Protein AF-A0A2M9EY99-F1 (afdb_monomer_lite)

pLDDT: mean 91.72, std 10.78, range [39.22, 98.94]

InterPro domains:
  IPR007484 Peptidase M28 [PF04389] (238-417)
  IPR051464 Peptidase M42 aminopeptidase [PTHR32481] (275-426)

Sequence (445 aa):
MENWSTILNGYGFACTVNESRWIVIDETISEESVEFLSKVLKTSGVQHFIDGKRVHLEGKIPEEKFVESLSKLVNPITEMMYYPEALPSYKLDVYIAGIVRQLNRLGLLTCMSCDGHGTKSPYIHFQSNIDALQAEVLFRELGVKVHVSGASLRFKKKRESLPGIANQLAALTEVPSNKLTQKKYEETLEELLLINGESGEEATVRNYVTQKMSPLVDEMFVDDAGNLHAKQVFGEGPTIILNAHLDTVSSWDEDKEILKHGWDVWSSSTGILGADDRAGVAVLLGLAHLLPNSSFDGTIHYIFTVEEEIGLCGARAVTPELIQEAKMAFVIDRRGKHDIVVGSQWGGLFCSEEFGQRVERIARRTQSRRWTCTLGGSSDTRIWVSHGIESVNLSAGYMNEHTEDETLDVRANLNTLSVVYKLVEDATYLLQKKTQRPLRSKSAM

Foldseek 3Di:
DDDVCLLCLQFQFQWDADPVRKTFTDQLADPLQVVLVVQLCVQLVWDWDDDRRTIDTDDDDDSVSSLVSLVVQADADFQQVDDSSGRHSSNADGLQNSVQNLLVQLVLAWGGWDLCVQPDWTKTFTPFQLSQLLVCLVCVVVVFDWAAATRMITGPDHSNCRSVVSSVSSVDNHRPFDRDDLVNLVVQLQVLLLDAAAFPRLVRVLVVLCVLLVVLFDDWDADPQGKIKTKHADADDAEEEQEAERHANDGDDNPWDWDDDDDFKIAIPDFGSRVQPSLSSSLVSLLSRSVVSFLFHGMYMYIHFGPFNVPLSRLLPDDCVSCVRHQAYEAAGDADQAEKAQEAPVDDGLADPLLQVVLLVLLCRRYPNRHDYDHDHDTSSVSCVVSVHNYIYGHSQWDPGPGSGIMGRSSSNSSRSRSVSRCSSCVVVSPDDPDPPPPPPPPDD

Organism: NCBI:txid2041346

Structure (mmCIF, N/CA/C/O backbone):
data_AF-A0A2M9EY99-F1
#
_entry.id   AF-A0A2M9EY99-F1
#
loop_
_atom_site.group_PDB
_atom_site.id
_atom_site.type_symbol
_atom_site.label_atom_id
_atom_site.label_alt_id
_atom_site.label_comp_id
_atom_site.label_asym_id
_atom_site.label_entity_id
_atom_site.label_seq_id
_atom_site.pdbx_PDB_ins_code
_atom_site.Cartn_x
_atom_site.Cartn_y
_atom_site.Cartn_z
_atom_site.occupancy
_atom_site.B_iso_or_equiv
_atom_site.auth_seq_id
_atom_site.auth_comp_id
_atom_site.auth_asym_id
_atom_site.auth_atom_id
_atom_site.pdbx_PDB_model_num
ATOM 1 N N . MET A 1 1 ? -29.930 -5.078 26.662 1.00 41.03 1 MET A N 1
ATOM 2 C CA . MET A 1 1 ? -29.111 -5.150 27.893 1.00 41.03 1 MET A CA 1
ATOM 3 C C . MET A 1 1 ? -27.776 -5.717 27.485 1.00 41.03 1 MET A C 1
ATOM 5 O O . MET A 1 1 ? -27.731 -6.879 27.099 1.00 41.03 1 MET A O 1
ATOM 9 N N . GLU A 1 2 ? -26.760 -4.869 27.462 1.00 54.34 2 GLU A N 1
ATOM 10 C CA . GLU A 1 2 ? -25.502 -5.155 26.780 1.00 54.34 2 GLU A CA 1
ATOM 11 C C . GLU A 1 2 ? -24.616 -6.128 27.549 1.00 54.34 2 GLU A C 1
ATOM 13 O O . GLU A 1 2 ? -24.667 -6.234 28.776 1.00 54.34 2 GLU A O 1
ATOM 18 N N . ASN A 1 3 ? -23.838 -6.875 26.776 1.00 84.00 3 ASN A N 1
ATOM 19 C CA . ASN A 1 3 ? -22.758 -7.710 27.259 1.00 84.00 3 ASN A CA 1
ATOM 20 C C . ASN A 1 3 ? -21.606 -6.783 27.681 1.00 84.00 3 ASN A C 1
ATOM 22 O O . ASN A 1 3 ? -21.273 -5.858 26.945 1.00 84.00 3 ASN A O 1
ATOM 26 N N . TRP A 1 4 ? -20.993 -7.004 28.845 1.00 91.44 4 TRP A N 1
ATOM 27 C CA . TRP A 1 4 ? -19.869 -6.184 29.308 1.00 91.44 4 TRP A CA 1
ATOM 28 C C . TRP A 1 4 ? -18.736 -6.109 28.285 1.00 91.44 4 TRP A C 1
ATOM 30 O O . TRP A 1 4 ? -18.146 -5.047 28.116 1.00 91.44 4 TRP A O 1
ATOM 40 N N . SER A 1 5 ? -18.479 -7.191 27.547 1.00 92.50 5 SER A N 1
ATOM 41 C CA . SER A 1 5 ? -17.487 -7.161 26.473 1.00 92.50 5 SER A CA 1
ATOM 42 C C . SER A 1 5 ? -17.855 -6.177 25.360 1.00 92.50 5 SER A C 1
ATOM 44 O O . SER A 1 5 ? -16.960 -5.597 24.762 1.00 92.50 5 SER A O 1
ATOM 46 N N . THR A 1 6 ? -19.144 -5.941 25.093 1.00 93.69 6 THR A N 1
ATOM 47 C CA . THR A 1 6 ? -19.606 -4.953 24.105 1.00 93.69 6 THR A CA 1
ATOM 48 C C . THR A 1 6 ? -19.287 -3.527 24.548 1.00 93.69 6 THR A C 1
ATOM 50 O O . THR A 1 6 ? -18.747 -2.742 23.769 1.00 93.69 6 THR A O 1
ATOM 53 N N . ILE A 1 7 ? -19.563 -3.203 25.815 1.00 95.06 7 ILE A N 1
ATOM 54 C CA . ILE A 1 7 ? -19.241 -1.889 26.388 1.00 95.06 7 ILE A CA 1
ATOM 55 C C . ILE A 1 7 ? -17.719 -1.692 26.388 1.00 95.06 7 ILE A C 1
ATOM 57 O O . ILE A 1 7 ? -17.207 -0.704 25.870 1.00 95.06 7 ILE A O 1
ATOM 61 N N . LEU A 1 8 ? -16.966 -2.657 26.914 1.00 96.31 8 LEU A N 1
ATOM 62 C CA . LEU A 1 8 ? -15.513 -2.539 27.034 1.00 96.31 8 LEU A CA 1
ATOM 63 C C . LEU A 1 8 ? -14.813 -2.432 25.669 1.00 96.31 8 LEU A C 1
ATOM 65 O O . LEU A 1 8 ? -14.004 -1.521 25.474 1.00 96.31 8 LEU A O 1
ATOM 69 N N . ASN A 1 9 ? -15.177 -3.276 24.696 1.00 96.19 9 ASN A N 1
ATOM 70 C CA . ASN A 1 9 ? -14.637 -3.189 23.336 1.00 96.19 9 ASN A CA 1
ATOM 71 C C . ASN A 1 9 ? -15.015 -1.870 22.645 1.00 96.19 9 ASN A C 1
ATOM 73 O O . ASN A 1 9 ? -14.185 -1.292 21.942 1.00 96.19 9 ASN A O 1
ATOM 77 N N . GLY A 1 10 ? -16.232 -1.369 22.879 1.00 96.31 10 GLY A N 1
ATOM 78 C CA . GLY A 1 10 ? -16.711 -0.093 22.347 1.00 96.31 10 GLY A CA 1
ATOM 79 C C . GLY A 1 10 ? -15.903 1.123 22.812 1.00 96.31 10 GLY A C 1
ATOM 80 O O . GLY A 1 10 ? -15.757 2.087 22.061 1.00 96.31 10 GLY A O 1
ATOM 81 N N . TYR A 1 11 ? -15.329 1.057 24.017 1.00 96.06 11 TYR A N 1
ATOM 82 C CA . TYR A 1 11 ? -14.742 2.206 24.715 1.00 96.06 11 TYR A CA 1
ATOM 83 C C . TYR A 1 11 ? -13.260 2.038 25.083 1.00 96.06 11 TYR A C 1
ATOM 85 O O . TYR A 1 11 ? -12.767 2.653 26.027 1.00 96.06 11 TYR A O 1
ATOM 93 N N . GLY A 1 12 ? -12.519 1.243 24.309 1.00 93.50 12 GLY A N 1
ATOM 94 C CA . GLY A 1 12 ? -11.053 1.227 24.367 1.00 93.50 12 GLY A CA 1
ATOM 95 C C . GLY A 1 12 ? -10.450 0.234 25.361 1.00 93.50 12 GLY A C 1
ATOM 96 O O . GLY A 1 12 ? -9.302 0.407 25.775 1.00 93.50 12 GLY A O 1
ATOM 97 N N . PHE A 1 13 ? -11.195 -0.811 25.719 1.00 95.00 13 PHE A N 1
ATOM 98 C CA . PHE A 1 13 ? -10.717 -1.946 26.507 1.00 95.00 13 PHE A CA 1
ATOM 99 C C . PHE A 1 13 ? -10.952 -3.231 25.709 1.00 95.00 13 PHE A C 1
ATOM 101 O O . PHE A 1 13 ? -11.930 -3.948 25.931 1.00 95.00 13 PHE A O 1
ATOM 108 N N . ALA A 1 14 ? -10.074 -3.481 24.730 1.00 94.12 14 ALA A N 1
ATOM 109 C CA . ALA A 1 14 ? -10.146 -4.674 23.892 1.00 94.12 14 ALA A CA 1
ATOM 110 C C . ALA A 1 14 ? -10.157 -5.932 24.772 1.00 94.12 14 ALA A C 1
ATOM 112 O O . ALA A 1 14 ? -9.311 -6.077 25.656 1.00 94.12 14 ALA A O 1
ATOM 113 N N . CYS A 1 15 ? -11.151 -6.798 24.587 1.00 94.69 15 CYS A N 1
ATOM 114 C CA . CYS A 1 15 ? -11.346 -7.964 25.437 1.00 94.69 15 CYS A CA 1
ATOM 115 C C . CYS A 1 15 ? -12.197 -9.059 24.787 1.00 94.69 15 CYS A C 1
ATOM 117 O O . CYS A 1 15 ? -13.011 -8.816 23.891 1.00 94.69 15 CYS A O 1
ATOM 119 N N . THR A 1 16 ? -12.047 -10.269 25.317 1.00 93.12 16 THR A N 1
ATOM 120 C CA . THR A 1 16 ? -12.871 -11.442 25.004 1.00 93.12 16 THR A CA 1
ATOM 121 C C . THR A 1 16 ? -13.561 -11.962 26.265 1.00 93.12 16 THR A C 1
ATOM 123 O O . THR A 1 16 ? -13.280 -11.511 27.377 1.00 93.12 16 THR A O 1
ATOM 126 N N . VAL A 1 17 ? -14.497 -12.901 26.106 1.00 90.94 17 VAL A N 1
ATOM 127 C CA . VAL A 1 17 ? -15.146 -13.595 27.227 1.00 90.94 17 VAL A CA 1
ATOM 128 C C . VAL A 1 17 ? -14.795 -15.071 27.139 1.00 90.94 17 VAL A C 1
ATOM 130 O O . VAL A 1 17 ? -15.013 -15.688 26.099 1.00 90.94 17 VAL A O 1
ATOM 133 N N . ASN A 1 18 ? -14.259 -15.637 28.218 1.00 86.94 18 ASN A N 1
ATOM 134 C CA . ASN A 1 18 ? -13.933 -17.061 28.267 1.00 86.94 18 ASN A CA 1
ATOM 135 C C . ASN A 1 18 ? -15.135 -17.926 28.693 1.00 86.94 18 ASN A C 1
ATOM 137 O O . ASN A 1 18 ? -16.191 -17.420 29.081 1.00 86.94 18 ASN A O 1
ATOM 141 N N . GLU A 1 19 ? -14.959 -19.248 28.665 1.00 80.94 19 GLU A N 1
ATOM 142 C CA . GLU A 1 19 ? -16.000 -20.232 29.015 1.00 80.94 19 GLU A CA 1
ATOM 143 C C . GLU A 1 19 ? -16.555 -20.049 30.438 1.00 80.94 19 GLU A C 1
ATOM 145 O O . GLU A 1 19 ? -17.751 -20.217 30.679 1.00 80.94 19 GLU A O 1
ATOM 150 N N . SER A 1 20 ? -15.707 -19.611 31.372 1.00 80.81 20 SER A N 1
ATOM 151 C CA . SER A 1 20 ? -16.068 -19.317 32.764 1.00 80.81 20 SER A CA 1
ATOM 152 C C . SER A 1 20 ? -16.705 -17.932 32.953 1.00 80.81 20 SER A C 1
ATOM 154 O O . SER A 1 20 ? -16.865 -17.485 34.089 1.00 80.81 20 SER A O 1
ATOM 156 N N . ARG A 1 21 ? -17.064 -17.241 31.861 1.00 82.69 21 ARG A N 1
ATOM 157 C CA . ARG A 1 21 ? -17.643 -15.883 31.829 1.00 82.69 21 ARG A CA 1
ATOM 158 C C . ARG A 1 21 ? -16.754 -14.787 32.418 1.00 82.69 21 ARG A C 1
ATOM 160 O O . ARG A 1 21 ? -17.251 -13.723 32.785 1.00 82.69 21 ARG A O 1
ATOM 167 N N . TRP A 1 22 ? -15.449 -15.020 32.493 1.00 89.31 22 TRP A N 1
ATOM 168 C CA . TRP A 1 22 ? -14.500 -13.955 32.791 1.00 89.31 22 TRP A CA 1
ATOM 169 C C . TRP A 1 22 ? -14.236 -13.138 31.541 1.00 89.31 22 TRP A C 1
ATOM 171 O O . TRP A 1 22 ? -14.118 -13.683 30.442 1.00 89.31 22 TRP A O 1
ATOM 181 N N . ILE A 1 23 ? -14.095 -11.834 31.737 1.00 94.50 23 ILE A N 1
ATOM 182 C CA . ILE A 1 23 ? -13.597 -10.935 30.708 1.00 94.50 23 ILE A CA 1
ATOM 183 C C . ILE A 1 23 ? -12.077 -11.035 30.728 1.00 94.50 23 ILE A C 1
ATOM 185 O O . ILE A 1 23 ? -11.451 -10.870 31.775 1.00 94.50 23 ILE A O 1
ATOM 189 N N . VAL A 1 24 ? -11.489 -11.319 29.575 1.00 95.00 24 VAL A N 1
ATOM 190 C CA . VAL A 1 24 ? -10.042 -11.382 29.388 1.00 95.00 24 VAL A CA 1
ATOM 191 C C . VAL A 1 24 ? -9.646 -10.181 28.544 1.00 95.00 24 VAL A C 1
ATOM 193 O O . VAL A 1 24 ? -10.001 -10.104 27.368 1.00 95.00 24 VAL A O 1
ATOM 196 N N . ILE A 1 25 ? -8.974 -9.219 29.172 1.00 95.12 25 ILE A N 1
ATOM 197 C CA . ILE A 1 25 ? -8.423 -8.041 28.507 1.00 95.12 25 ILE A CA 1
ATOM 198 C C . ILE A 1 25 ? -7.289 -8.487 27.582 1.00 95.12 25 ILE A C 1
ATOM 200 O O . ILE A 1 25 ? -6.462 -9.311 27.963 1.00 95.12 25 ILE A O 1
ATOM 204 N N . ASP A 1 26 ? -7.274 -7.946 26.370 1.00 92.62 26 ASP A N 1
ATOM 205 C CA . ASP A 1 26 ? -6.259 -8.234 25.364 1.00 92.62 26 ASP A CA 1
ATOM 206 C C . ASP A 1 26 ? -4.860 -7.791 25.833 1.00 92.62 26 ASP A C 1
ATOM 208 O O . ASP A 1 26 ? -4.713 -6.768 26.509 1.00 92.62 26 ASP A O 1
ATOM 212 N N . GLU A 1 27 ? -3.823 -8.546 25.466 1.00 89.94 27 GLU A N 1
ATOM 213 C CA . GLU A 1 27 ? -2.446 -8.272 25.900 1.00 89.94 27 GLU A CA 1
ATOM 214 C C . GLU A 1 27 ? -1.915 -6.921 25.401 1.00 89.94 27 GLU A C 1
ATOM 216 O O . GLU A 1 27 ? -1.067 -6.314 26.054 1.00 89.94 27 GLU A O 1
ATOM 221 N N . THR A 1 28 ? -2.466 -6.396 24.301 1.00 86.50 28 THR A N 1
ATOM 222 C CA . THR A 1 28 ? -2.125 -5.065 23.772 1.00 86.50 28 THR A CA 1
ATOM 223 C C . THR A 1 28 ? -2.606 -3.906 24.654 1.00 86.50 28 THR A C 1
ATOM 225 O O . THR A 1 28 ? -2.203 -2.761 24.449 1.00 86.50 28 THR A O 1
ATOM 228 N N . ILE A 1 29 ? -3.475 -4.154 25.640 1.00 90.50 29 ILE A N 1
ATOM 229 C CA . ILE A 1 29 ? -3.947 -3.130 26.577 1.00 90.50 29 ILE A CA 1
ATOM 230 C C . ILE A 1 29 ? -2.969 -3.029 27.746 1.00 90.50 29 ILE A C 1
ATOM 232 O O . ILE A 1 29 ? -2.840 -3.971 28.519 1.00 90.50 29 ILE A O 1
ATOM 236 N N . SER A 1 30 ? -2.321 -1.877 27.928 1.00 90.44 30 SER A N 1
ATOM 237 C CA . SER A 1 30 ? -1.326 -1.669 28.992 1.00 90.44 30 SER A CA 1
ATOM 238 C C . SER A 1 30 ? -1.864 -1.911 30.413 1.00 90.44 30 SER A C 1
ATOM 240 O O . SER A 1 30 ? -3.056 -1.746 30.681 1.00 90.44 30 SER A O 1
ATOM 242 N N . GLU A 1 31 ? -0.982 -2.261 31.358 1.00 91.25 31 GLU A N 1
ATOM 243 C CA . GLU A 1 31 ? -1.340 -2.402 32.785 1.00 91.25 31 GLU A CA 1
ATOM 244 C C . GLU A 1 31 ? -1.968 -1.119 33.344 1.00 91.25 31 GLU A C 1
ATOM 246 O O . GLU A 1 31 ? -3.005 -1.164 34.003 1.00 91.25 31 GLU A O 1
ATOM 251 N N . GLU A 1 32 ? -1.426 0.039 32.966 1.00 92.50 32 GLU A N 1
ATOM 252 C CA . GLU A 1 32 ? -1.980 1.350 33.312 1.00 92.50 32 GLU A CA 1
ATOM 253 C C . GLU A 1 32 ? -3.428 1.524 32.811 1.00 92.50 32 GLU A C 1
ATOM 255 O O . GLU A 1 32 ? -4.275 2.108 33.491 1.00 92.50 32 GLU A O 1
ATOM 260 N N . SER A 1 33 ? -3.751 0.978 31.634 1.00 93.94 33 SER A N 1
ATOM 261 C CA . SER A 1 33 ? -5.117 0.990 31.102 1.00 93.94 33 SER A CA 1
ATOM 262 C C . SER A 1 33 ? -6.048 0.056 31.884 1.00 93.94 33 SER A C 1
ATOM 264 O O . SER A 1 33 ? -7.224 0.375 32.054 1.00 93.94 33 SER A O 1
ATOM 266 N N . VAL A 1 34 ? -5.542 -1.062 32.411 1.00 94.81 34 VAL A N 1
ATOM 267 C CA . VAL A 1 34 ? -6.307 -1.957 33.297 1.00 94.81 34 VAL A CA 1
ATOM 268 C C . VAL A 1 34 ? -6.575 -1.290 34.652 1.00 94.81 34 VAL A C 1
ATOM 270 O O . VAL A 1 34 ? -7.700 -1.329 35.158 1.00 94.81 34 VAL A O 1
ATOM 273 N N . GLU A 1 35 ? -5.590 -0.598 35.226 1.00 95.19 35 GLU A N 1
ATOM 274 C CA . GLU A 1 35 ? -5.791 0.204 36.439 1.00 95.19 35 GLU A CA 1
ATOM 275 C C . GLU A 1 35 ? -6.805 1.329 36.218 1.00 95.19 35 GLU A C 1
ATOM 277 O O . GLU A 1 35 ? -7.662 1.599 37.068 1.00 95.19 35 GLU A O 1
ATOM 282 N N . PHE A 1 36 ? -6.731 1.981 35.058 1.00 95.62 36 PHE A N 1
ATOM 283 C CA . PHE A 1 36 ? -7.705 2.979 34.646 1.00 95.62 36 PHE A CA 1
ATOM 284 C C . PHE A 1 36 ? -9.115 2.385 34.544 1.00 95.62 36 PHE A C 1
ATOM 286 O O . PHE A 1 36 ? -10.051 2.972 35.090 1.00 95.62 36 PHE A O 1
ATOM 293 N N . LEU A 1 37 ? -9.270 1.193 33.955 1.00 96.50 37 LEU A N 1
ATOM 294 C CA . LEU A 1 37 ? -10.548 0.479 33.930 1.00 96.50 37 LEU A CA 1
ATOM 295 C C . LEU A 1 37 ? -11.091 0.246 35.348 1.00 96.50 37 LEU A C 1
ATOM 297 O O . LEU A 1 37 ? -12.264 0.522 35.599 1.00 96.50 37 LEU A O 1
ATOM 301 N N . SER A 1 38 ? -10.250 -0.177 36.302 1.00 96.25 38 SER A N 1
ATOM 302 C CA . SER A 1 38 ? -10.674 -0.317 37.705 1.00 96.25 38 SER A CA 1
ATOM 303 C C . SER A 1 38 ? -11.227 0.996 38.264 1.00 96.25 38 SER A C 1
ATOM 305 O O . SER A 1 38 ? -12.284 1.000 38.894 1.00 96.25 38 SER A O 1
ATOM 307 N N . LYS A 1 39 ? -10.556 2.129 38.012 1.00 96.50 39 LYS A N 1
ATOM 308 C CA . LYS A 1 39 ? -11.029 3.453 38.456 1.00 96.50 39 LYS A CA 1
ATOM 309 C C . LYS A 1 39 ? -12.396 3.785 37.849 1.00 96.50 39 LYS A C 1
ATOM 311 O O . LYS A 1 39 ? -13.297 4.166 38.592 1.00 96.50 39 LYS A O 1
ATOM 316 N N . VAL A 1 40 ? -12.583 3.558 36.546 1.00 96.38 40 VAL A N 1
ATOM 317 C CA . VAL A 1 40 ? -13.866 3.775 35.849 1.00 96.38 40 VAL A CA 1
ATOM 318 C C . VAL A 1 40 ? -14.982 2.913 36.448 1.00 96.38 40 VAL A C 1
ATOM 320 O O . VAL A 1 40 ? -16.070 3.421 36.730 1.00 96.38 40 VAL A O 1
ATOM 323 N N . LEU A 1 41 ? -14.721 1.627 36.703 1.00 95.38 41 LEU A N 1
ATOM 324 C CA . LEU A 1 41 ? -15.693 0.701 37.295 1.00 95.38 41 LEU A CA 1
ATOM 325 C C . LEU A 1 41 ? -16.062 1.094 38.736 1.00 95.38 41 LEU A C 1
ATOM 327 O O . LEU A 1 41 ? -17.244 1.073 39.087 1.00 95.38 41 LEU A O 1
ATOM 331 N N . LYS A 1 42 ? -15.085 1.531 39.550 1.00 95.06 42 LYS A N 1
ATOM 332 C CA . LYS A 1 42 ? -15.328 2.080 40.902 1.00 95.06 42 LYS A CA 1
ATOM 333 C C . LYS A 1 42 ? -16.218 3.320 40.843 1.00 95.06 42 LYS A C 1
ATOM 335 O O . LYS A 1 42 ? -17.219 3.379 41.553 1.00 95.06 42 LYS A O 1
ATOM 340 N N . THR A 1 43 ? -15.902 4.279 39.971 1.00 94.94 43 THR A N 1
ATOM 341 C CA . THR A 1 43 ? -16.708 5.497 39.769 1.00 94.94 43 THR A CA 1
ATOM 342 C C . THR A 1 43 ? -18.122 5.180 39.280 1.00 94.94 43 THR A C 1
ATOM 344 O O . THR A 1 43 ? -19.077 5.845 39.676 1.00 94.94 43 THR A O 1
ATOM 347 N N . SER A 1 44 ? -18.274 4.115 38.492 1.00 92.69 44 SER A N 1
ATOM 348 C CA . SER A 1 44 ? -19.565 3.630 37.997 1.00 92.69 44 SER A CA 1
ATOM 349 C C . SER A 1 44 ? -20.405 2.902 39.063 1.00 92.69 44 SER A C 1
ATOM 351 O O . SER A 1 44 ? -21.589 2.627 38.836 1.00 92.69 44 SER A O 1
ATOM 353 N N . GLY A 1 45 ? -19.821 2.589 40.226 1.00 92.50 45 GLY A N 1
ATOM 354 C CA . GLY A 1 45 ? -20.454 1.808 41.293 1.00 92.50 45 GLY A CA 1
ATOM 355 C C . GLY A 1 45 ? -20.620 0.325 40.951 1.00 92.50 45 GLY A C 1
ATOM 356 O O . GLY A 1 45 ? -21.564 -0.303 41.421 1.00 92.50 45 GLY A O 1
ATOM 357 N N . VAL A 1 46 ? -19.750 -0.220 40.097 1.00 92.88 46 VAL A N 1
ATOM 358 C CA . VAL A 1 46 ? -19.793 -1.620 39.651 1.00 92.88 46 VAL A CA 1
ATOM 359 C C . VAL A 1 46 ? -18.900 -2.455 40.559 1.00 92.88 46 VAL A C 1
ATOM 361 O O . VAL A 1 46 ? -17.712 -2.157 40.708 1.00 92.88 46 VAL A O 1
ATOM 364 N N . GLN A 1 47 ? -19.452 -3.512 41.154 1.00 92.75 47 GLN A N 1
ATOM 365 C CA . GLN A 1 47 ? -18.657 -4.501 41.880 1.00 92.75 47 GLN A CA 1
ATOM 366 C C . GLN A 1 47 ? -17.830 -5.317 40.883 1.00 92.75 47 GLN A C 1
ATOM 368 O O . GLN A 1 47 ? -18.351 -5.822 39.888 1.00 92.75 47 GLN A O 1
ATOM 373 N N . HIS A 1 48 ? -16.523 -5.380 41.122 1.00 94.38 48 HIS A N 1
ATOM 374 C CA . HIS A 1 48 ? -15.584 -6.031 40.221 1.00 94.38 48 HIS A CA 1
ATOM 375 C C . HIS A 1 48 ? -14.388 -6.602 40.970 1.00 94.38 48 HIS A C 1
ATOM 377 O O . HIS A 1 48 ? -14.001 -6.109 42.031 1.00 94.38 48 HIS A O 1
ATOM 383 N N . PHE A 1 49 ? -13.770 -7.599 40.351 1.00 94.38 49 PHE A N 1
ATOM 384 C CA . PHE A 1 49 ? -12.488 -8.157 40.746 1.00 94.38 49 PHE A CA 1
ATOM 385 C C . PHE A 1 49 ? -11.579 -8.213 39.518 1.00 94.38 49 PHE A C 1
ATOM 387 O O . PHE A 1 49 ? -12.014 -8.637 38.447 1.00 94.38 49 PHE A O 1
ATOM 394 N N . ILE A 1 50 ? -10.339 -7.745 39.662 1.00 94.56 50 ILE A N 1
ATOM 395 C CA . ILE A 1 50 ? -9.337 -7.731 38.592 1.00 94.56 50 ILE A CA 1
ATOM 396 C C . ILE A 1 50 ? -8.107 -8.476 39.095 1.00 94.56 50 ILE A C 1
ATOM 398 O O . ILE A 1 50 ? -7.565 -8.126 40.141 1.00 94.56 50 ILE A O 1
ATOM 402 N N . ASP A 1 51 ? -7.681 -9.474 38.329 1.00 92.94 51 ASP A N 1
ATOM 403 C CA . ASP A 1 51 ? -6.458 -10.247 38.532 1.00 92.94 51 ASP A CA 1
ATOM 404 C C . ASP A 1 51 ? -5.654 -10.245 37.227 1.00 92.94 51 ASP A C 1
ATOM 406 O O . ASP A 1 51 ? -5.984 -10.942 36.260 1.00 92.94 51 ASP A O 1
ATOM 410 N N . GLY A 1 52 ? -4.652 -9.365 37.155 1.00 92.56 52 GLY A N 1
ATOM 411 C CA . GLY A 1 52 ? -3.925 -9.080 35.918 1.00 92.56 52 GLY A CA 1
ATOM 412 C C . GLY A 1 52 ? -4.875 -8.652 34.793 1.00 92.56 52 GLY A C 1
ATOM 413 O O . GLY A 1 52 ? -5.588 -7.658 34.912 1.00 92.56 52 GLY A O 1
ATOM 414 N N . LYS A 1 53 ? -4.913 -9.422 33.698 1.00 94.19 53 LYS A N 1
ATOM 415 C CA . LYS A 1 53 ? -5.806 -9.192 32.544 1.00 94.19 53 LYS A CA 1
ATOM 416 C C . LYS A 1 53 ? -7.215 -9.766 32.714 1.00 94.19 53 LYS A C 1
ATOM 418 O O . LYS A 1 53 ? -8.053 -9.602 31.830 1.00 94.19 53 LYS A O 1
ATOM 423 N N . ARG A 1 54 ? -7.496 -10.481 33.804 1.00 95.00 54 ARG A N 1
ATOM 424 C CA . ARG A 1 54 ? -8.787 -11.147 34.020 1.00 95.00 54 ARG A CA 1
ATOM 425 C C . ARG A 1 54 ? -9.680 -10.266 34.872 1.00 95.00 54 ARG A C 1
ATOM 427 O O . ARG A 1 54 ? -9.308 -9.873 35.973 1.00 95.00 54 ARG A O 1
ATOM 434 N N . VAL A 1 55 ? -10.875 -9.986 34.371 1.00 94.44 55 VAL A N 1
ATOM 435 C CA . VAL A 1 55 ? -11.852 -9.112 35.015 1.00 94.44 55 VAL A CA 1
ATOM 436 C C . VAL A 1 55 ? -13.152 -9.880 35.229 1.00 94.44 55 VAL A C 1
ATOM 438 O O . VAL A 1 55 ? -13.742 -10.425 34.293 1.00 94.44 55 VAL A O 1
ATOM 441 N N . HIS A 1 56 ? -13.613 -9.905 36.474 1.00 93.12 56 HIS A N 1
ATOM 442 C CA . HIS A 1 56 ? -14.946 -10.356 36.844 1.00 93.12 56 HIS A CA 1
ATOM 443 C C . HIS A 1 56 ? -15.807 -9.137 37.175 1.00 93.12 56 HIS A C 1
ATOM 445 O O . HIS A 1 56 ? -15.415 -8.321 38.011 1.00 93.12 56 HIS A O 1
ATOM 451 N N . LEU A 1 57 ? -16.961 -9.006 36.517 1.00 91.56 57 LEU A N 1
ATOM 452 C CA . LEU A 1 57 ? -17.901 -7.898 36.706 1.00 91.56 57 LEU A CA 1
ATOM 453 C C . LEU A 1 57 ? -19.252 -8.437 37.160 1.00 91.56 57 LEU A C 1
ATOM 455 O O . LEU A 1 57 ? -19.839 -9.290 36.491 1.00 91.56 57 LEU A O 1
ATOM 459 N N . GLU A 1 58 ? -19.764 -7.902 38.263 1.00 86.81 58 GLU A N 1
ATOM 460 C CA . GLU A 1 58 ? -21.080 -8.264 38.778 1.00 86.81 58 GLU A CA 1
ATOM 461 C C . GLU A 1 58 ? -22.161 -7.289 38.297 1.00 86.81 58 GLU A C 1
ATOM 463 O O . GLU A 1 58 ? -21.979 -6.071 38.229 1.00 86.81 58 GLU A O 1
ATOM 468 N N . GLY A 1 59 ? -23.334 -7.841 37.980 1.00 85.44 59 GLY A N 1
ATOM 469 C CA . GLY A 1 59 ? -24.495 -7.063 37.561 1.00 85.44 59 GLY A CA 1
ATOM 470 C C . GLY A 1 59 ? -24.387 -6.485 36.147 1.00 85.44 59 GLY A C 1
ATOM 471 O O . GLY A 1 59 ? -23.656 -6.975 35.286 1.00 85.44 59 GLY A O 1
ATOM 472 N N . LYS A 1 60 ? -25.201 -5.459 35.889 1.00 84.81 60 LYS A N 1
ATOM 473 C CA . LYS A 1 60 ? -25.295 -4.751 34.606 1.00 84.81 60 LYS A CA 1
ATOM 474 C C . LYS A 1 60 ? -25.329 -3.251 34.861 1.00 84.81 60 LYS A C 1
ATOM 476 O O . LYS A 1 60 ? -25.840 -2.814 35.892 1.00 84.81 60 LYS A O 1
ATOM 481 N N . ILE A 1 61 ? -24.855 -2.472 33.897 1.00 88.00 61 ILE A N 1
ATOM 482 C CA . ILE A 1 61 ? -24.927 -1.012 33.918 1.00 88.00 61 ILE A CA 1
ATOM 483 C C . ILE A 1 61 ? -25.501 -0.499 32.588 1.00 88.00 61 ILE A C 1
ATOM 485 O O . ILE A 1 61 ? -25.261 -1.131 31.559 1.00 88.00 61 ILE A O 1
ATOM 489 N N . PRO A 1 62 ? -26.260 0.611 32.579 1.00 91.31 62 PRO A N 1
ATOM 490 C CA . PRO A 1 62 ? -26.529 1.345 31.345 1.00 91.31 62 PRO A CA 1
ATOM 491 C C . PRO A 1 62 ? -25.226 1.870 30.730 1.00 91.31 62 PRO A C 1
ATOM 493 O O . PRO A 1 62 ? -24.369 2.383 31.460 1.00 91.31 62 PRO A O 1
ATOM 496 N N . GLU A 1 63 ? -25.092 1.766 29.409 1.00 92.50 63 GLU A N 1
ATOM 497 C CA . GLU A 1 63 ? -23.927 2.248 28.655 1.00 92.50 63 GLU A CA 1
ATOM 498 C C . GLU A 1 63 ? -23.647 3.724 28.974 1.00 92.50 63 GLU A C 1
ATOM 500 O O . GLU A 1 63 ? -22.515 4.100 29.271 1.00 92.50 63 GLU A O 1
ATOM 505 N N . GLU A 1 64 ? -24.691 4.550 29.065 1.00 93.38 64 GLU A N 1
ATOM 506 C CA . GLU A 1 64 ? -24.580 5.985 29.326 1.00 93.38 64 GLU A CA 1
ATOM 507 C C . GLU A 1 64 ? -23.916 6.285 30.674 1.00 93.38 64 GLU A C 1
ATOM 509 O O . GLU A 1 64 ? -23.135 7.229 30.786 1.00 93.38 64 GLU A O 1
ATOM 514 N N . LYS A 1 65 ? -24.177 5.464 31.699 1.00 93.88 65 LYS A N 1
ATOM 515 C CA . LYS A 1 65 ? -23.577 5.632 33.031 1.00 93.88 65 LYS A CA 1
ATOM 516 C C . LYS A 1 65 ? -22.101 5.217 33.040 1.00 93.88 65 LYS A C 1
ATOM 518 O O . LYS A 1 65 ? -21.292 5.832 33.743 1.00 93.88 65 LYS A O 1
ATOM 523 N N . PHE A 1 66 ? -21.742 4.197 32.258 1.00 94.62 66 PHE A N 1
ATOM 524 C CA . PHE A 1 66 ? -20.340 3.836 32.045 1.00 94.62 66 PHE A CA 1
ATOM 525 C C . PHE A 1 66 ? -19.603 4.970 31.322 1.00 94.62 66 PHE A C 1
ATOM 527 O O . PHE A 1 66 ? -18.568 5.433 31.799 1.00 94.62 66 PHE A O 1
ATOM 534 N N . VAL A 1 67 ? -20.186 5.487 30.237 1.00 95.12 67 VAL A N 1
ATOM 535 C CA . VAL A 1 67 ? -19.648 6.609 29.455 1.00 95.12 67 VAL A CA 1
ATOM 536 C C . VAL A 1 67 ? -19.504 7.873 30.298 1.00 95.12 67 VAL A C 1
ATOM 538 O O . VAL A 1 67 ? -18.479 8.545 30.207 1.00 95.12 67 VAL A O 1
ATOM 541 N N . GLU A 1 68 ? -20.478 8.198 31.151 1.00 95.69 68 GLU A N 1
ATOM 542 C CA . GLU A 1 68 ? -20.398 9.337 32.072 1.00 95.69 68 GLU A CA 1
ATOM 543 C C . GLU A 1 68 ? -19.208 9.198 33.035 1.00 95.69 68 GLU A C 1
ATOM 545 O O . GLU A 1 68 ? -18.453 10.147 33.249 1.00 95.69 68 GLU A O 1
ATOM 550 N N . SER A 1 69 ? -19.015 8.003 33.598 1.00 95.88 69 SER A N 1
ATOM 551 C CA . SER A 1 69 ? -17.915 7.716 34.526 1.00 95.88 69 SER A CA 1
ATOM 552 C C . SER A 1 69 ? -16.557 7.752 33.829 1.00 95.88 69 SER A C 1
ATOM 554 O O . SER A 1 69 ? -15.608 8.324 34.362 1.00 95.88 69 SER A O 1
ATOM 556 N N . LEU A 1 70 ? -16.477 7.201 32.617 1.00 94.75 70 LEU A N 1
ATOM 557 C CA . LEU A 1 70 ? -15.291 7.243 31.768 1.00 94.75 70 LEU A CA 1
ATOM 558 C C . LEU A 1 70 ? -14.925 8.689 31.401 1.00 94.75 70 LEU A C 1
ATOM 560 O O . LEU A 1 70 ? -13.785 9.107 31.589 1.00 94.75 70 LEU A O 1
ATOM 564 N N . SER A 1 71 ? -15.910 9.482 30.971 1.00 93.75 71 SER A N 1
ATOM 565 C CA . SER A 1 71 ? -15.729 10.877 30.543 1.00 93.75 71 SER A CA 1
ATOM 566 C C . SER A 1 71 ? -15.179 11.787 31.647 1.00 93.75 71 SER A C 1
ATOM 568 O O . SER A 1 71 ? -14.515 12.773 31.348 1.00 93.75 71 SER A O 1
ATOM 570 N N . LYS A 1 72 ? -15.426 11.464 32.925 1.00 93.69 72 LYS A N 1
ATOM 571 C CA . LYS A 1 72 ? -14.881 12.205 34.079 1.00 93.69 72 LYS A CA 1
ATOM 572 C C . LYS A 1 72 ? -13.392 11.954 34.318 1.00 93.69 72 LYS A C 1
ATOM 574 O O . LYS A 1 72 ? -12.762 12.735 35.025 1.00 93.69 72 LYS A O 1
ATOM 579 N N . LEU A 1 73 ? -12.859 10.844 33.807 1.00 92.81 73 LEU A N 1
ATOM 580 C CA . LEU A 1 73 ? -11.517 10.363 34.135 1.00 92.81 73 LEU A CA 1
ATOM 581 C C . LEU A 1 73 ? -10.548 10.403 32.947 1.00 92.81 73 LEU A C 1
ATOM 583 O O . LEU A 1 73 ? -9.337 10.352 33.164 1.00 92.81 73 LEU A O 1
ATOM 587 N N . VAL A 1 74 ? -11.047 10.483 31.709 1.00 90.94 74 VAL A N 1
ATOM 588 C CA . VAL A 1 74 ? -10.193 10.672 30.527 1.00 90.94 74 VAL A CA 1
ATOM 589 C C . VAL A 1 74 ? -9.519 12.045 30.542 1.00 90.94 74 VAL A C 1
ATOM 591 O O . VAL A 1 74 ? -10.084 13.042 30.988 1.00 90.94 74 VAL A O 1
ATOM 594 N N . ASN A 1 75 ? -8.303 12.101 30.009 1.00 87.56 75 ASN A N 1
ATOM 595 C CA . ASN A 1 75 ? -7.563 13.330 29.747 1.00 87.56 75 ASN A CA 1
ATOM 596 C C . ASN A 1 75 ? -6.852 13.187 28.390 1.00 87.56 75 ASN A C 1
ATOM 598 O O . ASN A 1 75 ? -5.658 12.847 28.365 1.00 87.56 75 ASN A O 1
ATOM 602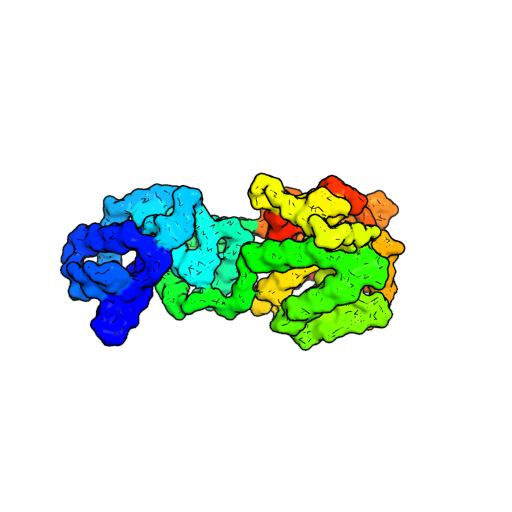 N N . PRO A 1 76 ? -7.596 13.353 27.279 1.00 79.56 76 PRO A N 1
ATOM 603 C CA . PRO A 1 76 ? -7.094 13.049 25.950 1.00 79.56 76 PRO A CA 1
ATOM 604 C C . PRO A 1 76 ? -5.883 13.902 25.570 1.00 79.56 76 PRO A C 1
ATOM 606 O O . PRO A 1 76 ? -5.876 15.115 25.781 1.00 79.56 76 PRO A O 1
ATOM 609 N N . ILE A 1 77 ? -4.861 13.266 24.995 1.00 75.75 77 ILE A N 1
ATOM 610 C CA . ILE A 1 77 ? -3.713 13.941 24.370 1.00 75.75 77 ILE A CA 1
ATOM 611 C C . ILE A 1 77 ? -3.390 13.251 23.040 1.00 75.75 77 ILE A C 1
ATOM 613 O O . ILE A 1 77 ? -3.911 12.181 22.743 1.00 75.75 77 ILE A O 1
ATOM 617 N N . THR A 1 78 ? -2.508 13.834 22.231 1.00 64.81 78 THR A N 1
ATOM 618 C CA . THR A 1 78 ? -2.084 13.219 20.965 1.00 64.81 78 THR A CA 1
ATOM 619 C C . THR A 1 78 ? -1.346 11.894 21.186 1.00 64.81 78 THR A C 1
ATOM 621 O O . THR A 1 78 ? -0.371 11.855 21.938 1.00 64.81 78 THR A O 1
ATOM 624 N N . GLU A 1 79 ? -1.764 10.839 20.477 1.00 76.00 79 GLU A N 1
ATOM 625 C CA . GLU A 1 79 ? -1.197 9.481 20.588 1.00 76.00 79 GLU A CA 1
ATOM 626 C C . GLU A 1 79 ? 0.302 9.410 20.259 1.00 76.00 79 GLU A C 1
ATOM 628 O O . GLU A 1 79 ? 0.983 8.559 20.816 1.00 76.00 79 GLU A O 1
ATOM 633 N N . MET A 1 80 ? 0.837 10.336 19.447 1.00 69.19 80 MET A N 1
ATOM 634 C CA . MET A 1 80 ? 2.261 10.426 19.057 1.00 69.19 80 MET A CA 1
ATOM 635 C C . MET A 1 80 ? 3.263 10.435 20.228 1.00 69.19 80 MET A C 1
ATOM 637 O O . MET A 1 80 ? 4.461 10.295 20.010 1.00 69.19 80 MET A O 1
ATOM 641 N N . MET A 1 81 ? 2.794 10.630 21.461 1.00 66.75 81 MET A N 1
ATOM 642 C CA . MET A 1 81 ? 3.614 10.567 22.673 1.00 66.75 81 MET A CA 1
ATOM 643 C C . MET A 1 81 ? 3.868 9.135 23.172 1.00 66.75 81 MET A C 1
ATOM 645 O O . MET A 1 81 ? 4.589 8.965 24.154 1.00 66.75 81 MET A O 1
ATOM 649 N N . TYR A 1 82 ? 3.266 8.120 22.545 1.00 73.38 82 TYR A N 1
ATOM 650 C CA . TYR A 1 82 ? 3.296 6.736 23.008 1.00 73.38 82 TYR A CA 1
ATOM 651 C C . TYR A 1 82 ? 3.531 5.753 21.862 1.00 73.38 82 TYR A C 1
ATOM 653 O O . TYR A 1 82 ? 3.047 5.942 20.746 1.00 73.38 82 TYR A O 1
ATOM 661 N N . TYR A 1 83 ? 4.209 4.649 22.175 1.00 70.69 83 TYR A N 1
ATOM 662 C CA . TYR A 1 83 ? 4.144 3.447 21.345 1.00 70.69 83 TYR A CA 1
ATOM 663 C C . TYR A 1 83 ? 2.719 2.866 21.395 1.00 70.69 83 TYR A C 1
ATOM 665 O O . TYR A 1 83 ? 2.092 2.948 22.456 1.00 70.69 83 TYR A O 1
ATOM 673 N N . PRO A 1 84 ? 2.187 2.280 20.307 1.00 69.25 84 PRO A N 1
ATOM 674 C CA . PRO A 1 84 ? 0.820 1.750 20.266 1.00 69.25 84 PRO A CA 1
ATOM 675 C C . PRO A 1 84 ? 0.463 0.799 21.421 1.00 69.25 84 PRO A C 1
ATOM 677 O O . PRO A 1 84 ? -0.644 0.875 21.957 1.00 69.25 84 PRO A O 1
ATOM 680 N N . GLU A 1 85 ? 1.408 -0.039 21.850 1.00 68.75 85 GLU A N 1
ATOM 681 C CA . GLU A 1 85 ? 1.270 -1.002 22.954 1.00 68.75 85 GLU A CA 1
ATOM 682 C C . GLU A 1 85 ? 1.317 -0.319 24.332 1.00 68.75 85 GLU A C 1
ATOM 684 O O . GLU A 1 85 ? 0.750 -0.801 25.313 1.00 68.75 85 GLU A O 1
ATOM 689 N N . ALA A 1 86 ? 1.980 0.836 24.409 1.00 79.88 86 ALA A N 1
ATOM 690 C CA . ALA A 1 86 ? 2.107 1.644 25.616 1.00 79.88 86 ALA A CA 1
ATOM 691 C C . ALA A 1 86 ? 1.042 2.746 25.715 1.00 79.88 86 ALA A C 1
ATOM 693 O O . ALA A 1 86 ? 0.927 3.380 26.762 1.00 79.88 86 ALA A O 1
ATOM 694 N N . LEU A 1 87 ? 0.270 2.989 24.650 1.00 85.06 87 LEU A N 1
ATOM 695 C CA . LEU A 1 87 ? -0.765 4.017 24.604 1.00 85.06 87 LEU A CA 1
ATOM 696 C C . LEU A 1 87 ? -1.777 3.752 25.726 1.00 85.06 87 LEU A C 1
ATOM 698 O O . LEU A 1 87 ? -2.367 2.674 25.732 1.00 85.06 87 LEU A O 1
ATOM 702 N N . PRO A 1 88 ? -2.008 4.671 26.678 1.00 88.25 88 PRO A N 1
ATOM 703 C CA . PRO A 1 88 ? -2.977 4.445 27.749 1.00 88.25 88 PRO A CA 1
ATOM 704 C C . PRO A 1 88 ? -4.408 4.815 27.331 1.00 88.25 88 PRO A C 1
ATOM 706 O O . PRO A 1 88 ? -4.624 5.834 26.677 1.00 88.25 88 PRO A O 1
ATOM 709 N N . SER A 1 89 ? -5.421 4.043 27.749 1.00 88.38 89 SER A N 1
ATOM 710 C CA . SER A 1 89 ? -6.805 4.248 27.266 1.00 88.38 89 SER A CA 1
ATOM 711 C C . SER A 1 89 ? -7.401 5.593 27.691 1.00 88.38 89 SER A C 1
ATOM 713 O O . SER A 1 89 ? -8.244 6.140 26.989 1.00 88.38 89 SER A O 1
ATOM 715 N N . TYR A 1 90 ? -6.932 6.171 28.799 1.00 89.38 90 TYR A N 1
ATOM 716 C CA . TYR A 1 90 ? -7.391 7.479 29.275 1.00 89.38 90 TYR A CA 1
ATOM 717 C C . TYR A 1 90 ? -6.857 8.665 28.457 1.00 89.38 90 TYR A C 1
ATOM 719 O O . TYR A 1 90 ? -7.274 9.798 28.698 1.00 89.38 90 TYR A O 1
ATOM 727 N N . LYS A 1 91 ? -5.935 8.426 27.514 1.00 91.38 91 LYS A N 1
ATOM 728 C CA . LYS A 1 91 ? -5.410 9.434 26.581 1.00 91.38 91 LYS A CA 1
ATOM 729 C C . LYS A 1 91 ? -6.198 9.530 25.277 1.00 91.38 91 LYS A C 1
ATOM 731 O O . LYS A 1 91 ? -5.901 10.408 24.474 1.00 91.38 91 LYS A O 1
ATOM 736 N N . LEU A 1 92 ? -7.188 8.666 25.079 1.00 92.81 92 LEU A N 1
ATOM 737 C CA . LEU A 1 92 ? -8.021 8.641 23.883 1.00 92.81 92 LEU A CA 1
ATOM 738 C C . LEU A 1 92 ? -9.361 9.335 24.125 1.00 92.81 92 LEU A C 1
ATOM 740 O O . LEU A 1 92 ? -9.923 9.272 25.221 1.00 92.81 92 LEU A O 1
ATOM 744 N N . ASP A 1 93 ? -9.898 9.954 23.074 1.00 94.31 93 ASP A N 1
ATOM 745 C CA . ASP A 1 93 ? -11.273 10.443 23.086 1.00 94.31 93 ASP A CA 1
ATOM 746 C C . ASP A 1 93 ? -12.244 9.271 23.274 1.00 94.31 93 ASP A C 1
ATOM 748 O O . ASP A 1 93 ? -12.151 8.247 22.593 1.00 94.31 93 ASP A O 1
ATOM 752 N N . VAL A 1 94 ? -13.214 9.450 24.173 1.00 94.88 94 VAL A N 1
ATOM 753 C CA . VAL A 1 94 ? -14.115 8.392 24.658 1.00 94.88 94 VAL A CA 1
ATOM 754 C C . VAL A 1 94 ? -14.705 7.551 23.525 1.00 94.88 94 VAL A C 1
ATOM 756 O O . VAL A 1 94 ? -14.605 6.329 23.547 1.00 94.88 94 VAL A O 1
ATOM 759 N N . TYR A 1 95 ? -15.298 8.192 22.516 1.00 96.25 95 TYR A N 1
ATOM 760 C CA . TYR A 1 95 ? -16.045 7.483 21.477 1.00 96.25 95 TYR A CA 1
ATOM 761 C C . TYR A 1 95 ? -15.161 6.814 20.419 1.00 96.25 95 TYR A C 1
ATOM 763 O O . TYR A 1 95 ? -15.605 5.862 19.784 1.00 96.25 95 TYR A O 1
ATOM 771 N N . ILE A 1 96 ? -13.931 7.293 20.201 1.00 96.00 96 ILE A N 1
ATOM 772 C CA . ILE A 1 96 ? -13.027 6.728 19.184 1.00 96.00 96 ILE A CA 1
ATOM 773 C C . ILE A 1 96 ? -12.063 5.690 19.766 1.00 96.00 96 ILE A C 1
ATOM 775 O O . ILE A 1 96 ? -11.510 4.887 19.014 1.00 96.00 96 ILE A O 1
ATOM 779 N N . ALA A 1 97 ? -11.907 5.661 21.095 1.00 95.38 97 ALA A N 1
ATOM 780 C CA . ALA A 1 97 ? -10.964 4.799 21.797 1.00 95.38 97 ALA A CA 1
ATOM 781 C C . ALA A 1 97 ? -11.113 3.318 21.425 1.00 95.38 97 ALA A C 1
ATOM 783 O O . ALA A 1 97 ? -10.114 2.645 21.180 1.00 95.38 97 ALA A O 1
ATOM 784 N N . GLY A 1 98 ? -12.350 2.816 21.325 1.00 96.00 98 GLY A N 1
ATOM 785 C CA . GLY A 1 98 ? -12.607 1.439 20.900 1.00 96.00 98 GLY A CA 1
ATOM 786 C C . GLY A 1 98 ? -12.036 1.141 19.516 1.00 96.00 98 GLY A C 1
ATOM 787 O O . GLY A 1 98 ? -11.328 0.156 19.346 1.00 96.00 98 GLY A O 1
ATOM 788 N N . ILE A 1 99 ? -12.274 2.018 18.537 1.00 96.56 99 ILE A N 1
ATOM 789 C CA . ILE A 1 99 ? -11.779 1.822 17.169 1.00 96.56 99 ILE A CA 1
ATOM 790 C C . ILE A 1 99 ? -10.251 1.820 17.149 1.00 96.56 99 ILE A C 1
ATOM 792 O O . ILE A 1 99 ? -9.664 0.907 16.578 1.00 96.56 99 ILE A O 1
ATOM 796 N N . VAL A 1 100 ? -9.615 2.800 17.799 1.00 94.62 100 VAL A N 1
ATOM 797 C CA . VAL A 1 100 ? -8.148 2.899 17.874 1.00 94.62 100 VAL A CA 1
ATOM 798 C C . VAL A 1 100 ? -7.540 1.619 18.444 1.00 94.62 100 VAL A C 1
ATOM 800 O O . VAL A 1 100 ? -6.613 1.059 17.863 1.00 94.62 100 VAL A O 1
ATOM 803 N N . ARG A 1 101 ? -8.103 1.093 19.539 1.00 93.12 101 ARG A N 1
ATOM 804 C CA . ARG A 1 101 ? -7.616 -0.155 20.138 1.00 93.12 101 ARG A CA 1
ATOM 805 C C . ARG A 1 101 ? -7.747 -1.348 19.219 1.00 93.12 101 ARG A C 1
ATOM 807 O O . ARG A 1 101 ? -6.813 -2.134 19.123 1.00 93.12 101 ARG A O 1
ATOM 814 N N . GLN A 1 102 ? -8.885 -1.484 18.553 1.00 94.19 102 GLN A N 1
ATOM 815 C CA . GLN A 1 102 ? -9.099 -2.623 17.674 1.00 94.19 102 GLN A CA 1
ATOM 816 C C . GLN A 1 102 ? -8.213 -2.544 16.428 1.00 94.19 102 GLN A C 1
ATOM 818 O O . GLN A 1 102 ? -7.665 -3.561 16.023 1.00 94.19 102 GLN A O 1
ATOM 823 N N . LEU A 1 103 ? -7.993 -1.352 15.865 1.00 92.94 103 LEU A N 1
ATOM 824 C CA . LEU A 1 103 ? -7.050 -1.165 14.760 1.00 92.94 103 LEU A CA 1
ATOM 825 C C . LEU A 1 103 ? -5.616 -1.515 15.177 1.00 92.94 103 LEU A C 1
ATOM 827 O O . LEU A 1 103 ? -4.985 -2.327 14.505 1.00 92.94 103 LEU A O 1
ATOM 831 N N . ASN A 1 104 ? -5.136 -1.005 16.318 1.00 89.88 104 ASN A N 1
ATOM 832 C CA . ASN A 1 104 ? -3.797 -1.328 16.823 1.00 89.88 104 ASN A CA 1
ATOM 833 C C . ASN A 1 104 ? -3.644 -2.822 17.145 1.00 89.88 104 ASN A C 1
ATOM 835 O O . ASN A 1 104 ? -2.610 -3.399 16.825 1.00 89.88 104 ASN A O 1
ATOM 839 N N . ARG A 1 105 ? -4.680 -3.481 17.688 1.00 89.56 105 ARG A N 1
ATOM 840 C CA . ARG A 1 105 ? -4.700 -4.941 17.902 1.00 89.56 105 ARG A CA 1
ATOM 841 C C . ARG A 1 105 ? -4.586 -5.720 16.589 1.00 89.56 105 ARG A C 1
ATOM 843 O O . ARG A 1 105 ? -3.873 -6.712 16.522 1.00 89.56 105 ARG A O 1
ATOM 850 N N . LEU A 1 106 ? -5.242 -5.247 15.530 1.00 88.12 106 LEU A N 1
ATOM 851 C CA . LEU A 1 106 ? -5.102 -5.782 14.169 1.00 88.12 106 LEU A CA 1
ATOM 852 C C . LEU A 1 106 ? -3.777 -5.339 13.501 1.00 88.12 106 LEU A C 1
ATOM 854 O O . LEU A 1 106 ? -3.489 -5.676 12.349 1.00 88.12 106 LEU A O 1
ATOM 858 N N . GLY A 1 107 ? -2.947 -4.582 14.226 1.00 86.12 107 GLY A N 1
ATOM 859 C CA . GLY A 1 107 ? -1.652 -4.035 13.837 1.00 86.12 107 GLY A CA 1
ATOM 860 C C . GLY A 1 107 ? -1.718 -2.910 12.802 1.00 86.12 107 GLY A C 1
ATOM 861 O O . GLY A 1 107 ? -0.731 -2.702 12.104 1.00 86.12 107 GLY A O 1
ATOM 862 N N . LEU A 1 108 ? -2.871 -2.268 12.620 1.00 89.06 108 LEU A N 1
ATOM 863 C CA . LEU A 1 108 ? -3.027 -1.060 11.808 1.00 89.06 108 LEU A CA 1
ATOM 864 C C . LEU A 1 108 ? -2.728 0.138 12.708 1.00 89.06 108 LEU A C 1
ATOM 866 O O . LEU A 1 108 ? -3.621 0.655 13.381 1.00 89.06 108 LEU A O 1
ATOM 870 N N . LEU A 1 109 ? -1.452 0.512 12.783 1.00 88.31 109 LEU A N 1
ATOM 871 C CA . LEU A 1 109 ? -0.952 1.368 13.854 1.00 88.31 109 LEU A CA 1
ATOM 872 C C . LEU A 1 109 ? -1.398 2.823 13.680 1.00 88.31 109 LEU A C 1
ATOM 874 O O . LEU A 1 109 ? -1.128 3.468 12.663 1.00 88.31 109 LEU A O 1
ATOM 878 N N . THR A 1 110 ? -2.053 3.360 14.704 1.00 91.25 110 THR A N 1
ATOM 879 C CA . THR A 1 110 ? -2.471 4.762 14.779 1.00 91.25 110 THR A CA 1
ATOM 880 C C . THR A 1 110 ? -1.406 5.630 15.453 1.00 91.25 110 THR A C 1
ATOM 882 O O . THR A 1 110 ? -0.596 5.160 16.252 1.00 91.25 110 THR A O 1
ATOM 885 N N . CYS A 1 111 ? -1.373 6.916 15.104 1.00 90.06 111 CYS A N 1
ATOM 886 C CA . CYS A 1 111 ? -0.490 7.911 15.724 1.00 90.06 111 CYS A CA 1
ATOM 887 C C . CYS A 1 111 ? -1.235 9.170 16.188 1.00 90.06 111 CYS A C 1
ATOM 889 O O . CYS A 1 111 ? -0.676 10.000 16.906 1.00 90.06 111 CYS A O 1
ATOM 891 N N . MET A 1 112 ? -2.500 9.340 15.803 1.00 91.75 112 MET A N 1
ATOM 892 C CA . MET A 1 112 ? -3.370 10.405 16.292 1.00 91.75 112 MET A CA 1
ATOM 893 C C . MET A 1 112 ? -4.823 10.054 15.997 1.00 91.75 112 MET A C 1
ATOM 895 O O . MET A 1 112 ? -5.130 9.534 14.928 1.00 91.75 112 MET A O 1
ATOM 899 N N . SER A 1 113 ? -5.745 10.445 16.864 1.00 94.00 113 SER A N 1
ATOM 900 C CA . SER A 1 113 ? -7.173 10.360 16.586 1.00 94.00 113 SER A CA 1
ATOM 901 C C . SER A 1 113 ? -7.927 11.481 17.283 1.00 94.00 113 SER A C 1
ATOM 903 O O . SER A 1 113 ? -7.404 12.148 18.176 1.00 94.00 113 SER A O 1
ATOM 905 N N . CYS A 1 114 ? -9.149 11.730 16.823 1.00 93.56 114 CYS A N 1
ATOM 906 C CA . CYS A 1 114 ? -10.092 12.612 17.493 1.00 93.56 114 CYS A CA 1
ATOM 907 C C . CYS A 1 114 ? -11.519 12.196 17.140 1.00 93.56 114 CYS A C 1
ATOM 909 O O . CYS A 1 114 ? -11.831 11.918 15.977 1.00 93.56 114 CYS A O 1
ATOM 911 N N . ASP A 1 115 ? -12.414 12.214 18.125 1.00 93.19 115 ASP A N 1
ATOM 912 C CA . ASP A 1 115 ? -13.835 11.907 17.928 1.00 93.19 115 ASP A CA 1
ATOM 913 C C . ASP A 1 115 ? -14.641 13.080 17.327 1.00 93.19 115 ASP A C 1
ATOM 915 O O . ASP A 1 115 ? -15.853 12.988 17.124 1.00 93.19 115 ASP A O 1
ATOM 919 N N . GLY A 1 116 ? -13.973 14.202 17.037 1.00 90.75 116 GLY A N 1
ATOM 920 C CA . GLY A 1 116 ? -14.559 15.416 16.471 1.00 90.75 116 GLY A CA 1
ATOM 921 C C . GLY A 1 116 ? -15.369 16.255 17.465 1.00 90.75 116 GLY A C 1
ATOM 922 O O . GLY A 1 116 ? -15.928 17.287 17.075 1.00 90.75 116 GLY A O 1
ATOM 923 N N . HIS A 1 117 ? -15.453 15.830 18.728 1.00 89.44 117 HIS A N 1
ATOM 924 C CA . HIS A 1 117 ? -16.108 16.515 19.842 1.00 89.44 117 HIS A CA 1
ATOM 925 C C . HIS A 1 117 ? -17.532 17.000 19.517 1.00 89.44 117 HIS A C 1
ATOM 927 O O . HIS A 1 117 ? -17.950 18.089 19.910 1.00 89.44 117 HIS A O 1
ATOM 933 N N . GLY A 1 118 ? -18.268 16.213 18.723 1.00 87.12 118 GLY A N 1
ATOM 934 C CA . GLY A 1 118 ? -19.650 16.492 18.310 1.00 87.12 118 GLY A CA 1
ATOM 935 C C . GLY A 1 118 ? -19.827 17.608 17.270 1.00 87.12 118 GLY A C 1
ATOM 936 O O . GLY A 1 118 ? -20.949 17.843 16.829 1.00 87.12 118 GLY A O 1
ATOM 937 N N . THR A 1 119 ? -18.752 18.281 16.849 1.00 87.38 119 THR A N 1
ATOM 938 C CA . THR A 1 119 ? -18.809 19.416 15.903 1.00 87.38 119 THR A CA 1
ATOM 939 C C . THR A 1 119 ? -18.140 19.123 14.566 1.00 87.38 119 THR A C 1
ATOM 941 O O . THR A 1 119 ? -18.519 19.694 13.544 1.00 87.38 119 THR A O 1
ATOM 944 N N . LYS A 1 120 ? -17.154 18.226 14.554 1.00 91.12 120 LYS A N 1
ATOM 945 C CA . LYS A 1 120 ? -16.395 17.827 13.367 1.00 91.12 120 LYS A CA 1
ATOM 946 C C . LYS A 1 120 ? -16.558 16.333 13.109 1.00 91.12 120 LYS A C 1
ATOM 948 O O . LYS A 1 120 ? -16.975 15.576 13.981 1.00 91.12 120 LYS A O 1
ATOM 953 N N . SER A 1 121 ? -16.209 15.906 11.899 1.00 92.69 121 SER A N 1
ATOM 954 C CA . SER A 1 121 ? -16.105 14.483 11.581 1.00 92.69 121 SER A CA 1
ATOM 955 C C . SER A 1 121 ? -14.958 13.839 12.371 1.00 92.69 121 SER A C 1
ATOM 957 O O . SER A 1 121 ? -13.855 14.401 12.354 1.00 92.69 121 SER A O 1
ATOM 959 N N . PRO A 1 122 ? -15.182 12.667 12.995 1.00 96.06 122 PRO A N 1
ATOM 960 C CA . PRO A 1 122 ? -14.117 11.898 13.624 1.00 96.06 122 PRO A CA 1
ATOM 961 C C . PRO A 1 122 ? -13.021 11.545 12.618 1.00 96.06 122 PRO A C 1
ATOM 963 O O . PRO A 1 122 ? -13.304 11.339 11.429 1.00 96.06 122 PRO A O 1
ATOM 966 N N . TYR A 1 123 ? -11.778 11.455 13.082 1.00 95.50 123 TYR A N 1
ATOM 967 C CA . TYR A 1 123 ? -10.649 11.092 12.234 1.00 95.50 123 TYR A CA 1
ATOM 968 C C . TYR A 1 123 ? -9.570 10.314 12.983 1.00 95.50 123 TYR A C 1
ATOM 970 O O . TYR A 1 123 ? -9.450 10.407 14.203 1.00 95.50 123 TYR A O 1
ATOM 978 N N . ILE A 1 124 ? -8.776 9.575 12.213 1.00 95.62 124 ILE A N 1
ATOM 979 C CA . ILE A 1 124 ? -7.584 8.847 12.644 1.00 95.62 124 ILE A CA 1
ATOM 980 C C . ILE A 1 124 ? -6.447 9.215 11.686 1.00 95.62 124 ILE A C 1
ATOM 982 O O . ILE A 1 124 ? -6.665 9.364 10.482 1.00 95.62 124 ILE A O 1
ATOM 986 N N . HIS A 1 125 ? -5.246 9.389 12.216 1.00 93.94 125 HIS A N 1
ATOM 987 C CA . HIS A 1 125 ? -4.004 9.335 11.464 1.00 93.94 125 HIS A CA 1
ATOM 988 C C . HIS A 1 125 ? -3.265 8.054 11.825 1.00 93.94 125 HIS A C 1
ATOM 990 O O . HIS A 1 125 ? -3.132 7.708 13.000 1.00 93.94 125 HIS A O 1
ATOM 996 N N . PHE A 1 126 ? -2.793 7.371 10.795 1.00 91.44 126 PHE A N 1
ATOM 997 C CA . PHE A 1 126 ? -2.000 6.160 10.884 1.00 91.44 126 PHE A CA 1
ATOM 998 C C . PHE A 1 126 ? -0.509 6.484 10.834 1.00 91.44 126 PHE A C 1
ATOM 1000 O O . PHE A 1 126 ? -0.108 7.566 10.396 1.00 91.44 126 PHE A O 1
ATOM 1007 N N . GLN A 1 127 ? 0.314 5.540 11.285 1.00 85.94 127 GLN A N 1
ATOM 1008 C CA . GLN A 1 127 ? 1.766 5.638 11.148 1.00 85.94 127 GLN A CA 1
ATOM 1009 C C . GLN A 1 127 ? 2.192 5.573 9.678 1.00 85.94 127 GLN A C 1
ATOM 1011 O O . GLN A 1 127 ? 3.090 6.310 9.276 1.00 85.94 127 GLN A O 1
ATOM 1016 N N . SER A 1 128 ? 1.491 4.774 8.868 1.00 85.88 128 SER A N 1
ATOM 1017 C CA . SER A 1 128 ? 1.771 4.613 7.443 1.00 85.88 128 SER A CA 1
ATOM 1018 C C . SER A 1 128 ? 0.538 4.841 6.565 1.00 85.88 128 SER A C 1
ATOM 1020 O O . SER A 1 128 ? -0.611 4.715 6.995 1.00 85.88 128 SER A O 1
ATOM 1022 N N . ASN A 1 129 ? 0.768 5.148 5.286 1.00 88.12 129 ASN A N 1
ATOM 1023 C CA . ASN A 1 129 ? -0.320 5.181 4.306 1.00 88.12 129 ASN A CA 1
ATOM 1024 C C . ASN A 1 129 ? -0.892 3.780 4.038 1.00 88.12 129 ASN A C 1
ATOM 1026 O O . ASN A 1 129 ? -2.077 3.662 3.736 1.00 88.12 129 ASN A O 1
ATOM 1030 N N . ILE A 1 130 ? -0.066 2.733 4.149 1.00 87.31 130 ILE A N 1
ATOM 1031 C CA . ILE A 1 130 ? -0.487 1.342 3.939 1.00 87.31 130 ILE A CA 1
ATOM 1032 C C . ILE A 1 130 ? -1.531 0.954 4.989 1.00 87.31 130 ILE A C 1
ATOM 1034 O O . ILE A 1 130 ? -2.582 0.425 4.631 1.00 87.31 130 ILE A O 1
ATOM 1038 N N . ASP A 1 131 ? -1.298 1.299 6.259 1.00 88.75 131 ASP A N 1
ATOM 1039 C CA . ASP A 1 131 ? -2.257 1.040 7.338 1.00 88.75 131 ASP A CA 1
ATOM 1040 C C . ASP A 1 131 ? -3.583 1.768 7.089 1.00 88.75 131 ASP A C 1
ATOM 1042 O O . ASP A 1 131 ? -4.655 1.207 7.309 1.00 88.75 131 ASP A O 1
ATOM 1046 N N . ALA A 1 132 ? -3.527 3.003 6.576 1.00 91.44 132 ALA A N 1
ATOM 1047 C CA . ALA A 1 132 ? -4.724 3.768 6.240 1.00 91.44 132 ALA A CA 1
ATOM 1048 C C . ALA A 1 132 ? -5.520 3.139 5.082 1.00 91.44 132 ALA A C 1
ATOM 1050 O O . ALA A 1 132 ? -6.749 3.087 5.151 1.00 91.44 132 ALA A O 1
ATOM 1051 N N . LEU A 1 133 ? -4.843 2.639 4.041 1.00 88.69 133 LEU A N 1
ATOM 1052 C CA . LEU A 1 133 ? -5.485 1.928 2.928 1.00 88.69 133 LEU A CA 1
ATOM 1053 C C . LEU A 1 133 ? -6.110 0.609 3.394 1.00 88.69 133 LEU A C 1
ATOM 1055 O O . LEU A 1 133 ? -7.261 0.327 3.072 1.00 88.69 133 LEU A O 1
ATOM 1059 N N . GLN A 1 134 ? -5.401 -0.169 4.209 1.00 88.81 134 GLN A N 1
ATOM 1060 C CA . GLN A 1 134 ? -5.941 -1.407 4.776 1.00 88.81 134 GLN A CA 1
ATOM 1061 C C . GLN A 1 134 ? -7.124 -1.144 5.708 1.00 88.81 134 GLN A C 1
ATOM 1063 O O . GLN A 1 134 ? -8.119 -1.867 5.667 1.00 88.81 134 GLN A O 1
ATOM 1068 N N . ALA A 1 135 ? -7.069 -0.073 6.501 1.00 92.12 135 ALA A N 1
ATOM 1069 C CA . ALA A 1 135 ? -8.206 0.351 7.302 1.00 92.12 135 ALA A CA 1
ATOM 1070 C C . ALA A 1 135 ? -9.407 0.735 6.421 1.00 92.12 135 ALA A C 1
ATOM 1072 O O . ALA A 1 135 ? -10.539 0.406 6.765 1.00 92.12 135 ALA A O 1
ATOM 1073 N N . GLU A 1 136 ? -9.200 1.396 5.277 1.00 91.75 136 GLU A N 1
ATOM 1074 C CA . GLU A 1 136 ? -10.282 1.721 4.336 1.00 91.75 136 GLU A CA 1
ATOM 1075 C C . GLU A 1 136 ? -11.001 0.477 3.817 1.00 91.75 136 GLU A C 1
ATOM 1077 O O . GLU A 1 136 ? -12.233 0.443 3.824 1.00 91.75 136 GLU A O 1
ATOM 1082 N N . VAL A 1 137 ? -10.234 -0.538 3.412 1.00 87.94 137 VAL A N 1
ATOM 1083 C CA . VAL A 1 137 ? -10.750 -1.846 2.988 1.00 87.94 137 VAL A CA 1
ATOM 1084 C C . VAL A 1 137 ? -11.589 -2.464 4.102 1.00 87.94 137 VAL A C 1
ATOM 1086 O O . VAL A 1 137 ? -12.759 -2.781 3.890 1.00 87.94 137 VAL A O 1
ATOM 1089 N N . LEU A 1 138 ? -11.022 -2.540 5.306 1.00 90.12 138 LEU A N 1
ATOM 1090 C CA . LEU A 1 138 ? -11.677 -3.108 6.478 1.00 90.12 138 LEU A CA 1
ATOM 1091 C C . LEU A 1 138 ? -13.007 -2.410 6.776 1.00 90.12 138 LEU A C 1
ATOM 1093 O O . LEU A 1 138 ? -14.044 -3.042 6.962 1.00 90.12 138 LEU A O 1
ATOM 1097 N N . PHE A 1 139 ? -13.012 -1.077 6.778 1.00 93.00 139 PHE A N 1
ATOM 1098 C CA . PHE A 1 139 ? -14.233 -0.315 7.002 1.00 93.00 139 PHE A CA 1
ATOM 1099 C C . PHE A 1 139 ? -15.245 -0.489 5.868 1.00 93.00 139 PHE A C 1
ATOM 1101 O O . PHE A 1 139 ? -16.443 -0.534 6.146 1.00 93.00 139 PHE A O 1
ATOM 1108 N N . ARG A 1 140 ? -14.804 -0.624 4.612 1.00 89.12 140 ARG A N 1
ATOM 1109 C CA . ARG A 1 140 ? -15.685 -0.898 3.469 1.00 89.12 140 ARG A CA 1
ATOM 1110 C C . ARG A 1 140 ? -16.398 -2.243 3.621 1.00 89.12 140 ARG A C 1
ATOM 1112 O O . ARG A 1 140 ? -17.615 -2.273 3.442 1.00 89.12 140 ARG A O 1
ATOM 1119 N N . GLU A 1 141 ? -15.691 -3.301 4.009 1.00 87.62 141 GLU A N 1
ATOM 1120 C CA . GLU A 1 141 ? -16.269 -4.631 4.273 1.00 87.62 141 GLU A CA 1
ATOM 1121 C C . GLU A 1 141 ? -17.282 -4.606 5.422 1.00 87.62 141 GLU A C 1
ATOM 1123 O O . GLU A 1 141 ? -18.351 -5.209 5.340 1.00 87.62 141 GLU A O 1
ATOM 1128 N N . LEU A 1 142 ? -17.005 -3.809 6.456 1.00 90.56 142 LEU A N 1
ATOM 1129 C CA . LEU A 1 142 ? -17.925 -3.564 7.569 1.00 90.56 142 LEU A CA 1
ATOM 1130 C C . LEU A 1 142 ? -19.101 -2.624 7.210 1.00 90.56 142 LEU A C 1
ATOM 1132 O O . LEU A 1 142 ? -19.909 -2.260 8.068 1.00 90.56 142 LEU A O 1
ATOM 1136 N N . GLY A 1 143 ? -19.211 -2.168 5.956 1.00 92.19 143 GLY A N 1
ATOM 1137 C CA . GLY A 1 143 ? -20.256 -1.236 5.516 1.00 92.19 143 GLY A CA 1
ATOM 1138 C C . GLY A 1 143 ? -20.129 0.173 6.120 1.00 92.19 143 GLY A C 1
ATOM 1139 O O . GLY A 1 143 ? -21.100 0.940 6.181 1.00 92.19 143 GLY A O 1
ATOM 1140 N N . VAL A 1 144 ? -18.938 0.542 6.590 1.00 93.44 144 VAL A N 1
ATOM 1141 C CA . VAL A 1 144 ? -18.618 1.836 7.196 1.00 93.44 144 VAL A CA 1
ATOM 1142 C C . VAL A 1 144 ? -18.012 2.767 6.149 1.00 93.44 144 VAL A C 1
ATOM 1144 O O . VAL A 1 144 ? -16.905 2.584 5.656 1.00 93.44 144 VAL A O 1
ATOM 1147 N N . LYS A 1 145 ? -18.735 3.846 5.836 1.00 93.06 145 LYS A N 1
ATOM 1148 C CA . LYS A 1 145 ? -18.250 4.876 4.910 1.00 93.06 145 LYS A CA 1
ATOM 1149 C C . LYS A 1 145 ? -17.175 5.745 5.564 1.00 93.06 145 LYS A C 1
ATOM 1151 O O . LYS A 1 145 ? -17.473 6.536 6.466 1.00 93.06 145 LYS A O 1
ATOM 1156 N N . VAL A 1 146 ? -15.967 5.662 5.023 1.00 94.38 146 VAL A N 1
ATOM 1157 C CA . VAL A 1 146 ? -14.809 6.478 5.400 1.00 94.38 146 VAL A CA 1
ATOM 1158 C C . VAL A 1 146 ? -14.275 7.253 4.192 1.00 94.38 146 VAL A C 1
ATOM 1160 O O . VAL A 1 146 ? -14.783 7.131 3.076 1.00 94.38 146 VAL A O 1
ATOM 1163 N N . HIS A 1 147 ? -13.307 8.128 4.427 1.00 92.06 147 HIS A N 1
ATOM 1164 C CA . HIS A 1 147 ? -12.528 8.785 3.386 1.00 92.06 147 HIS A CA 1
ATOM 1165 C C . HIS A 1 147 ? -11.060 8.788 3.798 1.00 92.06 147 HIS A C 1
ATOM 1167 O O . HIS A 1 147 ? -10.752 9.302 4.875 1.00 92.06 147 HIS A O 1
ATOM 1173 N N . VAL A 1 148 ? -10.190 8.251 2.943 1.00 90.38 148 VAL A N 1
ATOM 1174 C CA . VAL A 1 148 ? -8.740 8.226 3.158 1.00 90.38 148 VAL A CA 1
ATOM 1175 C C . VAL A 1 148 ? -8.025 9.230 2.255 1.00 90.38 148 VAL A C 1
ATOM 1177 O O . VAL A 1 148 ? -8.369 9.395 1.084 1.00 90.38 148 VAL A O 1
ATOM 1180 N N . SER A 1 149 ? -7.047 9.924 2.834 1.00 88.00 149 SER A N 1
ATOM 1181 C CA . SER A 1 149 ? -6.137 10.865 2.178 1.00 88.00 149 SER A CA 1
ATOM 1182 C C . SER A 1 149 ? -4.784 10.791 2.888 1.00 88.00 149 SER A C 1
ATOM 1184 O O . SER A 1 149 ? -4.647 11.246 4.027 1.00 88.00 149 SER A O 1
ATOM 1186 N N . GLY A 1 150 ? -3.779 10.238 2.216 1.00 86.81 150 GLY A N 1
ATOM 1187 C CA . GLY A 1 150 ? -2.509 9.840 2.816 1.00 86.81 150 GLY A CA 1
ATOM 1188 C C . GLY A 1 150 ? -2.737 8.897 3.993 1.00 86.81 150 GLY A C 1
ATOM 1189 O O . GLY A 1 150 ? -3.632 8.058 3.962 1.00 86.81 150 GLY A O 1
ATOM 1190 N N . ALA A 1 151 ? -1.998 9.109 5.076 1.00 90.00 151 ALA A N 1
ATOM 1191 C CA . ALA A 1 151 ? -2.180 8.368 6.319 1.00 90.00 151 ALA A CA 1
ATOM 1192 C C . ALA A 1 151 ? -3.398 8.837 7.146 1.00 90.00 151 ALA A C 1
ATOM 1194 O O . ALA A 1 151 ? -3.525 8.464 8.305 1.00 90.00 151 ALA A O 1
ATOM 1195 N N . SER A 1 152 ? -4.276 9.704 6.622 1.00 92.75 152 SER A N 1
ATOM 1196 C CA . SER A 1 152 ? -5.458 10.198 7.345 1.00 92.75 152 SER A CA 1
ATOM 1197 C C . SER A 1 152 ? -6.732 9.510 6.877 1.00 92.75 152 SER A C 1
ATOM 1199 O O . SER A 1 152 ? -7.000 9.445 5.680 1.00 92.75 152 SER A O 1
ATOM 1201 N N . LEU A 1 153 ? -7.566 9.101 7.828 1.00 95.31 153 LEU A N 1
ATOM 1202 C CA . LEU A 1 153 ? -8.891 8.542 7.608 1.00 95.31 153 LEU A CA 1
ATOM 1203 C C . LEU A 1 153 ? -9.939 9.370 8.349 1.00 95.31 153 LEU A C 1
ATOM 1205 O O . LEU A 1 153 ? -9.795 9.664 9.534 1.00 95.31 153 LEU A O 1
ATOM 1209 N N . ARG A 1 154 ? -11.026 9.731 7.664 1.00 95.69 154 ARG A N 1
ATOM 1210 C CA . ARG A 1 154 ? -12.163 10.464 8.242 1.00 95.69 154 ARG A CA 1
ATOM 1211 C C . ARG A 1 154 ? -13.453 9.665 8.143 1.00 95.69 154 ARG A C 1
ATOM 1213 O O . ARG A 1 154 ? -13.784 9.132 7.084 1.00 95.69 154 ARG A O 1
ATOM 1220 N N . PHE A 1 155 ? -14.228 9.655 9.221 1.00 95.62 155 PHE A N 1
ATOM 1221 C CA . PHE A 1 155 ? -15.526 8.987 9.272 1.00 95.62 155 PHE A CA 1
ATOM 1222 C C . PHE A 1 155 ? -16.641 9.898 8.745 1.00 95.62 155 PHE A C 1
ATOM 1224 O O . PHE A 1 155 ? -16.702 11.085 9.068 1.00 95.62 155 PHE A O 1
ATOM 1231 N N . LYS A 1 156 ? -17.587 9.332 7.979 1.00 91.19 156 LYS A N 1
ATOM 1232 C CA . LYS A 1 156 ? -18.821 10.031 7.554 1.00 91.19 156 LYS A CA 1
ATOM 1233 C C . LYS A 1 156 ? -19.999 9.832 8.520 1.00 91.19 156 LYS A C 1
ATOM 1235 O O . LYS A 1 156 ? -21.140 10.116 8.163 1.00 91.19 156 LYS A O 1
ATOM 1240 N N . LYS A 1 157 ? -19.742 9.323 9.727 1.00 86.75 157 LYS A N 1
ATOM 1241 C CA . LYS A 1 157 ? -20.742 9.111 10.782 1.00 86.75 157 LYS A CA 1
ATOM 1242 C C . LYS A 1 157 ? -20.456 9.990 12.002 1.00 86.75 157 LYS A C 1
ATOM 1244 O O . LYS A 1 157 ? -19.358 10.524 12.146 1.00 86.75 157 LYS A O 1
ATOM 1249 N N . LYS A 1 158 ? -21.458 10.133 12.874 1.00 90.62 158 LYS A N 1
ATOM 1250 C CA . LYS A 1 158 ? -21.313 10.804 14.172 1.00 90.62 158 LYS A CA 1
ATOM 1251 C C . LYS A 1 158 ? -20.562 9.914 15.166 1.00 90.62 158 LYS A C 1
ATOM 1253 O O . LYS A 1 158 ? -20.616 8.684 15.054 1.00 90.62 158 LYS A O 1
ATOM 1258 N N . ARG A 1 159 ? -19.907 10.537 16.147 1.00 93.69 159 ARG A N 1
ATOM 1259 C CA . ARG A 1 159 ? -19.072 9.853 17.145 1.00 93.69 159 ARG A CA 1
ATOM 1260 C C . ARG A 1 159 ? -19.821 8.784 17.945 1.00 93.69 159 ARG A C 1
ATOM 1262 O O . ARG A 1 159 ? -19.255 7.745 18.241 1.00 93.69 159 ARG A O 1
ATOM 1269 N N . GLU A 1 160 ? -21.113 8.976 18.197 1.00 94.50 160 GLU A N 1
ATOM 1270 C CA . GLU A 1 160 ? -21.940 8.054 18.985 1.00 94.50 160 GLU A CA 1
ATOM 1271 C C . GLU A 1 160 ? -22.096 6.682 18.304 1.00 94.50 160 GLU A C 1
ATOM 1273 O O . GLU A 1 160 ? -22.439 5.703 18.950 1.00 94.50 160 GLU A O 1
ATOM 1278 N N . SER A 1 161 ? -21.812 6.586 17.000 1.00 94.38 161 SER A N 1
ATOM 1279 C CA . SER A 1 161 ? -21.831 5.311 16.269 1.00 94.38 161 SER A CA 1
ATOM 1280 C C . SER A 1 161 ? -20.500 4.550 16.283 1.00 94.38 161 SER A C 1
ATOM 1282 O O . SER A 1 161 ? -20.460 3.395 15.859 1.00 94.38 161 SER A O 1
ATOM 1284 N N . LEU A 1 162 ? -19.410 5.183 16.730 1.00 96.81 162 LEU A N 1
ATOM 1285 C CA . LEU A 1 162 ? -18.065 4.605 16.697 1.00 96.81 162 LEU A CA 1
ATOM 1286 C C . LEU A 1 162 ? -17.894 3.399 17.642 1.00 96.81 162 LEU A C 1
ATOM 1288 O O . LEU A 1 162 ? -17.299 2.420 17.191 1.00 96.81 162 LEU A O 1
ATOM 1292 N N . PRO A 1 163 ? -18.465 3.370 18.868 1.00 97.06 163 PRO A N 1
ATOM 1293 C CA . PRO A 1 163 ? -18.397 2.184 19.729 1.00 97.06 163 PRO A CA 1
ATOM 1294 C C . PRO A 1 163 ? -19.017 0.938 19.081 1.00 97.06 163 PRO A C 1
ATOM 1296 O O . PRO A 1 163 ? -18.485 -0.166 19.186 1.00 97.06 163 PRO A O 1
ATOM 1299 N N . GLY A 1 164 ? -20.105 1.106 18.323 1.00 96.12 164 GLY A N 1
ATOM 1300 C CA . GLY A 1 164 ? -20.707 0.015 17.552 1.00 96.12 164 GLY A CA 1
ATOM 1301 C C . GLY A 1 164 ? -19.785 -0.519 16.449 1.00 96.12 164 GLY A C 1
ATOM 1302 O O . GLY A 1 164 ? -19.747 -1.722 16.210 1.00 96.12 164 GLY A O 1
ATOM 1303 N N . ILE A 1 165 ? -19.000 0.354 15.809 1.00 96.31 165 ILE A N 1
ATOM 1304 C CA . ILE A 1 165 ? -17.997 -0.041 14.805 1.00 96.31 165 ILE A CA 1
ATOM 1305 C C . ILE A 1 165 ? -16.819 -0.758 15.475 1.00 96.31 165 ILE A C 1
ATOM 1307 O O . ILE A 1 165 ? -16.369 -1.785 14.976 1.00 96.31 165 ILE A O 1
ATOM 1311 N N . ALA A 1 166 ? -16.355 -0.270 16.628 1.00 96.81 166 ALA A N 1
ATOM 1312 C CA . ALA A 1 166 ? -15.318 -0.939 17.411 1.00 96.81 166 ALA A CA 1
ATOM 1313 C C . ALA A 1 166 ? -15.721 -2.374 17.784 1.00 96.81 166 ALA A C 1
ATOM 1315 O O . ALA A 1 166 ? -14.908 -3.287 17.702 1.00 96.81 166 ALA A O 1
ATOM 1316 N N . ASN A 1 167 ? -16.993 -2.599 18.108 1.00 95.81 167 ASN A N 1
ATOM 1317 C CA . ASN A 1 167 ? -17.513 -3.939 18.374 1.00 95.81 167 ASN A CA 1
ATOM 1318 C C . ASN A 1 167 ? -17.492 -4.867 17.150 1.00 95.81 167 ASN A C 1
ATOM 1320 O O . ASN A 1 167 ? -17.255 -6.061 17.306 1.00 95.81 167 ASN A O 1
ATOM 1324 N N . GLN A 1 168 ? -17.696 -4.339 15.941 1.00 94.94 168 GLN A N 1
ATOM 1325 C CA . GLN A 1 168 ? -17.537 -5.130 14.716 1.00 94.94 168 GLN A CA 1
ATOM 1326 C C . GLN A 1 168 ? -16.069 -5.505 14.488 1.00 94.94 168 GLN A C 1
ATOM 1328 O O . GLN A 1 168 ? -15.773 -6.653 14.180 1.00 94.94 168 GLN A O 1
ATOM 1333 N N . LEU A 1 169 ? -15.146 -4.566 14.721 1.00 94.31 169 LEU A N 1
ATOM 1334 C CA . LEU A 1 169 ? -13.706 -4.830 14.642 1.00 94.31 169 LEU A CA 1
ATOM 1335 C C . LEU A 1 169 ? -13.239 -5.841 15.701 1.00 94.31 169 LEU A C 1
ATOM 1337 O O . LEU A 1 169 ? -12.366 -6.658 15.427 1.00 94.31 169 LEU A O 1
ATOM 1341 N N . ALA A 1 170 ? -13.830 -5.820 16.899 1.00 93.69 170 ALA A N 1
ATOM 1342 C CA . ALA A 1 170 ? -13.518 -6.761 17.976 1.00 93.69 170 ALA A CA 1
ATOM 1343 C C . ALA A 1 170 ? -13.819 -8.225 17.616 1.00 93.69 170 ALA A C 1
ATOM 1345 O O . ALA A 1 170 ? -13.226 -9.126 18.203 1.00 93.69 170 ALA A O 1
ATOM 1346 N N . ALA A 1 171 ? -14.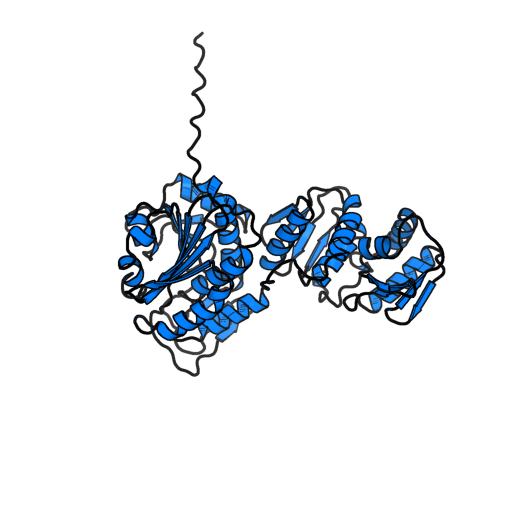710 -8.470 16.651 1.00 91.44 171 ALA A N 1
ATOM 1347 C CA . ALA A 1 171 ? -15.013 -9.814 16.164 1.00 91.44 171 ALA A CA 1
ATOM 1348 C C . ALA A 1 171 ? -13.933 -10.383 15.224 1.00 91.44 171 ALA A C 1
ATOM 1350 O O . ALA A 1 171 ? -13.956 -11.575 14.927 1.00 91.44 171 ALA A O 1
ATOM 1351 N N . LEU A 1 172 ? -13.003 -9.551 14.749 1.00 89.50 172 LEU A N 1
ATOM 1352 C CA . LEU A 1 172 ? -11.951 -9.949 13.818 1.00 89.50 172 LEU A CA 1
ATOM 1353 C C . LEU A 1 172 ? -10.691 -10.353 14.580 1.00 89.50 172 LEU A C 1
ATOM 1355 O O . LEU A 1 172 ? -10.254 -9.633 15.473 1.00 89.50 172 LEU A O 1
ATOM 1359 N N . THR A 1 173 ? -10.069 -11.473 14.232 1.00 83.94 173 THR A N 1
ATOM 1360 C CA . THR A 1 173 ? -8.779 -11.889 14.815 1.00 83.94 173 THR A CA 1
ATOM 1361 C C . THR A 1 173 ? -7.590 -11.272 14.089 1.00 83.94 173 THR A C 1
ATOM 1363 O O . THR A 1 173 ? -6.574 -10.989 14.713 1.00 83.94 173 THR A O 1
ATOM 1366 N N . GLU A 1 174 ? -7.742 -11.014 12.795 1.00 80.69 174 GLU A N 1
ATOM 1367 C CA . GLU A 1 174 ? -6.731 -10.447 11.910 1.00 80.69 174 GLU A CA 1
ATOM 1368 C C . GLU A 1 174 ? -7.386 -9.558 10.848 1.00 80.69 174 GLU A C 1
ATOM 1370 O O . GLU A 1 174 ? -8.614 -9.519 10.717 1.00 80.69 174 GLU A O 1
ATOM 1375 N N . VAL A 1 175 ? -6.569 -8.801 10.115 1.00 78.81 175 VAL A N 1
ATOM 1376 C CA . VAL A 1 175 ? -7.051 -8.092 8.925 1.00 78.81 175 VAL A CA 1
ATOM 1377 C C . VAL A 1 175 ? -7.386 -9.157 7.865 1.00 78.81 175 VAL A C 1
ATOM 1379 O O . VAL A 1 175 ? -6.562 -10.051 7.693 1.00 78.81 175 VAL A O 1
ATOM 1382 N N . PRO A 1 176 ? -8.528 -9.089 7.154 1.00 62.47 176 PRO A N 1
ATOM 1383 C CA . PRO A 1 176 ? -9.020 -10.147 6.250 1.00 62.47 176 PRO A CA 1
ATOM 1384 C C . PRO A 1 176 ? -8.149 -10.551 5.035 1.00 62.47 176 PRO A C 1
ATOM 1386 O O . PRO A 1 176 ? -8.662 -11.163 4.106 1.00 62.47 176 PRO A O 1
ATOM 1389 N N . SER A 1 177 ? -6.850 -10.240 4.988 1.00 59.28 177 SER A N 1
ATOM 1390 C CA . SER A 1 177 ? -5.974 -10.539 3.845 1.00 59.28 177 SER A CA 1
ATOM 1391 C C . SER A 1 177 ? -4.481 -10.547 4.196 1.00 59.28 177 SER A C 1
ATOM 1393 O O . SER A 1 177 ? -4.093 -10.143 5.294 1.00 59.28 177 SER A O 1
ATOM 1395 N N . ASN A 1 178 ? -3.636 -10.990 3.246 1.00 61.59 178 ASN A N 1
ATOM 1396 C CA . ASN A 1 178 ? -2.167 -10.971 3.310 1.00 61.59 178 ASN A CA 1
ATOM 1397 C C . ASN A 1 178 ? -1.644 -9.567 3.640 1.00 61.59 178 ASN A C 1
ATOM 1399 O O . ASN A 1 178 ? -1.344 -8.755 2.765 1.00 61.59 178 ASN A O 1
ATOM 1403 N N . LYS A 1 179 ? -1.546 -9.281 4.936 1.00 72.31 179 LYS A N 1
ATOM 1404 C CA . LYS A 1 179 ? -1.230 -7.957 5.444 1.00 72.31 179 LYS A CA 1
ATOM 1405 C C . LYS A 1 179 ? 0.177 -7.538 5.022 1.00 72.31 179 LYS A C 1
ATOM 1407 O O . LYS A 1 179 ? 1.177 -7.992 5.598 1.00 72.31 179 LYS A O 1
ATOM 1412 N N . LEU A 1 180 ? 0.229 -6.630 4.051 1.00 86.94 180 LEU A N 1
ATOM 1413 C CA . LEU A 1 180 ? 1.402 -5.820 3.755 1.00 86.94 180 LEU A CA 1
ATOM 1414 C C . LEU A 1 180 ? 1.542 -4.764 4.854 1.00 86.94 180 LEU A C 1
ATOM 1416 O O . LEU A 1 180 ? 0.618 -3.998 5.093 1.00 86.94 180 LEU A O 1
ATOM 1420 N N . THR A 1 181 ? 2.672 -4.723 5.545 1.00 85.81 181 THR A N 1
ATOM 1421 C CA . THR A 1 181 ? 2.985 -3.639 6.487 1.00 85.81 181 THR A CA 1
ATOM 1422 C C . THR A 1 181 ? 4.044 -2.740 5.869 1.00 85.81 181 THR A C 1
ATOM 1424 O O . THR A 1 181 ? 4.777 -3.187 4.987 1.00 85.81 181 THR A O 1
ATOM 1427 N N . GLN A 1 182 ? 4.175 -1.503 6.359 1.00 86.25 182 GLN A N 1
ATOM 1428 C CA . GLN A 1 182 ? 5.302 -0.644 5.979 1.00 86.25 182 GLN A CA 1
ATOM 1429 C C . GLN A 1 182 ? 6.640 -1.365 6.195 1.00 86.25 182 GLN A C 1
ATOM 1431 O O . GLN A 1 182 ? 7.455 -1.409 5.287 1.00 86.25 182 GLN A O 1
ATOM 1436 N N . LYS A 1 183 ? 6.808 -2.042 7.338 1.00 87.56 183 LYS A N 1
ATOM 1437 C CA . LYS A 1 183 ? 8.012 -2.827 7.632 1.00 87.56 183 LYS A CA 1
ATOM 1438 C C . LYS A 1 183 ? 8.299 -3.911 6.581 1.00 87.56 183 LYS A C 1
ATOM 1440 O O . LYS A 1 183 ? 9.404 -3.963 6.069 1.00 87.56 183 LYS A O 1
ATOM 1445 N N . LYS A 1 184 ? 7.313 -4.745 6.223 1.00 91.44 184 LYS A N 1
ATOM 1446 C CA . LYS A 1 184 ? 7.501 -5.801 5.206 1.00 91.44 184 LYS A CA 1
ATOM 1447 C C . LYS A 1 184 ? 7.810 -5.231 3.820 1.00 91.44 184 LYS A C 1
ATOM 1449 O O . LYS A 1 184 ? 8.543 -5.842 3.045 1.00 91.44 184 LYS A O 1
ATOM 1454 N N . TYR A 1 185 ? 7.209 -4.087 3.499 1.00 94.06 185 TYR A N 1
ATOM 1455 C CA . TYR A 1 185 ? 7.492 -3.371 2.264 1.00 94.06 185 TYR A CA 1
ATOM 1456 C C . TYR A 1 185 ? 8.943 -2.880 2.240 1.00 94.06 185 TYR A C 1
ATOM 1458 O O . TYR A 1 185 ? 9.656 -3.144 1.280 1.00 94.06 185 TYR A O 1
ATOM 1466 N N . GLU A 1 186 ? 9.390 -2.229 3.315 1.00 94.31 186 GLU A N 1
ATOM 1467 C CA . GLU A 1 186 ? 10.766 -1.749 3.471 1.00 94.31 186 GLU A CA 1
ATOM 1468 C C . GLU A 1 186 ? 11.785 -2.891 3.453 1.00 94.31 186 GLU A C 1
ATOM 1470 O O . GLU A 1 186 ? 12.802 -2.763 2.787 1.00 94.31 186 GLU A O 1
ATOM 1475 N N . GLU A 1 187 ? 11.492 -4.024 4.097 1.00 96.06 187 GLU A N 1
ATOM 1476 C CA . GLU A 1 187 ? 12.322 -5.237 4.030 1.00 96.06 187 GLU A CA 1
ATOM 1477 C C . GLU A 1 187 ? 12.450 -5.750 2.587 1.00 96.06 187 GLU A C 1
ATOM 1479 O O . GLU A 1 187 ? 13.546 -6.054 2.132 1.00 96.06 187 GLU A O 1
ATOM 1484 N N . THR A 1 188 ? 11.345 -5.789 1.832 1.00 97.88 188 THR A N 1
ATOM 1485 C CA . THR A 1 188 ? 11.362 -6.197 0.414 1.00 97.88 188 THR A CA 1
ATOM 1486 C C . THR A 1 188 ? 12.157 -5.210 -0.444 1.00 97.88 188 THR A C 1
ATOM 1488 O O . THR A 1 188 ? 12.911 -5.618 -1.322 1.00 97.88 188 THR A O 1
ATOM 1491 N N . LEU A 1 189 ? 12.008 -3.908 -0.192 1.00 98.31 189 LEU A N 1
ATOM 1492 C CA . LEU A 1 189 ? 12.756 -2.859 -0.878 1.00 98.31 189 LEU A CA 1
ATOM 1493 C C . LEU A 1 189 ? 14.261 -2.955 -0.581 1.00 98.31 189 LEU A C 1
ATOM 1495 O O . LEU A 1 189 ? 15.069 -2.869 -1.497 1.00 98.31 189 LEU A O 1
ATOM 1499 N N . GLU A 1 190 ? 14.637 -3.180 0.676 1.00 97.94 190 GLU A N 1
ATOM 1500 C CA . GLU A 1 190 ? 16.027 -3.379 1.098 1.00 97.94 190 GLU A CA 1
ATOM 1501 C C . GLU A 1 190 ? 16.642 -4.624 0.441 1.00 97.94 190 GLU A C 1
ATOM 1503 O O . GLU A 1 190 ? 17.734 -4.545 -0.117 1.00 97.94 190 GLU A O 1
ATOM 1508 N N . GLU A 1 191 ? 15.911 -5.743 0.418 1.00 98.38 191 GLU A N 1
ATOM 1509 C CA . GLU A 1 191 ? 16.310 -6.964 -0.295 1.00 98.38 191 GLU A CA 1
ATOM 1510 C C . GLU A 1 191 ? 16.541 -6.693 -1.795 1.00 98.38 191 GLU A C 1
ATOM 1512 O O . GLU A 1 191 ? 17.571 -7.090 -2.335 1.00 98.38 191 GLU A O 1
ATOM 1517 N N . LEU A 1 192 ? 15.629 -5.980 -2.469 1.00 98.56 192 LEU A N 1
ATOM 1518 C CA . LEU A 1 192 ? 15.758 -5.645 -3.894 1.00 98.56 192 LEU A CA 1
ATOM 1519 C C . LEU A 1 192 ? 16.973 -4.764 -4.199 1.00 98.56 192 LEU A C 1
ATOM 1521 O O . LEU A 1 192 ? 17.649 -5.001 -5.200 1.00 98.56 192 LEU A O 1
ATOM 1525 N N . LEU A 1 193 ? 17.242 -3.762 -3.359 1.00 98.06 193 LEU A N 1
ATOM 1526 C CA . LEU A 1 193 ? 18.366 -2.832 -3.516 1.00 98.06 193 LEU A CA 1
ATOM 1527 C C . LEU A 1 193 ? 19.730 -3.520 -3.352 1.00 98.06 193 LEU A C 1
ATOM 1529 O O . LEU A 1 193 ? 20.738 -3.024 -3.853 1.00 98.06 193 LEU A O 1
ATOM 1533 N N . LEU A 1 194 ? 19.780 -4.669 -2.676 1.00 97.50 194 LEU A N 1
ATOM 1534 C CA . LEU A 1 194 ? 21.004 -5.452 -2.486 1.00 97.50 194 LEU A CA 1
ATOM 1535 C C . LEU A 1 194 ? 21.234 -6.510 -3.578 1.00 97.50 194 LEU A C 1
ATOM 1537 O O . LEU A 1 194 ? 22.321 -7.079 -3.651 1.00 97.50 194 LEU A O 1
ATOM 1541 N N . ILE A 1 195 ? 20.259 -6.764 -4.455 1.00 97.31 195 ILE A N 1
ATOM 1542 C CA . ILE A 1 195 ? 20.403 -7.738 -5.545 1.00 97.31 195 ILE A CA 1
ATOM 1543 C C . ILE A 1 195 ? 21.041 -7.069 -6.765 1.00 97.31 195 ILE A C 1
ATOM 1545 O O . ILE A 1 195 ? 20.411 -6.237 -7.412 1.00 97.31 195 ILE A O 1
ATOM 1549 N N . ASN A 1 196 ? 22.257 -7.471 -7.123 1.00 95.00 196 ASN A N 1
ATOM 1550 C CA . ASN A 1 196 ? 22.914 -7.026 -8.355 1.00 95.00 196 ASN A CA 1
ATOM 1551 C C . ASN A 1 196 ? 22.145 -7.518 -9.605 1.00 95.00 196 ASN A C 1
ATOM 1553 O O . ASN A 1 196 ? 21.432 -8.527 -9.550 1.00 95.00 196 ASN A O 1
ATOM 1557 N N . GLY A 1 197 ? 22.249 -6.792 -10.713 1.00 95.75 197 GLY A N 1
ATOM 1558 C CA . GLY A 1 197 ? 21.583 -7.127 -11.969 1.00 95.75 197 GLY A CA 1
ATOM 1559 C C . GLY A 1 197 ? 21.677 -5.984 -12.964 1.00 95.75 197 GLY A C 1
ATOM 1560 O O . GLY A 1 197 ? 20.663 -5.354 -13.238 1.00 95.75 197 GLY A O 1
ATOM 1561 N N . GLU A 1 198 ? 22.885 -5.709 -13.457 1.00 97.31 198 GLU A N 1
ATOM 1562 C CA . GLU A 1 198 ? 23.075 -4.781 -14.576 1.00 97.31 198 GLU A CA 1
ATOM 1563 C C . GLU A 1 198 ? 22.427 -5.313 -15.864 1.00 97.31 198 GLU A C 1
ATOM 1565 O O . GLU A 1 198 ? 22.106 -6.503 -15.942 1.00 97.31 198 GLU A O 1
ATOM 1570 N N . SER A 1 199 ? 22.213 -4.450 -16.863 1.00 98.12 199 SER A N 1
ATOM 1571 C CA . SER A 1 199 ? 21.552 -4.842 -18.116 1.00 98.12 199 SER A CA 1
ATOM 1572 C C . SER A 1 199 ? 22.205 -6.084 -18.745 1.00 98.12 199 SER A C 1
ATOM 1574 O O . SER A 1 199 ? 23.413 -6.107 -18.990 1.00 98.12 199 SER A O 1
ATOM 1576 N N . GLY A 1 200 ? 21.397 -7.113 -19.009 1.00 97.50 200 GLY A N 1
ATOM 1577 C CA . GLY A 1 200 ? 21.816 -8.432 -19.494 1.00 97.50 200 GLY A CA 1
ATOM 1578 C C . GLY A 1 200 ? 22.042 -9.491 -18.400 1.00 97.50 200 GLY A C 1
ATOM 1579 O O . GLY A 1 200 ? 22.118 -10.681 -18.712 1.00 97.50 200 GLY A O 1
ATOM 1580 N N . GLU A 1 201 ? 22.111 -9.101 -17.122 1.00 97.62 201 GLU A N 1
ATOM 1581 C CA . GLU A 1 201 ? 22.372 -9.978 -15.968 1.00 97.62 201 GLU A CA 1
ATOM 1582 C C . GLU A 1 201 ? 21.214 -9.973 -14.939 1.00 97.62 201 GLU A C 1
ATOM 1584 O O . GLU A 1 201 ? 21.381 -10.245 -13.747 1.00 97.62 201 GLU A O 1
ATOM 1589 N N . GLU A 1 202 ? 19.978 -9.722 -15.382 1.00 98.44 202 GLU A N 1
ATOM 1590 C CA . GLU A 1 202 ? 18.796 -9.535 -14.523 1.00 98.44 202 GLU A CA 1
ATOM 1591 C C . GLU A 1 202 ? 18.242 -10.844 -13.930 1.00 98.44 202 GLU A C 1
ATOM 1593 O O . GLU A 1 202 ? 17.234 -10.849 -13.219 1.00 98.44 202 GLU A O 1
ATOM 1598 N N . ALA A 1 203 ? 18.860 -11.995 -14.211 1.00 98.25 203 ALA A N 1
ATOM 1599 C CA . ALA A 1 203 ? 18.324 -13.304 -13.836 1.00 98.25 203 ALA A CA 1
ATOM 1600 C C . ALA A 1 203 ? 18.072 -13.444 -12.323 1.00 98.25 203 ALA A C 1
ATOM 1602 O O . ALA A 1 203 ? 17.052 -14.006 -11.915 1.00 98.25 203 ALA A O 1
ATOM 1603 N N . THR A 1 204 ? 18.969 -12.913 -11.488 1.00 98.25 204 THR A N 1
ATOM 1604 C CA . THR A 1 204 ? 18.852 -12.995 -10.024 1.00 98.25 204 THR A CA 1
ATOM 1605 C C . THR A 1 204 ? 17.667 -12.180 -9.508 1.00 98.25 204 THR A C 1
ATOM 1607 O O . THR A 1 204 ? 16.835 -12.715 -8.769 1.00 98.25 204 THR A O 1
ATOM 1610 N N . VAL A 1 205 ? 17.532 -10.919 -9.937 1.00 98.56 205 VAL A N 1
ATOM 1611 C CA . VAL A 1 205 ? 16.390 -10.076 -9.548 1.00 98.56 205 VAL A CA 1
ATOM 1612 C C . VAL A 1 205 ? 15.083 -10.612 -10.127 1.00 98.56 205 VAL A C 1
ATOM 1614 O O . VAL A 1 205 ? 14.094 -10.704 -9.401 1.00 98.56 205 VAL A O 1
ATOM 1617 N N . ARG A 1 206 ? 15.072 -11.083 -11.380 1.00 98.75 206 ARG A N 1
ATOM 1618 C CA . ARG A 1 206 ? 13.889 -11.698 -11.998 1.00 98.75 206 ARG A CA 1
ATOM 1619 C C . ARG A 1 206 ? 13.397 -12.897 -11.195 1.00 98.75 206 ARG A C 1
ATOM 1621 O O . ARG A 1 206 ? 12.197 -13.014 -10.948 1.00 98.75 206 ARG A O 1
ATOM 1628 N N . ASN A 1 207 ? 14.305 -13.764 -10.745 1.00 98.69 207 ASN A N 1
ATOM 1629 C CA . ASN A 1 207 ? 13.968 -14.914 -9.905 1.00 98.69 207 ASN A CA 1
ATOM 1630 C C . ASN A 1 207 ? 13.405 -14.489 -8.543 1.00 98.69 207 ASN A C 1
ATOM 1632 O O . ASN A 1 207 ? 12.434 -15.081 -8.071 1.00 98.69 207 ASN A O 1
ATOM 1636 N N . TYR A 1 208 ? 13.975 -13.453 -7.928 1.00 98.75 208 TYR A N 1
ATOM 1637 C CA . TYR A 1 208 ? 13.460 -12.900 -6.679 1.00 98.75 208 TYR A CA 1
ATOM 1638 C C . TYR A 1 208 ? 12.033 -12.343 -6.848 1.00 98.75 208 TYR A C 1
ATOM 1640 O O . TYR A 1 208 ? 11.131 -12.714 -6.092 1.00 98.75 208 TYR A O 1
ATOM 1648 N N . VAL A 1 209 ? 11.795 -11.524 -7.881 1.00 98.75 209 VAL A N 1
ATOM 1649 C CA . VAL A 1 209 ? 10.467 -10.958 -8.189 1.00 98.75 209 VAL A CA 1
ATOM 1650 C C . VAL A 1 209 ? 9.464 -12.072 -8.496 1.00 98.75 209 VAL A C 1
ATOM 1652 O O . VAL A 1 209 ? 8.369 -12.076 -7.938 1.00 98.75 209 VAL A O 1
ATOM 1655 N N . THR A 1 210 ? 9.862 -13.072 -9.286 1.00 98.69 210 THR A N 1
ATOM 1656 C CA . THR A 1 210 ? 9.067 -14.276 -9.585 1.00 98.69 210 THR A CA 1
ATOM 1657 C C . THR A 1 210 ? 8.602 -14.968 -8.300 1.00 98.69 210 THR A C 1
ATOM 1659 O O . THR A 1 210 ? 7.417 -15.257 -8.134 1.00 98.69 210 THR A O 1
ATOM 1662 N N . GLN A 1 211 ? 9.507 -15.202 -7.345 1.00 98.25 211 GLN A N 1
ATOM 1663 C CA . GLN A 1 211 ? 9.163 -15.863 -6.082 1.00 98.25 211 GLN A CA 1
ATOM 1664 C C . GLN A 1 211 ? 8.172 -15.043 -5.251 1.00 98.25 211 GLN A C 1
ATOM 1666 O O . GLN A 1 211 ? 7.196 -15.600 -4.748 1.00 98.25 211 GLN A O 1
ATOM 1671 N N . LYS A 1 212 ? 8.389 -13.727 -5.130 1.00 97.31 212 LYS A N 1
ATOM 1672 C CA . LYS A 1 212 ? 7.515 -12.839 -4.347 1.00 97.31 212 LYS A CA 1
ATOM 1673 C C . LYS A 1 212 ? 6.147 -12.627 -5.002 1.00 97.31 212 LYS A C 1
ATOM 1675 O O . LYS A 1 212 ? 5.161 -12.492 -4.283 1.00 97.31 212 LYS A O 1
ATOM 1680 N N . MET A 1 213 ? 6.081 -12.596 -6.335 1.00 96.38 213 MET A N 1
ATOM 1681 C CA . MET A 1 213 ? 4.858 -12.290 -7.081 1.00 96.38 213 MET A CA 1
ATOM 1682 C C . MET A 1 213 ? 3.999 -13.524 -7.380 1.00 96.38 213 MET A C 1
ATOM 1684 O O . MET A 1 213 ? 2.778 -13.407 -7.363 1.00 96.38 213 MET A O 1
ATOM 1688 N N . SER A 1 214 ? 4.596 -14.709 -7.569 1.00 97.12 214 SER A N 1
ATOM 1689 C CA . SER A 1 214 ? 3.856 -15.941 -7.898 1.00 97.12 214 SER A CA 1
ATOM 1690 C C . SER A 1 214 ? 2.643 -16.266 -7.008 1.00 97.12 214 SER A C 1
ATOM 1692 O O . SER A 1 214 ? 1.630 -16.670 -7.572 1.00 97.12 214 SER A O 1
ATOM 1694 N N . PRO A 1 215 ? 2.652 -16.084 -5.665 1.00 95.69 215 PRO A N 1
ATOM 1695 C CA . PRO A 1 215 ? 1.474 -16.394 -4.852 1.00 95.69 215 PRO A CA 1
ATOM 1696 C C . PRO A 1 215 ? 0.369 -15.328 -4.929 1.00 95.69 215 PRO A C 1
ATOM 1698 O O . PRO A 1 215 ? -0.654 -15.473 -4.262 1.00 95.69 215 PRO A O 1
ATOM 1701 N N . LEU A 1 216 ? 0.585 -14.235 -5.666 1.00 95.00 216 LEU A N 1
ATOM 1702 C CA . LEU A 1 216 ? -0.290 -13.059 -5.690 1.00 95.00 216 LEU A CA 1
ATOM 1703 C C . LEU A 1 216 ? -1.018 -12.876 -7.023 1.00 95.00 216 LEU A C 1
ATOM 1705 O O . LEU A 1 216 ? -1.901 -12.030 -7.098 1.00 95.00 216 LEU A O 1
ATOM 1709 N N . VAL A 1 217 ? -0.638 -13.618 -8.063 1.00 97.31 217 VAL A N 1
ATOM 1710 C CA . VAL A 1 217 ? -1.092 -13.421 -9.448 1.00 97.31 217 VAL A CA 1
ATOM 1711 C C . VAL A 1 217 ? -1.643 -14.722 -10.025 1.00 97.31 217 VAL A C 1
ATOM 1713 O O . VAL A 1 217 ? -1.314 -15.806 -9.548 1.00 97.31 217 VAL A O 1
ATOM 1716 N N . ASP A 1 218 ? -2.484 -14.614 -11.051 1.00 97.81 218 ASP A N 1
ATOM 1717 C CA . ASP A 1 218 ? -3.155 -15.765 -11.665 1.00 97.81 218 ASP A CA 1
ATOM 1718 C C . ASP A 1 218 ? -2.254 -16.474 -12.682 1.00 97.81 218 ASP A C 1
ATOM 1720 O O . ASP A 1 218 ? -2.234 -17.702 -12.770 1.00 97.81 218 ASP A O 1
ATOM 1724 N N . GLU A 1 219 ? -1.492 -15.696 -13.453 1.00 97.62 219 GLU A N 1
ATOM 1725 C CA . GLU A 1 219 ? -0.594 -16.192 -14.494 1.00 97.62 219 GLU A CA 1
ATOM 1726 C C . GLU A 1 219 ? 0.734 -15.438 -14.438 1.00 97.62 219 GLU A C 1
ATOM 1728 O O . GLU A 1 219 ? 0.765 -14.240 -14.152 1.00 97.62 219 GLU A O 1
ATOM 1733 N N . MET A 1 220 ? 1.837 -16.129 -14.729 1.00 98.19 220 MET A N 1
ATOM 1734 C CA . MET A 1 220 ? 3.159 -15.515 -14.795 1.00 98.19 220 MET A CA 1
ATOM 1735 C C . MET A 1 220 ? 4.074 -16.292 -15.741 1.00 98.19 220 MET A C 1
ATOM 1737 O O . MET A 1 220 ? 4.104 -17.523 -15.704 1.00 98.19 220 MET A O 1
ATOM 1741 N N . PHE A 1 221 ? 4.822 -15.584 -16.584 1.00 98.50 221 PHE A N 1
ATOM 1742 C CA . PHE A 1 221 ? 5.781 -16.172 -17.518 1.00 98.50 221 PHE A CA 1
ATOM 1743 C C . PHE A 1 221 ? 6.900 -15.181 -17.862 1.00 98.50 221 PHE A C 1
ATOM 1745 O O . PHE A 1 221 ? 6.788 -13.986 -17.597 1.00 98.50 221 PHE A O 1
ATOM 1752 N N . VAL A 1 222 ? 7.981 -15.689 -18.450 1.00 98.62 222 VAL A N 1
ATOM 1753 C CA . VAL A 1 222 ? 9.097 -14.884 -18.962 1.00 98.62 222 VAL A CA 1
ATOM 1754 C C . VAL A 1 222 ? 9.078 -14.966 -20.486 1.00 98.62 222 VAL A C 1
ATOM 1756 O O . VAL A 1 222 ? 8.921 -16.067 -21.017 1.00 98.62 222 VAL A O 1
ATOM 1759 N N . ASP A 1 223 ? 9.172 -13.830 -21.175 1.00 97.94 223 ASP A N 1
ATOM 1760 C CA . ASP A 1 223 ? 9.214 -13.797 -22.641 1.00 97.94 223 ASP A CA 1
ATOM 1761 C C . ASP A 1 223 ? 10.619 -14.106 -23.198 1.00 97.94 223 ASP A C 1
ATOM 1763 O O . ASP A 1 223 ? 11.578 -14.300 -22.448 1.00 97.94 223 ASP A O 1
ATOM 1767 N N . ASP A 1 224 ? 10.746 -14.167 -24.526 1.00 96.94 224 ASP A N 1
ATOM 1768 C CA . ASP A 1 224 ? 12.011 -14.507 -25.194 1.00 96.94 224 ASP A CA 1
ATOM 1769 C C . ASP A 1 224 ? 13.128 -13.477 -24.945 1.00 96.94 224 ASP A C 1
ATOM 1771 O O . ASP A 1 224 ? 14.306 -13.814 -25.072 1.00 96.94 224 ASP A O 1
ATOM 1775 N N . ALA A 1 225 ? 12.777 -12.233 -24.600 1.00 97.38 225 ALA A N 1
ATOM 1776 C CA . ALA A 1 225 ? 13.741 -11.194 -24.253 1.00 97.38 225 ALA A CA 1
ATOM 1777 C C . ALA A 1 225 ? 14.183 -11.274 -22.788 1.00 97.38 225 ALA A C 1
ATOM 1779 O O . ALA A 1 225 ? 15.227 -10.738 -22.440 1.00 97.38 225 ALA A O 1
ATOM 1780 N N . GLY A 1 226 ? 13.427 -11.969 -21.936 1.00 98.25 226 GLY A N 1
ATOM 1781 C CA . GLY A 1 226 ? 13.700 -12.074 -20.507 1.00 98.25 226 GLY A CA 1
ATOM 1782 C C . GLY A 1 226 ? 12.833 -11.162 -19.641 1.00 98.25 226 GLY A C 1
ATOM 1783 O O . GLY A 1 226 ? 13.048 -11.137 -18.424 1.00 98.25 226 GLY A O 1
ATOM 1784 N N . ASN A 1 227 ? 11.847 -10.465 -20.221 1.00 98.81 227 ASN A N 1
ATOM 1785 C CA . ASN A 1 227 ? 10.867 -9.687 -19.468 1.00 98.81 227 ASN A CA 1
ATOM 1786 C C . ASN A 1 227 ? 9.980 -10.629 -18.651 1.00 98.81 227 ASN A C 1
ATOM 1788 O O . ASN A 1 227 ? 9.543 -11.672 -19.142 1.00 98.81 227 ASN A O 1
ATOM 1792 N N . LEU A 1 228 ? 9.667 -10.254 -17.412 1.00 98.81 228 LEU A N 1
ATOM 1793 C CA . LEU A 1 228 ? 8.724 -10.989 -16.574 1.00 98.81 228 LEU A CA 1
ATOM 1794 C C . LEU A 1 228 ? 7.326 -10.384 -16.710 1.00 98.81 228 LEU A C 1
ATOM 1796 O O . LEU A 1 228 ? 7.095 -9.223 -16.371 1.00 98.81 228 LEU A O 1
ATOM 1800 N N . HIS A 1 229 ? 6.384 -11.209 -17.146 1.00 98.69 229 HIS A N 1
ATOM 1801 C CA . HIS A 1 229 ? 4.973 -10.879 -17.263 1.00 98.69 229 HIS A CA 1
ATOM 1802 C C . HIS A 1 229 ? 4.190 -11.564 -16.155 1.00 98.69 229 HIS A C 1
ATOM 1804 O O . HIS A 1 229 ? 4.337 -12.769 -15.954 1.00 98.69 229 HIS A O 1
ATOM 1810 N N . ALA A 1 230 ? 3.313 -10.826 -15.480 1.00 98.50 230 ALA A N 1
ATOM 1811 C CA . ALA A 1 230 ? 2.345 -11.397 -14.555 1.00 98.50 230 ALA A CA 1
ATOM 1812 C C . ALA A 1 230 ? 0.956 -10.787 -14.755 1.00 98.50 230 ALA A C 1
ATOM 1814 O O . ALA A 1 230 ? 0.817 -9.587 -14.995 1.00 98.50 230 ALA A O 1
ATOM 1815 N N . LYS A 1 231 ? -0.088 -11.606 -14.638 1.00 98.25 231 LYS A N 1
ATOM 1816 C CA . LYS A 1 231 ? -1.479 -11.201 -14.846 1.00 98.25 231 LYS A CA 1
ATOM 1817 C C . LYS A 1 231 ? -2.309 -11.471 -13.603 1.00 98.25 231 LYS A C 1
ATOM 1819 O O . LYS A 1 231 ? -2.212 -12.541 -13.010 1.00 98.25 231 LYS A O 1
ATOM 1824 N N . GLN A 1 232 ? -3.151 -10.506 -13.248 1.00 97.56 232 GLN A N 1
ATOM 1825 C CA . GLN A 1 232 ? -4.114 -10.637 -12.163 1.00 97.56 232 GLN A CA 1
ATOM 1826 C C . GLN A 1 232 ? -5.485 -10.098 -12.586 1.00 97.56 232 GLN A C 1
ATOM 1828 O O . GLN A 1 232 ? -5.603 -8.943 -13.006 1.00 97.56 232 GLN A O 1
ATOM 1833 N N . VAL A 1 233 ? -6.518 -10.932 -12.501 1.00 97.88 233 VAL A N 1
ATOM 1834 C CA . VAL A 1 233 ? -7.877 -10.655 -12.977 1.00 97.88 233 VAL A CA 1
ATOM 1835 C C . VAL A 1 233 ? -8.810 -10.435 -11.788 1.00 97.88 233 VAL A C 1
ATOM 1837 O O . VAL A 1 233 ? -9.040 -11.324 -10.975 1.00 97.88 233 VAL A O 1
ATOM 1840 N N . PHE A 1 234 ? -9.397 -9.242 -11.715 1.00 96.88 234 PHE A N 1
ATOM 1841 C CA . PHE A 1 234 ? -10.338 -8.838 -10.664 1.00 96.88 234 PHE A CA 1
ATOM 1842 C C . PHE A 1 234 ? -11.780 -8.702 -11.172 1.00 96.88 234 PHE A C 1
ATOM 1844 O O . PHE A 1 234 ? -12.714 -8.653 -10.374 1.00 96.88 234 PHE A O 1
ATOM 1851 N N . GLY A 1 235 ? -11.971 -8.647 -12.494 1.00 96.06 235 GLY A N 1
ATOM 1852 C CA . GLY A 1 235 ? -13.283 -8.566 -13.129 1.00 96.06 235 GLY A CA 1
ATOM 1853 C C . GLY A 1 235 ? -13.206 -8.244 -14.623 1.00 96.06 235 GLY A C 1
ATOM 1854 O O . GLY A 1 235 ? -12.223 -8.573 -15.286 1.00 96.06 235 GLY A O 1
ATOM 1855 N N . GLU A 1 236 ? -14.249 -7.612 -15.159 1.00 95.31 236 GLU A N 1
ATOM 1856 C CA . GLU A 1 236 ? -14.454 -7.406 -16.606 1.00 95.31 236 GLU A CA 1
ATOM 1857 C C . GLU A 1 236 ? -14.132 -5.977 -17.081 1.00 95.31 236 GLU A C 1
ATOM 1859 O O . GLU A 1 236 ? -14.309 -5.647 -18.257 1.00 95.31 236 GLU A O 1
ATOM 1864 N N . GLY A 1 237 ? -13.687 -5.100 -16.178 1.00 95.62 237 GLY A N 1
ATOM 1865 C CA . GLY A 1 237 ? -13.279 -3.741 -16.528 1.00 95.62 237 GLY A CA 1
ATOM 1866 C C . GLY A 1 237 ? -11.943 -3.649 -17.292 1.00 95.62 237 GLY A C 1
ATOM 1867 O O . GLY A 1 237 ? -11.485 -4.611 -17.911 1.00 95.62 237 GLY A O 1
ATOM 1868 N N . PRO A 1 238 ? -11.307 -2.463 -17.334 1.00 97.00 238 PRO A N 1
ATOM 1869 C CA . PRO A 1 238 ? -10.165 -2.226 -18.214 1.00 97.00 238 PRO A CA 1
ATOM 1870 C C . PRO A 1 238 ? -8.928 -3.048 -17.838 1.00 97.00 238 PRO A C 1
ATOM 1872 O O . PRO A 1 238 ? -8.690 -3.344 -16.668 1.00 97.00 238 PRO A O 1
ATOM 1875 N N . THR A 1 239 ? -8.093 -3.332 -18.841 1.00 98.38 239 THR A N 1
ATOM 1876 C CA . THR A 1 239 ? -6.739 -3.855 -18.621 1.00 98.38 239 THR A CA 1
ATOM 1877 C C . THR A 1 239 ? -5.751 -2.704 -18.434 1.00 98.38 239 THR A C 1
ATOM 1879 O O . THR A 1 239 ? -5.735 -1.759 -19.234 1.00 98.38 239 THR A O 1
ATOM 1882 N N . ILE A 1 240 ? -4.933 -2.782 -17.385 1.00 98.75 240 ILE A N 1
ATOM 1883 C CA . ILE A 1 240 ? -3.918 -1.791 -17.011 1.00 98.75 240 ILE A CA 1
ATOM 1884 C C . ILE A 1 240 ? -2.546 -2.455 -17.033 1.00 98.75 240 ILE A C 1
ATOM 1886 O O . ILE A 1 240 ? -2.376 -3.513 -16.431 1.00 98.75 240 ILE A O 1
ATOM 1890 N N . ILE A 1 241 ? -1.568 -1.810 -17.668 1.00 98.88 241 ILE A N 1
ATOM 1891 C CA . ILE A 1 241 ? -0.159 -2.179 -17.516 1.00 98.88 241 ILE A CA 1
ATOM 1892 C C . ILE A 1 241 ? 0.411 -1.466 -16.293 1.00 98.88 241 ILE A C 1
ATOM 1894 O O . ILE A 1 241 ? 0.280 -0.248 -16.157 1.00 98.88 241 ILE A O 1
ATOM 1898 N N . LEU A 1 242 ? 1.063 -2.223 -15.419 1.00 98.88 242 LEU A N 1
ATOM 1899 C CA . LEU A 1 242 ? 1.924 -1.691 -14.371 1.00 98.88 242 LEU A CA 1
ATOM 1900 C C . LEU A 1 242 ? 3.358 -2.099 -14.696 1.00 98.88 242 LEU A C 1
ATOM 1902 O O . LEU A 1 242 ? 3.633 -3.292 -14.808 1.00 98.88 242 LEU A O 1
ATOM 1906 N N . ASN A 1 243 ? 4.246 -1.127 -14.887 1.00 98.88 243 ASN A N 1
ATOM 1907 C CA . ASN A 1 243 ? 5.587 -1.380 -15.411 1.00 98.88 243 ASN A CA 1
ATOM 1908 C C . ASN A 1 243 ? 6.680 -0.702 -14.575 1.00 98.88 243 ASN A C 1
ATOM 1910 O O . ASN A 1 243 ? 6.504 0.410 -14.077 1.00 98.88 243 ASN A O 1
ATOM 1914 N N . ALA A 1 244 ? 7.764 -1.448 -14.409 1.00 98.81 244 ALA A N 1
ATOM 1915 C CA . ALA A 1 244 ? 9.035 -1.099 -13.789 1.00 98.81 244 ALA A CA 1
ATOM 1916 C C . ALA A 1 244 ? 10.115 -1.918 -14.513 1.00 98.81 244 ALA A C 1
ATOM 1918 O O . ALA A 1 244 ? 9.777 -2.944 -15.116 1.00 98.81 244 ALA A O 1
ATOM 1919 N N . HIS A 1 245 ? 11.378 -1.514 -14.448 1.00 98.81 245 HIS A N 1
ATOM 1920 C CA . HIS A 1 245 ? 12.472 -2.283 -15.052 1.00 98.81 245 HIS A CA 1
ATOM 1921 C C . HIS A 1 245 ? 13.305 -3.026 -13.997 1.00 98.81 245 HIS A C 1
ATOM 1923 O O . HIS A 1 245 ? 13.261 -2.719 -12.804 1.00 98.81 245 HIS A O 1
ATOM 1929 N N . LEU A 1 246 ? 13.939 -4.127 -14.405 1.00 98.75 246 LEU A N 1
ATOM 1930 C CA . LEU A 1 246 ? 14.689 -5.023 -13.518 1.00 98.75 246 LEU A CA 1
ATOM 1931 C C . LEU A 1 246 ? 16.171 -4.666 -13.447 1.00 98.75 246 LEU A C 1
ATOM 1933 O O . LEU A 1 246 ? 16.807 -4.927 -12.415 1.00 98.75 246 LEU A O 1
ATOM 1937 N N . ASP A 1 247 ? 16.713 -4.161 -14.551 1.00 98.56 247 ASP A N 1
ATOM 1938 C CA . ASP A 1 247 ? 18.127 -3.882 -14.680 1.00 98.56 247 ASP A CA 1
ATOM 1939 C C . ASP A 1 247 ? 18.558 -2.645 -13.892 1.00 98.56 247 ASP A C 1
ATOM 1941 O O . ASP A 1 247 ? 17.762 -1.909 -13.316 1.00 98.56 247 ASP A O 1
ATOM 1945 N N . THR A 1 248 ? 19.867 -2.477 -13.789 1.00 97.81 248 THR A N 1
ATOM 1946 C CA . THR A 1 248 ? 20.501 -1.276 -13.253 1.00 97.81 248 THR A CA 1
ATOM 1947 C C . THR A 1 248 ? 21.604 -0.839 -14.203 1.00 97.81 248 THR A C 1
ATOM 1949 O O . THR A 1 248 ? 22.208 -1.664 -14.889 1.00 97.81 248 THR A O 1
ATOM 1952 N N . VAL A 1 249 ? 21.934 0.453 -14.209 1.00 96.31 249 VAL A N 1
ATOM 1953 C CA . VAL A 1 249 ? 22.954 0.995 -15.126 1.00 96.31 249 VAL A CA 1
ATOM 1954 C C . VAL A 1 249 ? 24.351 0.370 -14.964 1.00 96.31 249 VAL A C 1
ATOM 1956 O O . VAL A 1 249 ? 25.151 0.371 -15.900 1.00 96.31 249 VAL A O 1
ATOM 1959 N N . SER A 1 250 ? 24.675 -0.151 -13.777 1.00 93.31 250 SER A N 1
ATOM 1960 C CA . SER A 1 250 ? 25.938 -0.841 -13.505 1.00 93.31 250 SER A CA 1
ATOM 1961 C C . SER A 1 250 ? 25.816 -1.818 -12.340 1.00 93.31 250 SER A C 1
ATOM 1963 O O . SER A 1 250 ? 24.956 -1.666 -11.470 1.00 93.31 250 SER A O 1
ATOM 1965 N N . SER A 1 251 ? 26.730 -2.780 -12.285 1.00 93.69 251 SER A N 1
ATOM 1966 C CA . SER A 1 251 ? 26.950 -3.646 -11.129 1.00 93.69 251 SER A CA 1
ATOM 1967 C C . SER A 1 251 ? 27.650 -2.919 -9.965 1.00 93.69 251 SER A C 1
ATOM 1969 O O . SER A 1 251 ? 28.183 -1.817 -10.114 1.00 93.69 251 SER A O 1
ATOM 1971 N N . TRP A 1 252 ? 27.621 -3.525 -8.774 1.00 92.88 252 TRP A N 1
ATOM 1972 C CA . TRP A 1 252 ? 28.296 -3.041 -7.561 1.00 92.88 252 TRP A CA 1
ATOM 1973 C C . TRP A 1 252 ? 28.947 -4.185 -6.771 1.00 92.88 252 TRP A C 1
ATOM 1975 O O . TRP A 1 252 ? 28.625 -5.359 -6.978 1.00 92.88 252 TRP A O 1
ATOM 1985 N N . ASP A 1 253 ? 29.844 -3.822 -5.852 1.00 87.50 253 ASP A N 1
ATOM 1986 C CA . ASP A 1 253 ? 30.609 -4.759 -5.027 1.00 87.50 253 ASP A CA 1
ATOM 1987 C C . ASP A 1 253 ? 29.735 -5.524 -4.014 1.00 87.50 253 ASP A C 1
ATOM 1989 O O . ASP A 1 253 ? 28.705 -5.038 -3.538 1.00 87.50 253 ASP A O 1
ATOM 1993 N N . GLU A 1 254 ? 30.160 -6.740 -3.655 1.00 87.44 254 GLU A N 1
ATOM 1994 C CA . GLU A 1 254 ? 29.430 -7.619 -2.724 1.00 87.44 254 GLU A CA 1
ATOM 1995 C C . GLU A 1 254 ? 29.341 -7.064 -1.291 1.00 87.44 254 GLU A C 1
ATOM 1997 O O . GLU A 1 254 ? 28.470 -7.481 -0.530 1.00 87.44 254 GLU A O 1
ATOM 2002 N N . ASP A 1 255 ? 30.219 -6.131 -0.910 1.00 91.25 255 ASP A N 1
ATOM 2003 C CA . ASP A 1 255 ? 30.245 -5.485 0.407 1.00 91.25 255 ASP A CA 1
ATOM 2004 C C . ASP A 1 255 ? 29.394 -4.204 0.482 1.00 91.25 255 ASP A C 1
ATOM 2006 O O . ASP A 1 255 ? 29.461 -3.474 1.475 1.00 91.25 255 ASP A O 1
ATOM 2010 N N . LYS A 1 256 ? 28.560 -3.934 -0.535 1.00 95.06 256 LYS A N 1
ATOM 2011 C CA . LYS A 1 256 ? 27.608 -2.817 -0.523 1.00 95.06 256 LYS A CA 1
ATOM 2012 C C . LYS A 1 256 ? 26.668 -2.895 0.685 1.00 95.06 256 LYS A C 1
ATOM 2014 O O . LYS A 1 256 ? 25.952 -3.875 0.883 1.00 95.06 256 LYS A O 1
ATOM 2019 N N . GLU A 1 257 ? 26.591 -1.798 1.434 1.00 96.94 257 GLU A N 1
ATOM 2020 C CA . GLU A 1 257 ? 25.662 -1.607 2.549 1.00 96.94 257 GLU A CA 1
ATOM 2021 C C . GLU A 1 257 ? 24.688 -0.462 2.246 1.00 96.94 257 GLU A C 1
ATOM 2023 O O . GLU A 1 257 ? 25.049 0.544 1.631 1.00 96.94 257 GLU A O 1
ATOM 2028 N N . ILE A 1 258 ? 23.448 -0.585 2.726 1.00 97.75 258 ILE A N 1
ATOM 2029 C CA . ILE A 1 258 ? 22.455 0.492 2.640 1.00 97.75 258 ILE A CA 1
ATOM 2030 C C . ILE A 1 258 ? 22.602 1.403 3.858 1.00 97.75 258 ILE A C 1
ATOM 2032 O O . ILE A 1 258 ? 22.341 1.014 4.999 1.00 97.75 258 ILE A O 1
ATOM 2036 N N . LEU A 1 259 ? 22.979 2.653 3.607 1.00 97.56 259 LEU A N 1
ATOM 2037 C CA . LEU A 1 259 ? 23.099 3.690 4.622 1.00 97.56 259 LEU A CA 1
ATOM 2038 C C . LEU A 1 259 ? 21.754 4.397 4.805 1.00 97.56 259 LEU A C 1
ATOM 2040 O O . LEU A 1 259 ? 21.179 4.919 3.852 1.00 97.56 259 LEU A O 1
ATOM 2044 N N . LYS A 1 260 ? 21.254 4.444 6.043 1.00 96.31 260 LYS A N 1
ATOM 2045 C CA . LYS A 1 260 ? 19.957 5.052 6.382 1.00 96.31 260 LYS A CA 1
ATOM 2046 C C . LYS A 1 260 ? 20.174 6.391 7.091 1.00 96.31 260 LYS A C 1
ATOM 2048 O O . LYS A 1 260 ? 20.710 6.442 8.197 1.00 96.31 260 LYS A O 1
ATOM 2053 N N . HIS A 1 261 ? 19.741 7.476 6.454 1.00 91.56 261 HIS A N 1
ATOM 2054 C CA . HIS A 1 261 ? 19.912 8.856 6.910 1.00 91.56 261 HIS A CA 1
ATOM 2055 C C . HIS A 1 261 ? 18.591 9.459 7.384 1.00 91.56 261 HIS A C 1
ATOM 2057 O O . HIS A 1 261 ? 17.593 9.506 6.659 1.00 91.56 261 HIS A O 1
ATOM 2063 N N . GLY A 1 262 ? 18.602 10.018 8.594 1.00 86.25 262 GLY A N 1
ATOM 2064 C CA . GLY A 1 262 ? 17.410 10.632 9.173 1.00 86.25 262 GLY A CA 1
ATOM 2065 C C . GLY A 1 262 ? 16.278 9.616 9.334 1.00 86.25 262 GLY A C 1
ATOM 2066 O O . GLY A 1 262 ? 16.495 8.538 9.876 1.00 86.25 262 GLY A O 1
ATOM 2067 N N . TRP A 1 263 ? 15.072 9.988 8.903 1.00 76.00 263 TRP A N 1
ATOM 2068 C CA . TRP A 1 263 ? 13.884 9.143 9.058 1.00 76.00 263 TRP A CA 1
ATOM 2069 C C . TRP A 1 263 ? 13.650 8.203 7.869 1.00 76.00 263 TRP A C 1
ATOM 2071 O O . TRP A 1 263 ? 13.323 7.046 8.092 1.00 76.00 263 TRP A O 1
ATOM 2081 N N . ASP A 1 264 ? 13.841 8.679 6.631 1.00 88.56 264 ASP A N 1
ATOM 2082 C CA . ASP A 1 264 ? 13.288 8.013 5.439 1.00 88.56 264 ASP A CA 1
ATOM 2083 C C . ASP A 1 264 ? 14.246 7.967 4.225 1.00 88.56 264 ASP A C 1
ATOM 2085 O O . ASP A 1 264 ? 13.833 7.517 3.159 1.00 88.56 264 ASP A O 1
ATOM 2089 N N . VAL A 1 265 ? 15.486 8.476 4.321 1.00 97.12 265 VAL A N 1
ATOM 2090 C CA . VAL A 1 265 ? 16.387 8.602 3.153 1.00 97.12 265 VAL A CA 1
ATOM 2091 C C . VAL A 1 265 ? 17.470 7.537 3.184 1.00 97.12 265 VAL A C 1
ATOM 2093 O O . VAL A 1 265 ? 18.225 7.462 4.149 1.00 97.12 265 VAL A O 1
ATOM 2096 N N . TRP A 1 266 ? 17.562 6.724 2.137 1.00 98.19 266 TRP A N 1
ATOM 2097 C CA . TRP A 1 266 ? 18.558 5.659 2.003 1.00 98.19 266 TRP A CA 1
ATOM 2098 C C . TRP A 1 266 ? 19.578 6.004 0.911 1.00 98.19 266 TRP A C 1
ATOM 2100 O O . TRP A 1 266 ? 19.222 6.658 -0.067 1.00 98.19 266 TRP A O 1
ATOM 2110 N N . SER A 1 267 ? 20.831 5.588 1.085 1.00 98.12 267 SER A N 1
ATOM 2111 C CA . SER A 1 267 ? 21.921 5.707 0.103 1.00 98.12 267 SER A CA 1
ATOM 2112 C C . SER A 1 267 ? 22.800 4.455 0.122 1.00 98.12 267 SER A C 1
ATOM 2114 O O . SER A 1 267 ? 22.627 3.589 0.981 1.00 98.12 267 SER A O 1
ATOM 2116 N N . SER A 1 268 ? 23.755 4.363 -0.802 1.00 97.31 268 SER A N 1
ATOM 2117 C CA . SER A 1 268 ? 24.764 3.300 -0.798 1.00 97.31 268 SER A CA 1
ATOM 2118 C C . SER A 1 268 ? 26.009 3.680 0.012 1.00 97.31 268 SER A C 1
ATOM 2120 O O . SER A 1 268 ? 26.302 4.868 0.171 1.00 97.31 268 SER A O 1
ATOM 2122 N N . SER A 1 269 ? 26.744 2.687 0.521 1.00 96.88 269 SER A N 1
ATOM 2123 C CA . SER A 1 269 ? 28.112 2.849 1.034 1.00 96.88 269 SER A CA 1
ATOM 2124 C C . SER A 1 269 ? 29.175 2.879 -0.073 1.00 96.88 269 SER A C 1
ATOM 2126 O O . SER A 1 269 ? 30.228 3.484 0.124 1.00 96.88 269 SER A O 1
ATOM 2128 N N . THR A 1 270 ? 28.906 2.241 -1.217 1.00 94.69 270 THR A N 1
ATOM 2129 C CA . THR A 1 270 ? 29.793 2.154 -2.390 1.00 94.69 270 THR A CA 1
ATOM 2130 C C . THR A 1 270 ? 28.984 1.923 -3.670 1.00 94.69 270 THR A C 1
ATOM 2132 O O . THR A 1 270 ? 27.952 1.249 -3.640 1.00 94.69 270 THR A O 1
ATOM 2135 N N . GLY A 1 271 ? 29.434 2.471 -4.801 1.00 94.31 271 GLY A N 1
ATOM 2136 C CA . GLY A 1 271 ? 28.718 2.380 -6.076 1.00 94.31 271 GLY A CA 1
ATOM 2137 C C . GLY A 1 271 ? 27.308 2.986 -6.031 1.00 94.31 271 GLY A C 1
ATOM 2138 O O . GLY A 1 271 ? 26.957 3.741 -5.123 1.00 94.31 271 GLY A O 1
ATOM 2139 N N . ILE A 1 272 ? 26.488 2.646 -7.025 1.00 96.75 272 ILE A N 1
ATOM 2140 C CA . ILE A 1 272 ? 25.085 3.075 -7.079 1.00 96.75 272 ILE A CA 1
ATOM 2141 C C . ILE A 1 272 ? 24.244 2.373 -6.001 1.00 96.75 272 ILE A C 1
ATOM 2143 O O . ILE A 1 272 ? 24.529 1.244 -5.582 1.00 96.75 272 ILE A O 1
ATOM 2147 N N . LEU A 1 273 ? 23.156 3.015 -5.575 1.00 97.62 273 LEU A N 1
ATOM 2148 C CA . LEU A 1 273 ? 22.173 2.373 -4.704 1.00 97.62 273 LEU A CA 1
ATOM 2149 C C . LEU A 1 273 ? 21.382 1.309 -5.485 1.00 97.62 273 LEU A C 1
ATOM 2151 O O . LEU A 1 273 ? 21.083 0.255 -4.921 1.00 97.62 273 LEU A O 1
ATOM 2155 N N . GLY A 1 274 ? 21.117 1.557 -6.771 1.00 97.25 274 GLY A N 1
ATOM 2156 C CA . GLY A 1 274 ? 20.253 0.754 -7.635 1.00 97.25 274 GLY A CA 1
ATOM 2157 C C . GLY A 1 274 ? 18.775 1.053 -7.397 1.00 97.25 274 GLY A C 1
ATOM 2158 O O . GLY A 1 274 ? 17.946 0.159 -7.517 1.00 97.25 274 GLY A O 1
ATOM 2159 N N . ALA A 1 275 ? 18.432 2.266 -6.949 1.00 98.12 275 ALA A N 1
ATOM 2160 C CA . ALA A 1 275 ? 17.041 2.625 -6.687 1.00 98.12 275 ALA A CA 1
ATOM 2161 C C . ALA A 1 275 ? 16.259 2.853 -7.986 1.00 98.12 275 ALA A C 1
ATOM 2163 O O . ALA A 1 275 ? 15.066 2.548 -8.009 1.00 98.12 275 ALA A O 1
ATOM 2164 N N . ASP A 1 276 ? 16.934 3.326 -9.029 1.00 98.31 276 ASP A N 1
ATOM 2165 C CA . ASP A 1 276 ? 16.519 3.224 -10.429 1.00 98.31 276 ASP A CA 1
ATOM 2166 C C . ASP A 1 276 ? 16.813 1.796 -10.961 1.00 98.31 276 ASP A C 1
ATOM 2168 O O . ASP A 1 276 ? 17.979 1.429 -11.109 1.00 98.31 276 ASP A O 1
ATOM 2172 N N . ASP A 1 277 ? 15.834 0.894 -11.125 1.00 98.50 277 ASP A N 1
ATOM 2173 C CA . ASP A 1 277 ? 14.397 1.029 -10.794 1.00 98.50 277 ASP A CA 1
ATOM 2174 C C . ASP A 1 277 ? 13.884 -0.010 -9.780 1.00 98.50 277 ASP A C 1
ATOM 2176 O O . ASP A 1 277 ? 12.715 -0.414 -9.737 1.00 98.50 277 ASP A O 1
ATOM 2180 N N . ARG A 1 278 ? 14.736 -0.428 -8.837 1.00 98.75 278 ARG A N 1
ATOM 2181 C CA . ARG A 1 278 ? 14.284 -1.299 -7.733 1.00 98.75 278 ARG A CA 1
ATOM 2182 C C . ARG A 1 278 ? 13.207 -0.647 -6.866 1.00 98.75 278 ARG A C 1
ATOM 2184 O O . ARG A 1 278 ? 12.392 -1.353 -6.263 1.00 98.75 278 ARG A O 1
ATOM 2191 N N . ALA A 1 279 ? 13.146 0.684 -6.844 1.00 98.75 279 ALA A N 1
ATOM 2192 C CA . ALA A 1 279 ? 12.066 1.434 -6.220 1.00 98.75 279 ALA A CA 1
ATOM 2193 C C . ALA A 1 279 ? 10.712 1.210 -6.925 1.00 98.75 279 ALA A C 1
ATOM 2195 O O . ALA A 1 279 ? 9.702 1.036 -6.230 1.00 98.75 279 ALA A O 1
ATOM 2196 N N . GLY A 1 280 ? 10.667 1.187 -8.262 1.00 98.81 280 GLY A N 1
ATOM 2197 C CA . GLY A 1 280 ? 9.479 0.850 -9.047 1.00 98.81 280 GLY A CA 1
ATOM 2198 C C . GLY A 1 280 ? 9.062 -0.609 -8.880 1.00 98.81 280 GLY A C 1
ATOM 2199 O O . GLY A 1 280 ? 7.889 -0.893 -8.605 1.00 98.81 280 GLY A O 1
ATOM 2200 N N . VAL A 1 281 ? 10.026 -1.537 -8.913 1.00 98.94 281 VAL A N 1
ATOM 2201 C CA . VAL A 1 281 ? 9.788 -2.975 -8.681 1.00 98.94 281 VAL A CA 1
ATOM 2202 C C . VAL A 1 281 ? 9.114 -3.220 -7.326 1.00 98.94 281 VAL A C 1
ATOM 2204 O O . VAL A 1 281 ? 8.118 -3.949 -7.242 1.00 98.94 281 VAL A O 1
ATOM 2207 N N . ALA A 1 282 ? 9.603 -2.572 -6.263 1.00 98.81 282 ALA A N 1
ATOM 2208 C CA . ALA A 1 282 ? 9.016 -2.676 -4.928 1.00 98.81 282 ALA A CA 1
ATOM 2209 C C . ALA A 1 282 ? 7.564 -2.171 -4.888 1.00 98.81 282 ALA A C 1
ATOM 2211 O O . ALA A 1 282 ? 6.700 -2.823 -4.290 1.00 98.81 282 ALA A O 1
ATOM 2212 N N . VAL A 1 283 ? 7.262 -1.059 -5.574 1.00 98.75 283 VAL A N 1
ATOM 2213 C CA . VAL A 1 283 ? 5.893 -0.530 -5.681 1.00 98.75 283 VAL A CA 1
ATOM 2214 C C . VAL A 1 283 ? 4.970 -1.558 -6.333 1.00 98.75 283 VAL A C 1
ATOM 2216 O O . VAL A 1 283 ? 3.879 -1.801 -5.814 1.00 98.75 283 VAL A O 1
ATOM 2219 N N . LEU A 1 284 ? 5.393 -2.204 -7.422 1.00 98.81 284 LEU A N 1
ATOM 2220 C CA . LEU A 1 284 ? 4.563 -3.196 -8.114 1.00 98.81 284 LEU A CA 1
ATOM 2221 C C . LEU A 1 284 ? 4.293 -4.442 -7.259 1.00 98.81 284 LEU A C 1
ATOM 2223 O O . LEU A 1 284 ? 3.146 -4.892 -7.183 1.00 98.81 284 LEU A O 1
ATOM 2227 N N . LEU A 1 285 ? 5.305 -4.950 -6.547 1.00 98.44 285 LEU A N 1
ATOM 2228 C CA . LEU A 1 285 ? 5.131 -6.038 -5.576 1.00 98.44 285 LEU A CA 1
ATOM 2229 C C . LEU A 1 285 ? 4.179 -5.644 -4.436 1.00 98.44 285 LEU A C 1
ATOM 2231 O O . LEU A 1 285 ? 3.341 -6.445 -4.009 1.00 98.44 285 LEU A O 1
ATOM 2235 N N . GLY A 1 286 ? 4.265 -4.400 -3.957 1.00 96.44 286 GLY A N 1
ATOM 2236 C CA . GLY A 1 286 ? 3.339 -3.856 -2.966 1.00 96.44 286 GLY A CA 1
ATOM 2237 C C . GLY A 1 286 ? 1.899 -3.792 -3.484 1.00 96.44 286 GLY A C 1
ATOM 2238 O O . GLY A 1 286 ? 0.967 -4.166 -2.771 1.00 96.44 286 GLY A O 1
ATOM 2239 N N . LEU A 1 287 ? 1.698 -3.377 -4.737 1.00 96.81 287 LEU A N 1
ATOM 2240 C CA . LEU A 1 287 ? 0.373 -3.318 -5.361 1.00 96.81 287 LEU A CA 1
ATOM 2241 C C . LEU A 1 287 ? -0.266 -4.701 -5.487 1.00 96.81 287 LEU A C 1
ATOM 2243 O O . LEU A 1 287 ? -1.442 -4.835 -5.159 1.00 96.81 287 LEU A O 1
ATOM 2247 N N . ALA A 1 288 ? 0.494 -5.723 -5.888 1.00 96.12 288 ALA A N 1
ATOM 2248 C CA . ALA A 1 288 ? -0.006 -7.099 -5.986 1.00 96.12 288 ALA A CA 1
ATOM 2249 C C . ALA A 1 288 ? -0.555 -7.637 -4.649 1.00 96.12 288 ALA A C 1
ATOM 2251 O O . ALA A 1 288 ? -1.517 -8.400 -4.631 1.00 96.12 288 ALA A O 1
ATOM 2252 N N . HIS A 1 289 ? -0.017 -7.181 -3.511 1.00 92.88 289 HIS A N 1
ATOM 2253 C CA . HIS A 1 289 ? -0.572 -7.507 -2.192 1.00 92.88 289 HIS A CA 1
ATOM 2254 C C . HIS A 1 289 ? -1.858 -6.734 -1.860 1.00 92.88 289 HIS A C 1
ATOM 2256 O O . HIS A 1 289 ? -2.735 -7.251 -1.168 1.00 92.88 289 HIS A O 1
ATOM 2262 N N . LEU A 1 290 ? -1.963 -5.473 -2.290 1.00 91.44 290 LEU A N 1
ATOM 2263 C CA . LEU A 1 290 ? -3.057 -4.582 -1.888 1.00 91.44 290 LEU A CA 1
ATOM 2264 C C . LEU A 1 290 ? -4.305 -4.719 -2.770 1.00 91.44 290 LEU A C 1
ATOM 2266 O O . LEU A 1 290 ? -5.426 -4.565 -2.277 1.00 91.44 290 LEU A O 1
ATOM 2270 N N . LEU A 1 291 ? -4.128 -4.983 -4.065 1.00 93.31 291 LEU A N 1
ATOM 2271 C CA . LEU A 1 291 ? -5.206 -4.983 -5.055 1.00 93.31 291 LEU A CA 1
ATOM 2272 C C . LEU A 1 291 ? -6.283 -6.070 -4.881 1.00 93.31 291 LEU A C 1
ATOM 2274 O O . LEU A 1 291 ? -7.442 -5.719 -5.122 1.00 93.31 291 LEU A O 1
ATOM 2278 N N . PRO A 1 292 ? -6.001 -7.292 -4.371 1.00 90.88 292 PRO A N 1
ATOM 2279 C CA . PRO A 1 292 ? -7.028 -8.286 -4.016 1.00 90.88 292 PRO A CA 1
ATOM 2280 C C . PRO A 1 292 ? -8.172 -7.769 -3.153 1.00 90.88 292 PRO A C 1
ATOM 2282 O O . PRO A 1 292 ? -9.281 -8.282 -3.233 1.00 90.88 292 PRO A O 1
ATOM 2285 N N . ASN A 1 293 ? -7.920 -6.733 -2.353 1.00 84.12 293 ASN A N 1
ATOM 2286 C CA . ASN A 1 293 ? -8.921 -6.174 -1.449 1.00 84.12 293 ASN A CA 1
ATOM 2287 C C . ASN A 1 293 ? -9.420 -4.795 -1.889 1.00 84.12 293 ASN A C 1
ATOM 2289 O O . ASN A 1 293 ? -10.074 -4.088 -1.120 1.00 84.12 293 ASN A O 1
ATOM 2293 N N . SER A 1 294 ? -9.062 -4.364 -3.098 1.00 88.81 294 SER A N 1
ATOM 2294 C CA . SER A 1 294 ? -9.504 -3.099 -3.681 1.00 88.81 294 SER A CA 1
ATOM 2295 C C . SER A 1 294 ? -10.921 -3.203 -4.258 1.00 88.81 294 SER A C 1
ATOM 2297 O O . SER A 1 294 ? -11.509 -4.278 -4.306 1.00 88.81 294 SER A O 1
ATOM 2299 N N . SER A 1 295 ? -11.499 -2.077 -4.690 1.00 90.19 295 SER A N 1
ATOM 2300 C CA . SER A 1 295 ? -12.718 -2.098 -5.521 1.00 90.19 295 SER A CA 1
ATOM 2301 C C . SER A 1 295 ? -12.422 -2.099 -7.020 1.00 90.19 295 SER A C 1
ATOM 2303 O O . SER A 1 295 ? -13.295 -1.718 -7.799 1.00 90.19 295 SER A O 1
ATOM 2305 N N . PHE A 1 296 ? -11.192 -2.419 -7.423 1.00 95.19 296 PHE A N 1
ATOM 2306 C CA . PHE A 1 296 ? -10.847 -2.490 -8.832 1.00 95.19 296 PHE A CA 1
ATOM 2307 C C . PHE A 1 296 ? -11.616 -3.628 -9.513 1.00 95.19 296 PHE A C 1
ATOM 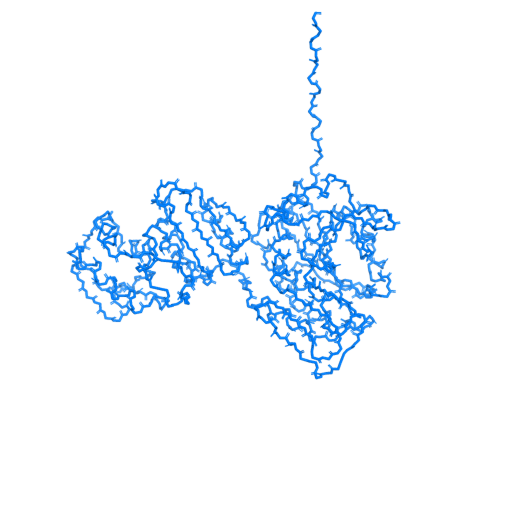2309 O O . PHE A 1 296 ? -11.725 -4.729 -8.984 1.00 95.19 296 PHE A O 1
ATOM 2316 N N . ASP A 1 297 ? -12.146 -3.327 -10.691 1.00 96.06 297 ASP A N 1
ATOM 2317 C CA . ASP A 1 297 ? -12.856 -4.248 -11.570 1.00 96.06 297 ASP A CA 1
ATOM 2318 C C . ASP A 1 297 ? -12.161 -4.162 -12.929 1.00 96.06 297 ASP A C 1
ATOM 2320 O O . ASP A 1 297 ? -12.195 -3.110 -13.572 1.00 96.06 297 ASP A O 1
ATOM 2324 N N . GLY A 1 298 ? -11.452 -5.220 -13.319 1.00 97.75 298 GLY A N 1
ATOM 2325 C CA . GLY A 1 298 ? -10.617 -5.252 -14.516 1.00 97.75 298 GLY A CA 1
ATOM 2326 C C . GLY A 1 298 ? -9.438 -6.207 -14.391 1.00 97.75 298 GLY A C 1
ATOM 2327 O O . GLY A 1 298 ? -9.449 -7.129 -13.577 1.00 97.75 298 GLY A O 1
ATOM 2328 N N . THR A 1 299 ? -8.415 -5.986 -15.209 1.00 98.50 299 THR A N 1
ATOM 2329 C CA . THR A 1 299 ? -7.217 -6.834 -15.267 1.00 98.50 299 THR A CA 1
ATOM 2330 C C . THR A 1 299 ? -5.961 -5.994 -15.085 1.00 98.50 299 THR A C 1
ATOM 2332 O O . THR A 1 299 ? -5.825 -4.924 -15.678 1.00 98.50 299 THR A O 1
ATOM 2335 N N . ILE A 1 300 ? -5.021 -6.491 -14.291 1.00 98.69 300 ILE A N 1
ATOM 2336 C CA . ILE A 1 300 ? -3.677 -5.935 -14.189 1.00 98.69 300 ILE A CA 1
ATOM 2337 C C . ILE A 1 300 ? -2.707 -6.837 -14.938 1.00 98.69 300 ILE A C 1
ATOM 2339 O O . ILE A 1 300 ? -2.702 -8.051 -14.743 1.00 98.69 300 ILE A O 1
ATOM 2343 N N . HIS A 1 301 ? -1.883 -6.222 -15.778 1.00 98.62 301 HIS A N 1
ATOM 2344 C CA . HIS A 1 301 ? -0.736 -6.840 -16.417 1.00 98.62 301 HIS A CA 1
ATOM 2345 C C . HIS A 1 301 ? 0.527 -6.165 -15.871 1.00 98.62 301 HIS A C 1
ATOM 2347 O O . HIS A 1 301 ? 0.847 -5.033 -16.227 1.00 98.62 301 HIS A O 1
ATOM 2353 N N . TYR A 1 302 ? 1.218 -6.842 -14.962 1.00 98.88 302 TYR A N 1
ATOM 2354 C CA . TYR A 1 302 ? 2.532 -6.427 -14.491 1.00 98.88 302 TYR A CA 1
ATOM 2355 C C . TYR A 1 302 ? 3.571 -6.806 -15.541 1.00 98.88 302 TYR A C 1
ATOM 2357 O O . TYR A 1 302 ? 3.601 -7.957 -15.982 1.00 98.88 302 TYR A O 1
ATOM 2365 N N . ILE A 1 303 ? 4.410 -5.853 -15.932 1.00 98.81 303 ILE A N 1
ATOM 2366 C CA . ILE A 1 303 ? 5.502 -6.079 -16.879 1.00 98.81 303 ILE A CA 1
ATOM 2367 C C . ILE A 1 303 ? 6.781 -5.537 -16.257 1.00 98.81 303 ILE A C 1
ATOM 2369 O O . ILE A 1 303 ? 6.943 -4.321 -16.129 1.00 98.81 303 ILE A O 1
ATOM 2373 N N . PHE A 1 304 ? 7.674 -6.448 -15.881 1.00 98.88 304 PHE A N 1
ATOM 2374 C CA . PHE A 1 304 ? 9.020 -6.114 -15.440 1.00 98.88 304 PHE A CA 1
ATOM 2375 C C . PHE A 1 304 ? 9.977 -6.308 -16.604 1.00 98.88 304 PHE A C 1
ATOM 2377 O O . PHE A 1 304 ? 10.224 -7.444 -17.024 1.00 98.88 304 PHE A O 1
ATOM 2384 N N . THR A 1 305 ? 10.447 -5.203 -17.159 1.00 98.88 305 THR A N 1
ATOM 2385 C CA . THR A 1 305 ? 11.290 -5.210 -18.352 1.00 98.88 305 THR A CA 1
ATOM 2386 C C . THR A 1 305 ? 12.752 -5.436 -18.003 1.00 98.88 305 THR A C 1
ATOM 2388 O O . THR A 1 305 ? 13.178 -5.199 -16.875 1.00 98.88 305 THR A O 1
ATOM 2391 N N . VAL A 1 306 ? 13.505 -5.954 -18.966 1.00 98.75 306 VAL A N 1
ATOM 2392 C CA . VAL A 1 306 ? 14.970 -6.043 -18.909 1.00 98.75 306 VAL A CA 1
ATOM 2393 C C . VAL A 1 306 ? 15.599 -4.995 -19.821 1.00 98.75 306 VAL A C 1
ATOM 2395 O O . VAL A 1 306 ? 14.945 -4.512 -20.753 1.00 98.75 306 VAL A O 1
ATOM 2398 N N . GLU A 1 307 ? 16.879 -4.704 -19.611 1.00 98.44 307 GLU A N 1
ATOM 2399 C CA . GLU A 1 307 ? 17.676 -3.845 -20.489 1.00 98.44 307 GLU A CA 1
ATOM 2400 C C . GLU A 1 307 ? 17.021 -2.476 -20.829 1.00 98.44 307 GLU A C 1
ATOM 2402 O O . GLU A 1 307 ? 17.071 -2.009 -21.980 1.00 98.44 307 GLU A O 1
ATOM 2407 N N . GLU A 1 308 ? 16.366 -1.828 -19.860 1.00 98.38 308 GLU A N 1
ATOM 2408 C CA . GLU A 1 308 ? 15.823 -0.469 -20.017 1.00 98.38 308 GLU A CA 1
ATOM 2409 C C . GLU A 1 308 ? 16.967 0.529 -20.225 1.00 98.38 308 GLU A C 1
ATOM 2411 O O . GLU A 1 308 ? 16.983 1.258 -21.230 1.00 98.38 308 GLU A O 1
ATOM 2416 N N . GLU A 1 309 ? 17.990 0.418 -19.374 1.00 97.12 309 GLU A N 1
ATOM 2417 C CA . GLU A 1 309 ? 19.088 1.377 -19.208 1.00 97.12 309 GLU A CA 1
ATOM 2418 C C . GLU A 1 309 ? 19.967 1.506 -20.460 1.00 97.12 309 GLU A C 1
ATOM 2420 O O . GLU A 1 309 ? 20.625 2.522 -20.707 1.00 97.12 309 GLU A O 1
ATOM 2425 N N . ILE A 1 310 ? 19.950 0.476 -21.310 1.00 96.38 310 ILE A N 1
ATOM 2426 C CA . ILE A 1 310 ? 20.708 0.421 -22.565 1.00 96.38 310 ILE A CA 1
ATOM 2427 C C . ILE A 1 310 ? 19.855 0.687 -23.814 1.00 96.38 310 ILE A C 1
ATOM 2429 O O . ILE A 1 310 ? 20.366 0.614 -24.936 1.00 96.38 310 ILE A O 1
ATOM 2433 N N . GLY A 1 311 ? 18.580 1.064 -23.657 1.00 95.19 311 GLY A N 1
ATOM 2434 C CA . GLY A 1 311 ? 17.769 1.577 -24.766 1.00 95.19 311 GLY A CA 1
ATOM 2435 C C . GLY A 1 311 ? 16.330 1.070 -24.876 1.00 95.19 311 GLY A C 1
ATOM 2436 O O . GLY A 1 311 ? 15.775 1.101 -25.991 1.00 95.19 311 GLY A O 1
ATOM 2437 N N . LEU A 1 312 ? 15.694 0.697 -23.762 1.00 97.12 312 LEU A N 1
ATOM 2438 C CA . LEU A 1 312 ? 14.337 0.132 -23.706 1.00 97.12 312 LEU A CA 1
ATOM 2439 C C . LEU A 1 312 ? 14.237 -1.218 -24.434 1.00 97.12 312 LEU A C 1
ATOM 2441 O O . LEU A 1 312 ? 13.251 -1.476 -25.136 1.00 97.12 312 LEU A O 1
ATOM 2445 N N . CYS A 1 313 ? 15.296 -2.027 -24.395 1.00 98.19 313 CYS A N 1
ATOM 2446 C CA . CYS A 1 313 ? 15.398 -3.235 -25.211 1.00 98.19 313 CYS A CA 1
ATOM 2447 C C . CYS A 1 313 ? 14.304 -4.245 -24.844 1.00 98.19 313 CYS A C 1
ATOM 2449 O O . CYS A 1 313 ? 13.584 -4.694 -25.742 1.00 98.19 313 CYS A O 1
ATOM 2451 N N . GLY A 1 314 ? 14.090 -4.496 -23.549 1.00 98.31 314 GLY A N 1
ATOM 2452 C CA . GLY A 1 314 ? 13.020 -5.360 -23.058 1.00 98.31 314 GLY A CA 1
ATOM 2453 C C . GLY A 1 314 ? 11.638 -4.891 -23.500 1.00 98.31 314 GLY A C 1
ATOM 2454 O O . GLY A 1 314 ? 10.925 -5.638 -24.171 1.00 98.31 314 GLY A O 1
ATOM 2455 N N . ALA A 1 315 ? 11.269 -3.631 -23.243 1.00 98.12 315 ALA A N 1
ATOM 2456 C CA . ALA A 1 315 ? 9.963 -3.112 -23.663 1.00 98.12 315 ALA A CA 1
ATOM 2457 C C . ALA A 1 315 ? 9.742 -3.186 -25.180 1.00 98.12 315 ALA A C 1
ATOM 2459 O O . ALA A 1 315 ? 8.646 -3.525 -25.624 1.00 98.12 315 ALA A O 1
ATOM 2460 N N . ARG A 1 316 ? 10.766 -2.897 -25.997 1.00 98.12 316 ARG A N 1
ATOM 2461 C CA . ARG A 1 316 ? 10.683 -3.007 -27.468 1.00 98.12 316 ARG A CA 1
ATOM 2462 C C . ARG A 1 316 ? 10.439 -4.435 -27.950 1.00 98.12 316 ARG A C 1
ATOM 2464 O O . ARG A 1 316 ? 9.915 -4.596 -29.051 1.00 98.12 316 ARG A O 1
ATOM 2471 N N . ALA A 1 317 ? 10.855 -5.433 -27.176 1.00 97.88 317 ALA A N 1
ATOM 2472 C CA . ALA A 1 317 ? 10.680 -6.838 -27.510 1.00 97.88 317 ALA A CA 1
ATOM 2473 C C . ALA A 1 317 ? 9.296 -7.385 -27.124 1.00 97.88 317 ALA A C 1
ATOM 2475 O O . ALA A 1 317 ? 8.889 -8.418 -27.661 1.00 97.88 317 ALA A O 1
ATOM 2476 N N . VAL A 1 318 ? 8.543 -6.686 -26.263 1.00 97.62 318 VAL A N 1
ATOM 2477 C CA . VAL A 1 318 ? 7.178 -7.085 -25.902 1.00 97.62 318 VAL A CA 1
ATOM 2478 C C . VAL A 1 318 ? 6.290 -7.070 -27.144 1.00 97.62 318 VAL A C 1
ATOM 2480 O O . VAL A 1 318 ? 6.090 -6.041 -27.794 1.00 97.62 318 VAL A O 1
ATOM 2483 N N . THR A 1 319 ? 5.737 -8.236 -27.472 1.00 95.38 319 THR A N 1
ATOM 2484 C CA . THR A 1 319 ? 4.897 -8.395 -28.663 1.00 95.38 319 THR A CA 1
ATOM 2485 C C . THR A 1 319 ? 3.544 -7.685 -28.497 1.00 95.38 319 THR A C 1
ATOM 2487 O O . THR A 1 319 ? 2.969 -7.706 -27.402 1.00 95.38 319 THR A O 1
ATOM 2490 N N . PRO A 1 320 ? 2.987 -7.065 -29.560 1.00 94.00 320 PRO A N 1
ATOM 2491 C CA . PRO A 1 320 ? 1.707 -6.358 -29.480 1.00 94.00 320 PRO A CA 1
ATOM 2492 C C . PRO A 1 320 ? 0.562 -7.216 -28.933 1.00 94.00 320 PRO A C 1
ATOM 2494 O O . PRO A 1 320 ? -0.303 -6.708 -28.221 1.00 94.00 320 PRO A O 1
ATOM 2497 N N . GLU A 1 321 ? 0.565 -8.518 -29.220 1.00 94.50 321 GLU A N 1
ATOM 2498 C CA . GLU A 1 321 ? -0.443 -9.475 -28.766 1.00 94.50 321 GLU A CA 1
ATOM 2499 C C . GLU A 1 321 ? -0.525 -9.559 -27.234 1.00 94.50 321 GLU A C 1
ATOM 2501 O O . GLU A 1 321 ? -1.618 -9.731 -26.694 1.00 94.50 321 GLU A O 1
ATOM 2506 N N . LEU A 1 322 ? 0.597 -9.379 -26.527 1.00 93.62 322 LEU A N 1
ATOM 2507 C CA . LEU A 1 322 ? 0.653 -9.421 -25.061 1.00 93.62 322 LEU A CA 1
ATOM 2508 C C . LEU A 1 322 ? 0.044 -8.178 -24.399 1.00 93.62 322 LEU A C 1
ATOM 2510 O O . LEU A 1 322 ? -0.368 -8.232 -23.239 1.00 93.62 322 LEU A O 1
ATOM 2514 N N . ILE A 1 323 ? -0.024 -7.055 -25.118 1.00 96.38 323 ILE A N 1
ATOM 2515 C CA . ILE A 1 323 ? -0.440 -5.756 -24.566 1.00 96.38 323 ILE A CA 1
ATOM 2516 C C . ILE A 1 323 ? -1.666 -5.147 -25.256 1.00 96.38 323 ILE A C 1
ATOM 2518 O O . ILE A 1 323 ? -2.164 -4.117 -24.812 1.00 96.38 323 ILE A O 1
ATOM 2522 N N . GLN A 1 324 ? -2.211 -5.785 -26.296 1.00 93.31 324 GLN A N 1
ATOM 2523 C CA . GLN A 1 324 ? -3.327 -5.262 -27.102 1.00 93.31 324 GLN A CA 1
ATOM 2524 C C . GLN A 1 324 ? -4.605 -4.941 -26.302 1.00 93.31 324 GLN A C 1
ATOM 2526 O O . GLN A 1 324 ? -5.416 -4.099 -26.705 1.00 93.31 324 GLN A O 1
ATOM 2531 N N . GLU A 1 325 ? -4.817 -5.614 -25.170 1.00 95.19 325 GLU A N 1
ATOM 2532 C CA . GLU A 1 325 ? -5.991 -5.401 -24.318 1.00 95.19 325 GLU A CA 1
ATOM 2533 C C . GLU A 1 325 ? -5.844 -4.165 -23.421 1.00 95.19 325 GLU A C 1
ATOM 2535 O O . GLU A 1 325 ? -6.853 -3.572 -23.015 1.00 95.19 325 GLU A O 1
ATOM 2540 N N . ALA A 1 326 ? -4.606 -3.735 -23.158 1.00 97.88 326 ALA A N 1
ATOM 2541 C CA . ALA A 1 326 ? -4.303 -2.635 -22.261 1.00 97.88 326 ALA A CA 1
ATOM 2542 C C . ALA A 1 326 ? -4.877 -1.309 -22.772 1.00 97.88 326 ALA A C 1
ATOM 2544 O O . ALA A 1 326 ? -4.805 -0.967 -23.954 1.00 97.88 326 ALA A O 1
ATOM 2545 N N . LYS A 1 327 ? -5.480 -0.546 -21.858 1.00 98.00 327 LYS A N 1
ATOM 2546 C CA . LYS A 1 327 ? -6.036 0.789 -22.142 1.00 98.00 327 LYS A CA 1
ATOM 2547 C C . LYS A 1 327 ? -5.205 1.909 -21.549 1.00 98.00 327 LYS A C 1
ATOM 2549 O O . LYS A 1 327 ? -5.281 3.034 -22.034 1.00 98.00 327 LYS A O 1
ATOM 2554 N N . MET A 1 328 ? -4.440 1.601 -20.510 1.00 98.31 328 MET A N 1
ATOM 2555 C CA . MET A 1 328 ? -3.536 2.541 -19.874 1.00 98.31 328 MET A CA 1
ATOM 2556 C C . MET A 1 328 ? -2.319 1.828 -19.289 1.00 98.31 328 MET A C 1
ATOM 2558 O O . MET A 1 328 ? -2.402 0.637 -18.982 1.00 98.31 328 MET A O 1
ATOM 2562 N N . ALA A 1 329 ? -1.227 2.567 -19.113 1.00 98.62 329 ALA A N 1
ATOM 2563 C CA . ALA A 1 329 ? -0.021 2.101 -18.443 1.00 98.62 329 ALA A CA 1
ATOM 2564 C C . ALA A 1 329 ? 0.435 3.098 -17.368 1.00 98.62 329 ALA A C 1
ATOM 2566 O O . ALA A 1 329 ? 0.495 4.308 -17.607 1.00 98.62 329 ALA A O 1
ATOM 2567 N N . PHE A 1 330 ? 0.779 2.583 -16.190 1.00 98.81 330 PHE A N 1
ATOM 2568 C CA . PHE A 1 330 ? 1.471 3.335 -15.148 1.00 98.81 330 PHE A CA 1
ATOM 2569 C C . PHE A 1 330 ? 2.888 2.785 -15.019 1.00 98.81 330 PHE A C 1
ATOM 2571 O O . PHE A 1 330 ? 3.076 1.656 -14.565 1.00 98.81 330 PHE A O 1
ATOM 2578 N N . VAL A 1 331 ? 3.861 3.588 -15.443 1.00 98.81 331 VAL A N 1
ATOM 2579 C CA . VAL A 1 331 ? 5.291 3.291 -15.320 1.00 98.81 331 VAL A CA 1
ATOM 2580 C C . VAL A 1 331 ? 5.810 3.958 -14.052 1.00 98.81 331 VAL A C 1
ATOM 2582 O O . VAL A 1 331 ? 5.451 5.109 -13.791 1.00 98.81 331 VAL A O 1
ATOM 2585 N N . ILE A 1 332 ? 6.568 3.240 -13.226 1.00 98.75 332 ILE A N 1
ATOM 2586 C CA . ILE A 1 332 ? 7.015 3.715 -11.909 1.00 98.75 332 ILE A CA 1
ATOM 2587 C C . ILE A 1 332 ? 8.528 3.919 -11.912 1.00 98.75 332 ILE A C 1
ATOM 2589 O O . ILE A 1 332 ? 9.221 3.299 -11.132 1.00 98.75 332 ILE A O 1
ATOM 2593 N N . ASP A 1 333 ? 9.016 4.799 -12.777 1.00 98.31 333 ASP A N 1
ATOM 2594 C CA . ASP A 1 333 ? 10.440 4.909 -13.097 1.00 98.31 333 ASP A CA 1
ATOM 2595 C C . ASP A 1 333 ? 10.824 6.383 -13.296 1.00 98.31 333 ASP A C 1
ATOM 2597 O O . ASP A 1 333 ? 11.191 6.877 -14.366 1.00 98.31 333 ASP A O 1
ATOM 2601 N N . ARG A 1 334 ? 10.559 7.196 -12.280 1.00 97.56 334 ARG A N 1
ATOM 2602 C CA . ARG A 1 334 ? 10.856 8.623 -12.367 1.00 97.56 334 ARG A CA 1
ATOM 2603 C C . ARG A 1 334 ? 11.498 9.105 -11.087 1.00 97.56 334 ARG A C 1
ATOM 2605 O O . ARG A 1 334 ? 10.923 8.995 -10.009 1.00 97.56 334 ARG A O 1
ATOM 2612 N N . ARG A 1 335 ? 12.634 9.788 -11.202 1.00 97.12 335 ARG A N 1
ATOM 2613 C CA . ARG A 1 335 ? 13.198 10.523 -10.066 1.00 97.12 335 ARG A CA 1
ATOM 2614 C C . ARG A 1 335 ? 12.210 11.503 -9.420 1.00 97.12 335 ARG A C 1
ATOM 2616 O O . ARG A 1 335 ? 11.248 11.987 -10.028 1.00 97.12 335 ARG A O 1
ATOM 2623 N N . GLY A 1 336 ? 12.495 11.886 -8.187 1.00 96.62 336 GLY A N 1
ATOM 2624 C CA . GLY A 1 336 ? 11.692 12.829 -7.421 1.00 96.62 336 GLY A CA 1
ATOM 2625 C C . GLY A 1 336 ? 10.493 12.170 -6.751 1.00 96.62 336 GLY A C 1
ATOM 2626 O O . GLY A 1 336 ? 10.416 10.955 -6.614 1.00 96.62 336 GLY A O 1
ATOM 2627 N N . LYS A 1 337 ? 9.563 12.996 -6.261 1.00 95.44 337 LYS A N 1
ATOM 2628 C CA . LYS A 1 337 ? 8.531 12.556 -5.302 1.00 95.44 337 LYS A CA 1
ATOM 2629 C C . LYS A 1 337 ? 7.099 12.706 -5.806 1.00 95.44 337 LYS A C 1
ATOM 2631 O O . LYS A 1 337 ? 6.186 12.143 -5.207 1.00 95.44 337 LYS A O 1
ATOM 2636 N N . HIS A 1 338 ? 6.881 13.557 -6.809 1.00 96.25 338 HIS A N 1
ATOM 2637 C CA . HIS A 1 338 ? 5.564 14.116 -7.128 1.00 96.25 338 HIS A CA 1
ATOM 2638 C C . HIS A 1 338 ? 5.345 14.364 -8.634 1.00 96.25 338 HIS A C 1
ATOM 2640 O O . HIS A 1 338 ? 4.373 15.027 -9.009 1.00 96.25 338 HIS A O 1
ATOM 2646 N N . ASP A 1 339 ? 6.232 13.873 -9.496 1.00 97.38 339 ASP A N 1
ATOM 2647 C CA . ASP A 1 339 ? 6.118 14.078 -10.936 1.00 97.38 339 ASP A CA 1
ATOM 2648 C C . ASP A 1 339 ? 5.159 13.053 -11.546 1.00 97.38 339 ASP A C 1
ATOM 2650 O O . ASP A 1 339 ? 5.207 11.861 -11.241 1.00 97.38 339 ASP A O 1
ATOM 2654 N N . ILE A 1 340 ? 4.301 13.538 -12.441 1.00 97.94 340 ILE A N 1
ATOM 2655 C CA . ILE A 1 340 ? 3.514 12.730 -13.372 1.00 97.94 340 ILE A CA 1
ATOM 2656 C C . ILE A 1 340 ? 4.000 13.115 -14.763 1.00 97.94 340 ILE A C 1
ATOM 2658 O O . ILE A 1 340 ? 3.593 14.139 -15.312 1.00 97.94 340 ILE A O 1
ATOM 2662 N N . VAL A 1 341 ? 4.914 12.341 -15.329 1.00 98.19 341 VAL A N 1
ATOM 2663 C CA . VAL A 1 341 ? 5.444 12.615 -16.662 1.00 98.19 341 VAL A CA 1
ATOM 2664 C C . VAL A 1 341 ? 4.392 12.225 -17.693 1.00 98.19 341 VAL A C 1
ATOM 2666 O O . VAL A 1 341 ? 4.072 11.050 -17.863 1.00 98.19 341 VAL A O 1
ATOM 2669 N N . VAL A 1 342 ? 3.856 13.232 -18.382 1.00 97.56 342 VAL A N 1
ATOM 2670 C CA . VAL A 1 342 ? 2.801 13.084 -19.403 1.00 97.56 342 VAL A CA 1
ATOM 2671 C C . VAL A 1 342 ? 3.326 13.253 -20.830 1.00 97.56 342 VAL A C 1
ATOM 2673 O O . VAL A 1 342 ? 2.560 13.229 -21.792 1.00 97.56 342 VAL A O 1
ATOM 2676 N N . GLY A 1 343 ? 4.632 13.452 -20.990 1.00 96.00 343 GLY A N 1
ATOM 2677 C CA . GLY A 1 343 ? 5.282 13.609 -22.284 1.00 96.00 343 GLY A CA 1
ATOM 2678 C C . GLY A 1 343 ? 6.777 13.865 -22.154 1.00 96.00 343 GLY A C 1
ATOM 2679 O O . GLY A 1 343 ? 7.293 14.134 -21.066 1.00 96.00 343 GLY A O 1
ATOM 2680 N N . SER A 1 344 ? 7.471 13.810 -23.286 1.00 92.75 344 SER A N 1
ATOM 2681 C CA . SER A 1 344 ? 8.908 14.060 -23.332 1.00 92.75 344 SER A CA 1
ATOM 2682 C C . SER A 1 344 ? 9.215 15.544 -23.508 1.00 92.75 344 SER A C 1
ATOM 2684 O O . SER A 1 344 ? 8.567 16.247 -24.287 1.00 92.75 344 SER A O 1
ATOM 2686 N N . GLN A 1 345 ? 10.281 16.010 -22.857 1.00 90.62 345 GLN A N 1
ATOM 2687 C CA . GLN A 1 345 ? 10.855 17.337 -23.104 1.00 90.62 345 GLN A CA 1
ATOM 2688 C C . GLN A 1 345 ? 11.355 17.524 -24.551 1.00 90.62 345 GLN A C 1
ATOM 2690 O O . GLN A 1 345 ? 11.497 18.655 -25.010 1.00 90.62 345 GLN A O 1
ATOM 2695 N N . TRP A 1 346 ? 11.577 16.428 -25.285 1.00 85.25 346 TRP A N 1
ATOM 2696 C CA . TRP A 1 346 ? 12.013 16.423 -26.686 1.00 85.25 346 TRP A CA 1
ATOM 2697 C C . TRP A 1 346 ? 10.854 16.320 -27.692 1.00 85.25 346 TRP A C 1
ATOM 2699 O O . TRP A 1 346 ? 11.086 16.236 -28.897 1.00 85.25 346 TRP A O 1
ATOM 2709 N N . GLY A 1 347 ? 9.609 16.349 -27.207 1.00 81.44 347 GLY A N 1
ATOM 2710 C CA . GLY A 1 347 ? 8.398 16.224 -28.013 1.00 81.44 347 GLY A CA 1
ATOM 2711 C C . GLY A 1 347 ? 7.753 14.838 -27.929 1.00 81.44 347 GLY A C 1
ATOM 2712 O O . GLY A 1 347 ? 8.410 13.832 -27.678 1.00 81.44 347 GLY A O 1
ATOM 2713 N N . GLY A 1 348 ? 6.437 14.799 -28.149 1.00 88.00 348 GLY A N 1
ATOM 2714 C CA . GLY A 1 348 ? 5.609 13.604 -27.974 1.00 88.00 348 GLY A CA 1
ATOM 2715 C C . GLY A 1 348 ? 4.916 13.581 -26.611 1.00 88.00 348 GLY A C 1
ATOM 2716 O O . GLY A 1 348 ? 5.549 13.744 -25.568 1.00 88.00 348 GLY A O 1
ATOM 2717 N N . LEU A 1 349 ? 3.596 13.404 -26.636 1.00 94.94 349 LEU A N 1
ATOM 2718 C CA . LEU A 1 349 ? 2.780 13.214 -25.439 1.00 94.94 349 LEU A CA 1
ATOM 2719 C C . LEU A 1 349 ? 2.641 11.720 -25.159 1.00 94.94 349 LEU A C 1
ATOM 2721 O O . LEU A 1 349 ? 2.485 10.935 -26.091 1.00 94.94 349 LEU A O 1
ATOM 2725 N N . PHE A 1 350 ? 2.677 11.349 -23.884 1.00 97.00 350 PHE A N 1
ATOM 2726 C CA . PHE A 1 350 ? 2.466 9.972 -23.437 1.00 97.00 350 PHE A CA 1
ATOM 2727 C C . PHE A 1 350 ? 0.991 9.664 -23.166 1.00 97.00 350 PHE A C 1
ATOM 2729 O O . PHE A 1 350 ? 0.552 8.518 -23.209 1.00 97.00 350 PHE A O 1
ATOM 2736 N N . CYS A 1 351 ? 0.191 10.698 -22.945 1.00 96.69 351 CYS A N 1
ATOM 2737 C CA . CYS A 1 351 ? -1.244 10.564 -22.793 1.00 96.69 351 CYS A CA 1
ATOM 2738 C C . CYS A 1 351 ? -1.963 11.788 -23.357 1.00 96.69 351 CYS A C 1
ATOM 2740 O O . CYS A 1 351 ? -1.377 12.851 -23.589 1.00 96.69 351 CYS A O 1
ATOM 2742 N N . SER A 1 352 ? -3.270 11.660 -23.535 1.00 96.00 352 SER A N 1
ATOM 2743 C CA . SER A 1 352 ? -4.146 12.799 -23.753 1.00 96.00 352 SER A CA 1
ATOM 2744 C C . SER A 1 352 ? -4.103 13.760 -22.557 1.00 96.00 352 SER A C 1
ATOM 2746 O O . SER A 1 352 ? -3.923 13.364 -21.402 1.00 96.00 352 SER A O 1
ATOM 2748 N N . GLU A 1 353 ? -4.322 15.051 -22.818 1.00 95.19 353 GLU A N 1
ATOM 2749 C CA . GLU A 1 353 ? -4.371 16.072 -21.763 1.00 95.19 353 GLU A CA 1
ATOM 2750 C C . GLU A 1 353 ? -5.451 15.749 -20.713 1.00 95.19 353 GLU A C 1
ATOM 2752 O O . GLU A 1 353 ? -5.257 15.942 -19.513 1.00 95.19 353 GLU A O 1
ATOM 2757 N N . GLU A 1 354 ? -6.591 15.212 -21.155 1.00 95.44 354 GLU A N 1
ATOM 2758 C CA . GLU A 1 354 ? -7.691 14.840 -20.269 1.00 95.44 354 GLU A CA 1
ATOM 2759 C C . GLU A 1 354 ? -7.322 13.677 -19.340 1.00 95.44 354 GLU A C 1
ATOM 2761 O O . GLU A 1 354 ? -7.647 13.737 -18.149 1.00 95.44 354 GLU A O 1
ATOM 2766 N N . PHE A 1 355 ? -6.632 12.654 -19.853 1.00 97.06 355 PHE A N 1
ATOM 2767 C CA . PHE A 1 355 ? -6.136 11.550 -19.036 1.00 97.06 355 PHE A CA 1
ATOM 2768 C C . PHE A 1 355 ? -5.154 12.064 -17.978 1.00 97.06 355 PHE A C 1
ATOM 2770 O O . PHE A 1 355 ? -5.398 11.879 -16.783 1.00 97.06 355 PHE A O 1
ATOM 2777 N N . GLY A 1 356 ? -4.134 12.828 -18.386 1.00 97.31 356 GLY A N 1
ATOM 2778 C CA . GLY A 1 356 ? -3.146 13.414 -17.473 1.00 97.31 356 GLY A CA 1
ATOM 2779 C C . GLY A 1 356 ? -3.784 14.259 -16.363 1.00 97.31 356 GLY A C 1
ATOM 2780 O O . GLY A 1 356 ? -3.512 14.056 -15.180 1.00 97.31 356 GLY A O 1
ATOM 2781 N N . GLN A 1 357 ? -4.740 15.132 -16.704 1.00 96.50 357 GLN A N 1
ATOM 2782 C CA . GLN A 1 357 ? -5.466 15.947 -15.717 1.00 96.50 357 GLN A CA 1
ATOM 2783 C C . GLN A 1 357 ? -6.271 15.115 -14.706 1.00 96.50 357 GLN A C 1
ATOM 2785 O O . GLN A 1 357 ? -6.497 15.555 -13.573 1.00 96.50 357 GLN A O 1
ATOM 2790 N N . ARG A 1 358 ? -6.774 13.940 -15.098 1.00 97.31 358 ARG A N 1
ATOM 2791 C CA . ARG A 1 358 ? -7.492 13.041 -14.182 1.00 97.31 358 ARG A CA 1
ATOM 2792 C C . ARG A 1 358 ? -6.535 12.272 -13.286 1.00 97.31 358 ARG A C 1
ATOM 2794 O O . ARG A 1 358 ? -6.821 12.190 -12.091 1.00 97.31 358 ARG A O 1
ATOM 2801 N N . VAL A 1 359 ? -5.410 11.803 -13.824 1.00 97.62 359 VAL A N 1
ATOM 2802 C CA . VAL A 1 359 ? -4.324 11.202 -13.037 1.00 97.62 359 VAL A CA 1
ATOM 2803 C C . VAL A 1 359 ? -3.853 12.193 -11.971 1.00 97.62 359 VAL A C 1
ATOM 2805 O O . VAL A 1 359 ? -3.874 11.873 -10.784 1.00 97.62 359 VAL A O 1
ATOM 2808 N N . GLU A 1 360 ? -3.552 13.439 -12.352 1.00 97.12 360 GLU A N 1
ATOM 2809 C CA . GLU A 1 360 ? -3.138 14.485 -11.408 1.00 97.12 360 GLU A CA 1
ATOM 2810 C C . GLU A 1 360 ? -4.201 14.754 -10.337 1.00 97.12 360 GLU A C 1
ATOM 2812 O O . GLU A 1 360 ? -3.886 14.885 -9.151 1.00 97.12 360 GLU A O 1
ATOM 2817 N N . ARG A 1 361 ? -5.481 14.801 -10.727 1.00 95.69 361 ARG A N 1
ATOM 2818 C CA . ARG A 1 361 ? -6.592 14.999 -9.787 1.00 95.69 361 ARG A CA 1
ATOM 2819 C C . ARG A 1 361 ? -6.658 13.885 -8.747 1.00 95.69 361 ARG A C 1
ATOM 2821 O O . ARG A 1 361 ? -6.862 14.198 -7.573 1.00 95.69 361 ARG A O 1
ATOM 2828 N N . ILE A 1 362 ? -6.521 12.626 -9.161 1.00 95.25 362 ILE A N 1
ATOM 2829 C CA . ILE A 1 362 ? -6.511 11.482 -8.243 1.00 95.25 362 ILE A CA 1
ATOM 2830 C C . ILE A 1 362 ? -5.278 11.563 -7.345 1.00 95.25 362 ILE A C 1
ATOM 2832 O O . ILE A 1 362 ? -5.435 11.581 -6.127 1.00 95.25 362 ILE A O 1
ATOM 2836 N N . ALA A 1 363 ? -4.081 11.736 -7.912 1.00 95.06 363 ALA A N 1
ATOM 2837 C CA . ALA A 1 363 ? -2.831 11.808 -7.156 1.00 95.06 363 ALA A CA 1
ATOM 2838 C C . ALA A 1 363 ? -2.853 12.907 -6.074 1.00 95.06 363 ALA A C 1
ATOM 2840 O O . ALA A 1 363 ? -2.514 12.648 -4.920 1.00 95.06 363 ALA A O 1
ATOM 2841 N N . ARG A 1 364 ? -3.353 14.110 -6.403 1.00 92.94 364 ARG A N 1
ATOM 2842 C CA . ARG A 1 364 ? -3.525 15.236 -5.458 1.00 92.94 364 ARG A CA 1
ATOM 2843 C C . ARG A 1 364 ? -4.616 15.032 -4.404 1.00 92.94 364 ARG A C 1
ATOM 2845 O O . ARG A 1 364 ? -4.641 15.764 -3.413 1.00 92.94 364 ARG A O 1
ATOM 2852 N N . ARG A 1 365 ? -5.578 14.137 -4.651 1.00 89.75 365 ARG A N 1
ATOM 2853 C CA . ARG A 1 365 ? -6.588 13.717 -3.663 1.00 89.75 365 ARG A CA 1
ATOM 2854 C C . ARG A 1 365 ? -6.003 12.669 -2.723 1.00 89.75 365 ARG A C 1
ATOM 2856 O O . ARG A 1 365 ? -6.333 12.675 -1.544 1.00 89.75 365 ARG A O 1
ATOM 2863 N N . THR A 1 366 ? -5.199 11.761 -3.267 1.00 87.38 366 THR A N 1
ATOM 2864 C CA . THR A 1 366 ? -4.658 10.610 -2.546 1.00 87.38 366 THR A CA 1
ATOM 2865 C C . THR A 1 366 ? -3.525 11.019 -1.627 1.00 87.38 366 THR A C 1
ATOM 2867 O O . THR A 1 366 ? -3.479 10.585 -0.484 1.00 87.38 366 THR A O 1
ATOM 2870 N N . GLN A 1 367 ? -2.626 11.867 -2.112 1.00 81.81 367 GLN A N 1
ATOM 2871 C CA . GLN A 1 367 ? -1.495 12.401 -1.367 1.00 81.81 367 GLN A CA 1
ATOM 2872 C C . GLN A 1 367 ? -1.509 13.923 -1.445 1.00 81.81 367 GLN A C 1
ATOM 2874 O O . GLN A 1 367 ? -2.309 14.498 -2.176 1.00 81.81 367 GLN A O 1
ATOM 2879 N N . SER A 1 368 ? -0.643 14.587 -0.670 1.00 65.38 368 SER A N 1
ATOM 2880 C CA . SER A 1 368 ? -0.522 16.054 -0.642 1.00 65.38 368 SER A CA 1
ATOM 2881 C C . SER A 1 368 ? -0.702 16.696 -2.034 1.00 65.38 368 SER A C 1
ATOM 2883 O O . SER A 1 368 ? -0.304 16.120 -3.046 1.00 65.38 368 SER A O 1
ATOM 2885 N N . ARG A 1 369 ? -1.265 17.914 -2.104 1.00 75.12 369 ARG A N 1
ATOM 2886 C CA . ARG A 1 369 ? -1.649 18.613 -3.357 1.00 75.12 369 ARG A CA 1
ATOM 2887 C C . ARG A 1 369 ? -0.465 19.004 -4.276 1.00 75.12 369 ARG A C 1
ATOM 2889 O O . ARG A 1 369 ? -0.593 19.931 -5.069 1.00 75.12 369 ARG A O 1
ATOM 2896 N N . ARG A 1 370 ? 0.684 18.343 -4.125 1.00 87.00 370 ARG A N 1
ATOM 2897 C CA . ARG A 1 370 ? 1.969 18.587 -4.779 1.00 87.00 370 ARG A CA 1
ATOM 2898 C C . ARG A 1 370 ? 2.197 17.768 -6.045 1.00 87.00 370 ARG A C 1
ATOM 2900 O O . ARG A 1 370 ? 3.062 18.167 -6.803 1.00 87.00 370 ARG A O 1
ATOM 2907 N N . TRP A 1 371 ? 1.459 16.680 -6.289 1.00 94.75 371 TRP A N 1
ATOM 2908 C CA . TRP A 1 371 ? 1.590 15.924 -7.544 1.00 94.75 371 TRP A CA 1
ATOM 2909 C C . TRP A 1 371 ? 1.236 16.797 -8.752 1.00 94.75 371 TRP A C 1
ATOM 2911 O O . TRP A 1 371 ? 0.255 17.544 -8.690 1.00 94.75 371 TRP A O 1
ATOM 2921 N N . THR A 1 372 ? 2.035 16.760 -9.818 1.00 96.44 372 THR A N 1
ATOM 2922 C CA . THR A 1 372 ? 1.832 17.624 -10.997 1.00 96.44 372 THR A CA 1
ATOM 2923 C C . THR A 1 372 ? 2.203 16.914 -12.289 1.00 96.44 372 THR A C 1
ATOM 2925 O O . THR A 1 372 ? 3.224 16.228 -12.344 1.00 96.44 372 THR A O 1
ATOM 2928 N N . CYS A 1 373 ? 1.417 17.145 -13.338 1.00 97.12 373 CYS A N 1
ATOM 2929 C CA . CYS A 1 373 ? 1.810 16.809 -14.696 1.00 97.12 373 CYS A CA 1
ATOM 2930 C C . CYS A 1 373 ? 3.028 17.630 -15.134 1.00 97.12 373 CYS A C 1
ATOM 2932 O O . CYS A 1 373 ? 3.019 18.859 -15.072 1.00 97.12 373 CYS A O 1
ATOM 2934 N N . THR A 1 374 ? 4.058 16.945 -15.620 1.00 96.56 374 THR A N 1
ATOM 2935 C CA . THR A 1 374 ? 5.300 17.550 -16.101 1.00 96.56 374 THR A CA 1
ATOM 2936 C C . THR A 1 374 ? 5.786 16.872 -17.382 1.00 96.56 374 THR A C 1
ATOM 2938 O O . THR A 1 374 ? 5.283 15.819 -17.781 1.00 96.56 374 THR A O 1
ATOM 2941 N N . LEU A 1 375 ? 6.772 17.487 -18.029 1.00 95.75 375 LEU A N 1
ATOM 2942 C CA . LEU A 1 375 ? 7.563 16.850 -19.076 1.00 95.75 375 LEU A CA 1
ATOM 2943 C C . LEU A 1 375 ? 8.792 16.182 -18.454 1.00 95.75 375 LEU A C 1
ATOM 2945 O O . LEU A 1 375 ? 9.315 16.645 -17.438 1.00 95.75 375 LEU A O 1
ATOM 2949 N N . GLY A 1 376 ? 9.253 15.100 -19.071 1.00 92.25 376 GLY A N 1
ATOM 2950 C CA . GLY A 1 376 ? 10.361 14.302 -18.559 1.00 92.25 376 GLY A CA 1
ATOM 2951 C C . GLY A 1 376 ? 11.233 13.692 -19.651 1.00 92.25 376 GLY A C 1
ATOM 2952 O O . GLY A 1 376 ? 11.198 14.106 -20.815 1.00 92.25 376 GLY A O 1
ATOM 2953 N N . GLY A 1 377 ? 12.049 12.726 -19.230 1.00 87.38 377 GLY A N 1
ATOM 2954 C CA . GLY A 1 377 ? 12.904 11.924 -20.100 1.00 87.38 377 GLY A CA 1
ATOM 2955 C C . GLY A 1 377 ? 12.129 10.879 -20.905 1.00 87.38 377 GLY A C 1
ATOM 2956 O O . GLY A 1 377 ? 10.902 10.927 -21.011 1.00 87.38 377 GLY A O 1
ATOM 2957 N N . SER A 1 378 ? 12.871 9.960 -21.513 1.00 83.12 378 SER A N 1
ATOM 2958 C CA . SER A 1 378 ? 12.311 8.736 -22.085 1.00 83.12 378 SER A CA 1
ATOM 2959 C C . SER A 1 378 ? 12.338 7.651 -21.014 1.00 83.12 378 SER A C 1
ATOM 2961 O O . SER A 1 378 ? 13.278 7.639 -20.238 1.00 83.12 378 SER A O 1
ATOM 2963 N N . SER A 1 379 ? 11.346 6.768 -21.028 1.00 92.19 379 SER A N 1
ATOM 2964 C CA . SER A 1 379 ? 11.394 5.452 -20.384 1.00 92.19 379 SER A CA 1
ATOM 2965 C C . SER A 1 379 ? 10.580 4.469 -21.227 1.00 92.19 379 SER A C 1
ATOM 2967 O O . SER A 1 379 ? 10.086 4.854 -22.304 1.00 92.19 379 SER A O 1
ATOM 2969 N N . ASP A 1 380 ? 10.353 3.254 -20.735 1.00 97.06 380 ASP A N 1
ATOM 2970 C CA . ASP A 1 380 ? 9.430 2.261 -21.310 1.00 97.06 380 ASP A CA 1
ATOM 2971 C C . ASP A 1 380 ? 8.058 2.823 -21.698 1.00 97.06 380 ASP A C 1
ATOM 2973 O O . ASP A 1 380 ? 7.447 2.392 -22.679 1.00 97.06 380 ASP A O 1
ATOM 2977 N N . THR A 1 381 ? 7.618 3.882 -21.011 1.00 96.44 381 THR A N 1
ATOM 2978 C CA . THR A 1 381 ? 6.423 4.670 -21.349 1.00 96.44 381 THR A CA 1
ATOM 2979 C C . THR A 1 381 ? 6.331 4.973 -22.844 1.00 96.44 381 THR A C 1
ATOM 2981 O O . THR A 1 381 ? 5.255 4.896 -23.433 1.00 96.44 381 THR A O 1
ATOM 2984 N N . ARG A 1 382 ? 7.458 5.280 -23.498 1.00 95.75 382 ARG A N 1
ATOM 2985 C CA . ARG A 1 382 ? 7.502 5.589 -24.934 1.00 95.75 382 ARG A CA 1
ATOM 2986 C C . ARG A 1 382 ? 7.034 4.416 -25.800 1.00 95.75 382 ARG A C 1
ATOM 2988 O O . ARG A 1 382 ? 6.430 4.651 -26.847 1.00 95.75 382 ARG A O 1
ATOM 2995 N N . ILE A 1 383 ? 7.316 3.183 -25.387 1.00 97.25 383 ILE A N 1
ATOM 2996 C CA . ILE A 1 383 ? 6.936 1.971 -26.116 1.00 97.25 383 ILE A CA 1
ATOM 2997 C C . ILE A 1 383 ? 5.448 1.674 -25.930 1.00 97.25 383 ILE A C 1
ATOM 2999 O O . ILE A 1 383 ? 4.748 1.394 -26.904 1.00 97.25 383 ILE A O 1
ATOM 3003 N N . TRP A 1 384 ? 4.913 1.834 -24.719 1.00 97.81 384 TRP A N 1
ATOM 3004 C CA . TRP A 1 384 ? 3.472 1.683 -24.474 1.00 97.81 384 TRP A CA 1
ATOM 3005 C C . TRP A 1 384 ? 2.658 2.681 -25.306 1.00 97.81 384 TRP A C 1
ATOM 3007 O O . TRP A 1 384 ? 1.677 2.325 -25.964 1.00 97.81 384 TRP A O 1
ATOM 3017 N N . VAL A 1 385 ? 3.141 3.920 -25.393 1.00 96.19 385 VAL A N 1
ATOM 3018 C CA . VAL A 1 385 ? 2.523 4.987 -26.192 1.00 96.19 385 VAL A CA 1
ATOM 3019 C C . VAL A 1 385 ? 2.515 4.665 -27.684 1.00 96.19 385 VAL A C 1
ATOM 3021 O O . VAL A 1 385 ? 1.520 4.950 -28.353 1.00 96.19 385 VAL A O 1
ATOM 3024 N N . SER A 1 386 ? 3.565 4.037 -28.229 1.00 95.56 386 SER A N 1
ATOM 3025 C CA . SER A 1 386 ? 3.577 3.666 -29.652 1.00 95.56 386 SER A CA 1
ATOM 3026 C C . SER A 1 386 ? 2.547 2.590 -30.006 1.00 95.56 386 SER A C 1
ATOM 3028 O O . SER A 1 386 ? 2.210 2.444 -31.178 1.00 95.56 386 SER A O 1
ATOM 3030 N N . HIS A 1 387 ? 2.016 1.883 -29.006 1.00 96.38 387 HIS A N 1
ATOM 3031 C CA . HIS A 1 387 ? 0.916 0.925 -29.145 1.00 96.38 387 HIS A CA 1
ATOM 3032 C C . HIS A 1 387 ? -0.466 1.551 -28.877 1.00 96.38 387 HIS A C 1
ATOM 3034 O O . HIS A 1 387 ? -1.476 0.852 -28.865 1.00 96.38 387 HIS A O 1
ATOM 3040 N N . GLY A 1 388 ? -0.538 2.875 -28.695 1.00 95.69 388 GLY A N 1
ATOM 3041 C CA . GLY A 1 388 ? -1.792 3.597 -28.466 1.00 95.69 388 GLY A CA 1
ATOM 3042 C C . GLY A 1 388 ? -2.335 3.477 -27.040 1.00 95.69 388 GLY A C 1
ATOM 3043 O O . GLY A 1 388 ? -3.532 3.677 -26.830 1.00 95.69 388 GLY A O 1
ATOM 3044 N N . ILE A 1 389 ? -1.476 3.149 -26.071 1.00 97.81 389 ILE A N 1
ATOM 3045 C CA . ILE A 1 389 ? -1.835 3.000 -24.658 1.00 97.81 389 ILE A CA 1
ATOM 3046 C C . ILE A 1 389 ? -1.630 4.344 -23.944 1.00 97.81 389 ILE A C 1
ATOM 3048 O O . ILE A 1 389 ? -0.543 4.924 -23.997 1.00 97.81 389 ILE A O 1
ATOM 3052 N N . GLU A 1 390 ? -2.662 4.847 -23.258 1.00 97.81 390 GLU A N 1
ATOM 3053 C CA . GLU A 1 390 ? -2.571 6.082 -22.460 1.00 97.81 390 GLU A CA 1
ATOM 3054 C C . GLU A 1 390 ? -1.611 5.867 -21.285 1.00 97.81 390 GLU A C 1
ATOM 3056 O O . GLU A 1 390 ? -1.905 5.094 -20.373 1.00 97.81 390 GLU A O 1
ATOM 3061 N N . SER A 1 391 ? -0.458 6.530 -21.297 1.00 98.19 391 SER A N 1
ATOM 3062 C CA . SER A 1 391 ? 0.636 6.179 -20.391 1.00 98.19 391 SER A CA 1
ATOM 3063 C C . SER A 1 391 ? 1.169 7.384 -19.625 1.00 98.19 391 SER A C 1
ATOM 3065 O O . SER A 1 391 ? 1.229 8.499 -20.145 1.00 98.19 391 SER A O 1
ATOM 3067 N N . VAL A 1 392 ? 1.580 7.162 -18.378 1.00 98.50 392 VAL A N 1
ATOM 3068 C CA . VAL A 1 392 ? 2.313 8.147 -17.569 1.00 98.50 392 VAL A CA 1
ATOM 3069 C C . VAL A 1 392 ? 3.465 7.470 -16.838 1.00 98.50 392 VAL A C 1
ATOM 3071 O O . VAL A 1 392 ? 3.339 6.311 -16.444 1.00 98.50 392 VAL A O 1
ATOM 3074 N N . ASN A 1 393 ? 4.549 8.217 -16.618 1.00 98.56 393 ASN A N 1
ATOM 3075 C CA . ASN A 1 393 ? 5.651 7.796 -15.752 1.00 98.56 393 ASN A CA 1
ATOM 3076 C C . ASN A 1 393 ? 5.599 8.566 -14.422 1.00 98.56 393 ASN A C 1
ATOM 3078 O O . ASN A 1 393 ? 5.510 9.797 -14.414 1.00 98.56 393 ASN A O 1
ATOM 3082 N N . LEU A 1 394 ? 5.580 7.853 -13.303 1.00 98.50 394 LEU A N 1
ATOM 3083 C CA . LEU A 1 394 ? 5.305 8.373 -11.969 1.00 98.50 394 LEU A CA 1
ATOM 3084 C C . LEU A 1 394 ? 6.555 8.342 -11.105 1.00 98.50 394 LEU A C 1
ATOM 3086 O O . LEU A 1 394 ? 7.274 7.350 -11.082 1.00 98.50 394 LEU A O 1
ATOM 3090 N N . SER A 1 395 ? 6.773 9.419 -10.345 1.00 98.12 395 SER A N 1
ATOM 3091 C CA . SER A 1 395 ? 7.897 9.503 -9.414 1.00 98.12 395 SER A CA 1
ATOM 3092 C C . SER A 1 395 ? 8.007 8.273 -8.501 1.00 98.12 395 SER A C 1
ATOM 3094 O O . SER A 1 395 ? 7.047 7.965 -7.802 1.00 98.12 395 SER A O 1
ATOM 3096 N N . ALA A 1 396 ? 9.175 7.643 -8.427 1.00 98.06 396 ALA A N 1
ATOM 3097 C CA . ALA A 1 396 ? 9.468 6.469 -7.608 1.00 98.06 396 ALA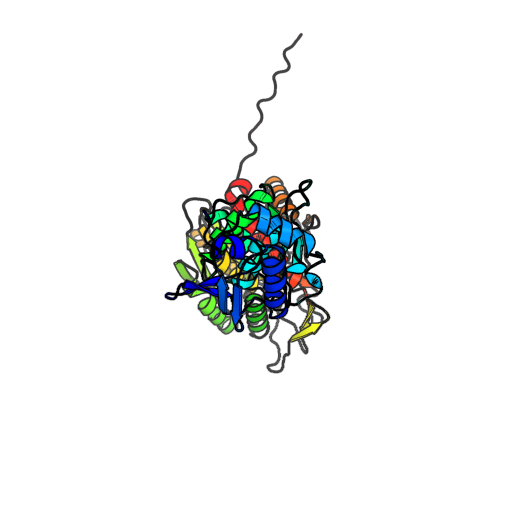 A CA 1
ATOM 3098 C C . ALA A 1 396 ? 10.175 6.810 -6.282 1.00 98.06 396 ALA A C 1
ATOM 3100 O O . ALA A 1 396 ? 10.268 5.959 -5.402 1.00 98.06 396 ALA A O 1
ATOM 3101 N N . GLY A 1 397 ? 10.616 8.057 -6.082 1.00 97.50 397 GLY A N 1
ATOM 3102 C CA . GLY A 1 397 ? 11.225 8.521 -4.829 1.00 97.50 397 GLY A CA 1
ATOM 3103 C C . GLY A 1 397 ? 12.751 8.587 -4.837 1.00 97.50 397 GLY A C 1
ATOM 3104 O O . GLY A 1 397 ? 13.312 9.149 -3.892 1.00 97.50 397 GLY A O 1
ATOM 3105 N N . TYR A 1 398 ? 13.413 8.065 -5.873 1.00 98.38 398 TYR A N 1
ATOM 3106 C CA . TYR A 1 398 ? 14.864 8.156 -6.017 1.00 98.38 398 TYR A CA 1
ATOM 3107 C C . TYR A 1 398 ? 15.315 9.523 -6.557 1.00 98.38 398 TYR A C 1
ATOM 3109 O O . TYR A 1 398 ? 14.525 10.281 -7.126 1.00 98.38 398 TY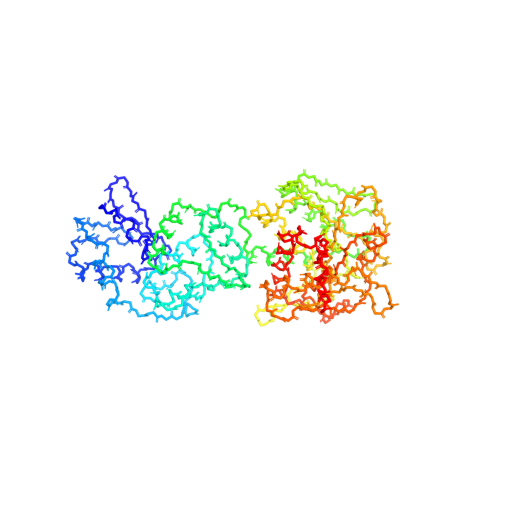R A O 1
ATOM 3117 N N . MET A 1 399 ? 16.579 9.872 -6.336 1.00 97.94 399 MET A N 1
ATOM 3118 C CA . MET A 1 399 ? 17.238 11.090 -6.813 1.00 97.94 399 MET A CA 1
ATOM 3119 C C . MET A 1 399 ? 18.707 10.796 -7.115 1.00 97.94 399 MET A C 1
ATOM 3121 O O . MET A 1 399 ? 19.320 10.011 -6.396 1.00 97.94 399 MET A O 1
ATOM 3125 N N . ASN A 1 400 ? 19.273 11.522 -8.084 1.00 97.19 400 ASN A N 1
ATOM 3126 C CA . ASN A 1 400 ? 20.658 11.356 -8.546 1.00 97.19 400 ASN A CA 1
ATOM 3127 C C . ASN A 1 400 ? 20.919 9.936 -9.067 1.00 97.19 400 ASN A C 1
ATOM 3129 O O . ASN A 1 400 ? 21.960 9.343 -8.787 1.00 97.19 400 ASN A O 1
ATOM 3133 N N . GLU A 1 401 ? 19.944 9.403 -9.797 1.00 95.81 401 GLU A N 1
ATOM 3134 C CA . GLU A 1 401 ? 20.040 8.130 -10.496 1.00 95.81 401 GLU A CA 1
ATOM 3135 C C . GLU A 1 401 ? 21.339 8.035 -11.308 1.00 95.81 401 GLU A C 1
ATOM 3137 O O . GLU A 1 401 ? 21.857 9.045 -11.797 1.00 95.81 401 GLU A O 1
ATOM 3142 N N . HIS A 1 402 ? 21.870 6.817 -11.417 1.00 94.94 402 HIS A N 1
ATOM 3143 C CA . HIS A 1 402 ? 23.102 6.497 -12.154 1.00 94.94 402 HIS A CA 1
ATOM 3144 C C . HIS A 1 402 ? 24.381 7.126 -11.591 1.00 94.94 402 HIS A C 1
ATOM 3146 O O . HIS A 1 402 ? 25.371 7.296 -12.306 1.00 94.94 402 HIS A O 1
ATOM 3152 N N . THR A 1 403 ? 24.386 7.482 -10.306 1.00 96.19 403 THR A N 1
ATOM 3153 C CA . THR A 1 403 ? 25.565 8.039 -9.633 1.00 96.19 403 THR A CA 1
ATOM 3154 C C . THR A 1 403 ? 25.783 7.404 -8.263 1.00 96.19 403 THR A C 1
ATOM 3156 O O . THR A 1 403 ? 24.880 6.808 -7.685 1.00 96.19 403 THR A O 1
ATOM 3159 N N . GLU A 1 404 ? 26.984 7.564 -7.710 1.00 94.62 404 GLU A N 1
ATOM 3160 C CA . GLU A 1 404 ? 27.298 7.150 -6.332 1.00 94.62 404 GLU A CA 1
ATOM 3161 C C . GLU A 1 404 ? 26.543 7.994 -5.282 1.00 94.62 404 GLU A C 1
ATOM 3163 O O . GLU A 1 404 ? 26.393 7.581 -4.135 1.00 94.62 404 GLU A O 1
ATOM 3168 N N . ASP A 1 405 ? 26.016 9.159 -5.683 1.00 96.12 405 ASP A N 1
ATOM 3169 C CA . ASP A 1 405 ? 25.197 10.045 -4.848 1.00 96.12 405 ASP A CA 1
ATOM 3170 C C . ASP A 1 405 ? 23.696 9.686 -4.896 1.00 96.12 405 ASP A C 1
ATOM 3172 O O . ASP A 1 405 ? 22.842 10.480 -4.469 1.00 96.12 405 ASP A O 1
ATOM 3176 N N . GLU A 1 406 ? 23.351 8.522 -5.456 1.00 97.56 406 GLU A N 1
ATOM 3177 C CA . GLU A 1 406 ? 21.975 8.053 -5.562 1.00 97.56 406 GLU A CA 1
ATOM 3178 C C . GLU A 1 406 ? 21.341 7.890 -4.175 1.00 97.56 406 GLU A C 1
ATOM 3180 O O . GLU A 1 406 ? 21.891 7.279 -3.252 1.00 97.56 406 GLU A O 1
ATOM 3185 N N . THR A 1 407 ? 20.139 8.446 -4.027 1.00 98.31 407 THR A N 1
ATOM 3186 C CA . THR A 1 407 ? 19.365 8.359 -2.787 1.00 98.31 407 THR A CA 1
ATOM 3187 C C . THR A 1 407 ? 17.931 7.958 -3.063 1.00 98.31 407 THR A C 1
ATOM 3189 O O . THR A 1 407 ? 17.371 8.311 -4.097 1.00 98.31 407 THR A O 1
ATOM 3192 N N . LEU A 1 408 ? 17.306 7.286 -2.100 1.00 98.62 408 LEU A N 1
ATOM 3193 C CA . LEU A 1 408 ? 15.894 6.926 -2.130 1.00 98.62 408 LEU A CA 1
ATOM 3194 C C . LEU A 1 408 ? 15.167 7.509 -0.919 1.00 98.62 408 LEU A C 1
ATOM 3196 O O . LEU A 1 408 ? 15.499 7.194 0.220 1.00 98.62 408 LEU A O 1
ATOM 3200 N N . ASP A 1 409 ? 14.146 8.336 -1.155 1.00 97.44 409 ASP A N 1
ATOM 3201 C CA . ASP A 1 409 ? 13.175 8.706 -0.121 1.00 97.44 409 ASP A CA 1
ATOM 3202 C C . ASP A 1 409 ? 12.093 7.618 -0.045 1.00 97.44 409 ASP A C 1
ATOM 3204 O O . ASP A 1 409 ? 11.151 7.581 -0.844 1.00 97.44 409 ASP A O 1
ATOM 3208 N N . VAL A 1 410 ? 12.229 6.723 0.932 1.00 95.62 410 VAL A N 1
ATOM 3209 C CA . VAL A 1 410 ? 11.350 5.561 1.127 1.00 95.62 410 VAL A CA 1
ATOM 3210 C C . VAL A 1 410 ? 9.911 5.984 1.400 1.00 95.62 410 VAL A C 1
ATOM 3212 O O . VAL A 1 410 ? 8.958 5.369 0.916 1.00 95.62 410 VAL A O 1
ATOM 3215 N N . ARG A 1 411 ? 9.718 7.098 2.108 1.00 91.62 411 ARG A N 1
ATOM 3216 C CA . ARG A 1 411 ? 8.384 7.645 2.343 1.00 91.62 411 ARG A CA 1
ATOM 3217 C C . ARG A 1 411 ? 7.760 8.167 1.053 1.00 91.62 411 ARG A C 1
ATOM 3219 O O . ARG A 1 411 ? 6.553 8.012 0.858 1.00 91.62 411 ARG A O 1
ATOM 3226 N N . ALA A 1 412 ? 8.539 8.790 0.171 1.00 94.31 412 ALA A N 1
ATOM 3227 C CA . ALA A 1 412 ? 8.074 9.174 -1.157 1.00 94.31 412 ALA A CA 1
ATOM 3228 C C . ALA A 1 412 ? 7.688 7.945 -1.992 1.00 94.31 412 ALA A C 1
ATOM 3230 O O . ALA A 1 412 ? 6.609 7.950 -2.579 1.00 94.31 412 ALA A O 1
ATOM 3231 N N . ASN A 1 413 ? 8.482 6.877 -1.951 1.00 97.00 413 ASN A N 1
ATOM 3232 C CA . ASN A 1 413 ? 8.183 5.617 -2.633 1.00 97.00 413 ASN A CA 1
ATOM 3233 C C . ASN A 1 413 ? 6.870 4.966 -2.125 1.00 97.00 413 ASN A C 1
ATOM 3235 O O . ASN A 1 413 ? 5.979 4.636 -2.909 1.00 97.00 413 ASN A O 1
ATOM 3239 N N . LEU A 1 414 ? 6.650 4.924 -0.805 1.00 93.88 414 LEU A N 1
ATOM 3240 C CA . LEU A 1 414 ? 5.378 4.492 -0.196 1.00 93.88 414 LEU A CA 1
ATOM 3241 C C . LEU A 1 414 ? 4.183 5.394 -0.568 1.00 93.88 414 LEU A C 1
ATOM 3243 O O . LEU A 1 414 ? 3.034 4.938 -0.664 1.00 93.88 414 LEU A O 1
ATOM 3247 N N . ASN A 1 415 ? 4.413 6.697 -0.765 1.00 93.12 415 ASN A N 1
ATOM 3248 C CA . ASN A 1 415 ? 3.379 7.603 -1.270 1.00 93.12 415 ASN A CA 1
ATOM 3249 C C . ASN A 1 415 ? 2.997 7.244 -2.712 1.00 93.12 415 ASN A C 1
ATOM 3251 O O . ASN A 1 415 ? 1.806 7.275 -3.030 1.00 93.12 415 ASN A O 1
ATOM 3255 N N . THR A 1 416 ? 3.969 6.883 -3.552 1.00 96.50 416 THR A N 1
ATOM 3256 C CA . THR A 1 416 ? 3.744 6.425 -4.930 1.00 96.50 416 THR A CA 1
ATOM 3257 C C . THR A 1 416 ? 2.908 5.156 -4.960 1.00 96.50 416 THR A C 1
ATOM 3259 O O . THR A 1 416 ? 1.877 5.153 -5.630 1.00 96.50 416 THR A O 1
ATOM 3262 N N . LEU A 1 417 ? 3.231 4.150 -4.137 1.00 96.19 417 LEU A N 1
ATOM 3263 C CA . LEU A 1 417 ? 2.394 2.955 -3.951 1.00 96.19 417 LEU A CA 1
ATOM 3264 C C . LEU A 1 417 ? 0.922 3.318 -3.697 1.00 96.19 417 LEU A C 1
ATOM 3266 O O . LEU A 1 417 ? 0.012 2.801 -4.344 1.00 96.19 417 LEU A O 1
ATOM 3270 N N . SER A 1 418 ? 0.685 4.268 -2.790 1.00 94.00 418 SER A N 1
ATOM 3271 C CA . SER A 1 418 ? -0.673 4.709 -2.452 1.00 94.00 418 SER A CA 1
ATOM 3272 C C . SER A 1 418 ? -1.371 5.422 -3.614 1.00 94.00 418 SER A C 1
ATOM 3274 O O . SER A 1 418 ? -2.572 5.245 -3.823 1.00 94.00 418 SER A O 1
ATOM 3276 N N . VAL A 1 419 ? -0.636 6.253 -4.363 1.00 96.19 419 VAL A N 1
ATOM 3277 C CA . VAL A 1 419 ? -1.156 6.961 -5.541 1.00 96.19 419 VAL A CA 1
ATOM 3278 C C . VAL A 1 419 ? -1.550 5.971 -6.624 1.00 96.19 419 VAL A C 1
ATOM 3280 O O . VAL A 1 419 ? -2.681 6.047 -7.099 1.00 96.19 419 VAL A O 1
ATOM 3283 N N . VAL A 1 420 ? -0.675 5.024 -6.965 1.00 97.75 420 VAL A N 1
ATOM 3284 C CA . VAL A 1 420 ? -0.945 4.027 -8.008 1.00 97.75 420 VAL A CA 1
ATOM 3285 C C . VAL A 1 420 ? -2.118 3.135 -7.612 1.00 97.75 420 VAL A C 1
ATOM 3287 O O . VAL A 1 420 ? -3.018 2.941 -8.424 1.00 97.75 420 VAL A O 1
ATOM 3290 N N . TYR A 1 421 ? -2.204 2.707 -6.347 1.00 96.00 421 TYR A N 1
ATOM 3291 C CA . TYR A 1 421 ? -3.361 1.961 -5.839 1.00 96.00 421 TYR A CA 1
ATOM 3292 C C . TYR A 1 421 ? -4.686 2.693 -6.116 1.00 96.00 421 TYR A C 1
ATOM 3294 O O . TYR A 1 421 ? -5.644 2.103 -6.613 1.00 96.00 421 TYR A O 1
ATOM 3302 N N . LYS A 1 422 ? -4.734 4.009 -5.865 1.00 94.94 422 LYS A N 1
ATOM 3303 C CA . LYS A 1 422 ? -5.930 4.823 -6.138 1.00 94.94 422 LYS A CA 1
ATOM 3304 C C . LYS A 1 422 ? -6.161 5.114 -7.616 1.00 94.94 422 LYS A C 1
ATOM 3306 O O . LYS A 1 422 ? -7.314 5.282 -8.002 1.00 94.94 422 LYS A O 1
ATOM 3311 N N . LEU A 1 423 ? -5.113 5.188 -8.434 1.00 97.56 423 LEU A N 1
ATOM 3312 C CA . LEU A 1 423 ? -5.257 5.287 -9.889 1.00 97.56 423 LEU A CA 1
ATOM 3313 C C . LEU A 1 423 ? -5.892 4.019 -10.464 1.00 97.56 423 LEU A C 1
ATOM 3315 O O . LEU A 1 423 ? -6.782 4.126 -11.304 1.00 97.56 423 LEU A O 1
ATOM 3319 N N . VAL A 1 424 ? -5.487 2.850 -9.962 1.00 97.81 424 VAL A N 1
ATOM 3320 C CA . VAL A 1 424 ? -6.069 1.556 -10.330 1.00 97.81 424 VAL A CA 1
ATOM 3321 C C . VAL A 1 424 ? -7.527 1.457 -9.868 1.00 97.81 424 VAL A C 1
ATOM 3323 O O . VAL A 1 424 ? -8.393 1.178 -10.691 1.00 97.81 424 VAL A O 1
ATOM 3326 N N . GLU A 1 425 ? -7.852 1.775 -8.606 1.00 94.44 425 GLU A N 1
ATOM 3327 C CA . GLU A 1 425 ? -9.255 1.762 -8.135 1.00 94.44 425 GLU A CA 1
ATOM 3328 C C . GLU A 1 425 ? -10.173 2.689 -8.956 1.00 94.44 425 GLU A C 1
ATOM 3330 O O . GLU A 1 425 ? -11.324 2.345 -9.224 1.00 94.44 425 GLU A O 1
ATOM 3335 N N . ASP A 1 426 ? -9.670 3.850 -9.388 1.00 95.56 426 ASP A N 1
ATOM 3336 C CA . ASP A 1 426 ? -10.428 4.831 -10.172 1.00 95.56 426 ASP A CA 1
ATOM 3337 C C . ASP A 1 426 ? -10.214 4.662 -11.704 1.00 95.56 426 ASP A C 1
ATOM 3339 O O . ASP A 1 426 ? -10.530 5.569 -12.483 1.00 95.56 426 ASP A O 1
ATOM 3343 N N . ALA A 1 427 ? -9.725 3.510 -12.185 1.00 96.06 427 ALA A N 1
ATOM 3344 C CA . ALA A 1 427 ? -9.364 3.304 -13.596 1.00 96.06 427 ALA A CA 1
ATOM 3345 C C . ALA A 1 427 ? -10.522 3.536 -14.582 1.00 96.06 427 ALA A C 1
ATOM 3347 O O . ALA A 1 427 ? -10.354 4.175 -15.624 1.00 96.06 427 ALA A O 1
ATOM 3348 N N . THR A 1 428 ? -11.739 3.107 -14.239 1.00 93.69 428 THR A N 1
ATOM 3349 C CA . THR A 1 428 ? -12.929 3.364 -15.068 1.00 93.69 428 THR A CA 1
ATOM 3350 C C . THR A 1 428 ? -13.187 4.861 -15.243 1.00 93.69 428 THR A C 1
ATOM 3352 O O . THR A 1 428 ? -13.601 5.297 -16.318 1.00 93.69 428 THR A O 1
ATOM 3355 N N . TYR A 1 429 ? -12.916 5.678 -14.218 1.00 94.12 429 TYR A N 1
ATOM 3356 C CA . TYR A 1 429 ? -13.028 7.135 -14.310 1.00 94.12 429 TYR A CA 1
ATOM 3357 C C . TYR A 1 429 ? -11.967 7.739 -15.238 1.00 94.12 429 TYR A C 1
ATOM 3359 O O . TYR A 1 429 ? -12.276 8.669 -15.989 1.00 94.12 429 TYR A O 1
ATOM 3367 N N . LEU A 1 430 ? -10.749 7.191 -15.247 1.00 95.19 430 LEU A N 1
ATOM 3368 C CA . LEU A 1 430 ? -9.675 7.649 -16.131 1.00 95.19 430 LEU A CA 1
ATOM 3369 C C . LEU A 1 430 ? -10.045 7.523 -17.615 1.00 95.19 430 LEU A C 1
ATOM 3371 O O . LEU A 1 430 ? -9.717 8.423 -18.387 1.00 95.19 430 LEU A O 1
ATOM 3375 N N . LEU A 1 431 ? -10.821 6.501 -17.994 1.00 89.50 431 LEU A N 1
ATOM 3376 C CA . LEU A 1 431 ? -11.220 6.227 -19.385 1.00 89.50 431 LEU A CA 1
ATOM 3377 C C . LEU A 1 431 ? -12.521 6.901 -19.847 1.00 89.50 431 LEU A C 1
ATOM 3379 O O . LEU A 1 431 ? -12.898 6.781 -21.015 1.00 89.50 431 LEU A O 1
ATOM 3383 N N . GLN A 1 432 ? -13.239 7.615 -18.975 1.00 86.31 432 GLN A N 1
ATOM 3384 C CA . GLN A 1 432 ? -14.509 8.241 -19.364 1.00 86.31 432 GLN A CA 1
ATOM 3385 C C . GLN A 1 432 ? -14.301 9.233 -20.517 1.00 86.31 432 GLN A C 1
ATOM 3387 O O . GLN A 1 432 ? -13.416 10.077 -20.469 1.00 86.31 432 GLN A O 1
ATOM 3392 N N . LYS A 1 433 ? -15.135 9.230 -21.554 1.00 74.00 433 LYS A N 1
ATOM 3393 C CA . LYS A 1 433 ? -15.117 10.337 -2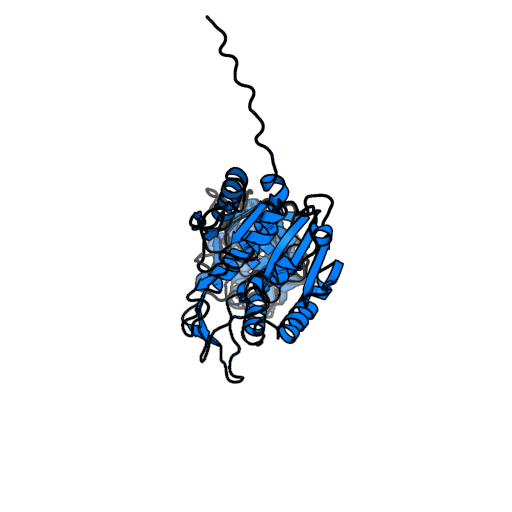2.526 1.00 74.00 433 LYS A CA 1
ATOM 3394 C C . LYS A 1 433 ? -15.897 11.516 -21.944 1.00 74.00 433 LYS A C 1
ATOM 3396 O O . LYS A 1 433 ? -16.917 11.300 -21.287 1.00 74.00 433 LYS A O 1
ATOM 3401 N N . LYS A 1 434 ? -15.454 12.761 -22.175 1.00 57.00 434 LYS A N 1
ATOM 3402 C CA . LYS A 1 434 ? -16.248 13.961 -21.851 1.00 57.00 434 LYS A CA 1
ATOM 3403 C C . LYS A 1 434 ? -17.674 13.768 -22.375 1.00 57.00 434 LYS A C 1
ATOM 3405 O O . LYS A 1 434 ? -17.882 13.670 -23.583 1.00 57.00 434 LYS A O 1
ATOM 3410 N N . THR A 1 435 ? -18.669 13.742 -21.491 1.00 48.56 435 THR A N 1
ATOM 3411 C CA . THR A 1 435 ? -20.058 13.905 -21.920 1.00 48.56 435 THR A CA 1
ATOM 3412 C C . THR A 1 435 ? -20.150 15.306 -22.510 1.00 48.56 435 THR A C 1
ATOM 3414 O O . THR A 1 435 ? -19.983 16.297 -21.794 1.00 48.56 435 THR A O 1
ATOM 3417 N N . GLN A 1 436 ? -20.362 15.413 -23.825 1.00 41.62 436 GLN A N 1
ATOM 3418 C CA . GLN A 1 436 ? -20.743 16.685 -24.426 1.00 41.62 436 GLN A CA 1
ATOM 3419 C C . GLN A 1 436 ? -22.026 17.125 -23.720 1.00 41.62 436 GLN A C 1
ATOM 3421 O O . GLN A 1 436 ? -23.088 16.537 -23.914 1.00 41.62 436 GLN A O 1
ATOM 3426 N N . ARG A 1 437 ? -21.938 18.134 -22.845 1.00 39.75 437 ARG A N 1
ATOM 3427 C CA . ARG A 1 437 ? -23.143 18.826 -22.388 1.00 39.75 437 ARG A CA 1
ATOM 3428 C C . ARG A 1 437 ? -23.812 19.366 -23.652 1.00 39.75 437 ARG A C 1
ATOM 3430 O O . ARG A 1 437 ? -23.129 20.084 -24.386 1.00 39.75 437 ARG A O 1
ATOM 3437 N N . PRO A 1 438 ? -25.092 19.057 -23.925 1.00 39.22 438 PRO A N 1
ATOM 3438 C CA . PRO A 1 438 ? -25.773 19.681 -25.043 1.00 39.22 438 PRO A CA 1
ATOM 3439 C C . PRO A 1 438 ? -25.677 21.191 -24.835 1.00 39.22 438 PRO A C 1
ATOM 3441 O O . PRO A 1 438 ? -25.983 21.701 -23.751 1.00 39.22 438 PRO A O 1
ATOM 3444 N N . LEU A 1 439 ? -25.160 21.885 -25.852 1.00 39.84 439 LEU A N 1
ATOM 3445 C CA . LEU A 1 439 ? -25.164 23.339 -25.913 1.00 39.84 439 LEU A CA 1
ATOM 3446 C C . LEU A 1 439 ? -26.581 23.778 -25.561 1.00 39.84 439 LEU A C 1
ATOM 3448 O O . LEU A 1 439 ? -27.525 23.438 -26.272 1.00 39.84 439 LEU A O 1
ATOM 3452 N N . ARG A 1 440 ? -26.747 24.491 -24.439 1.00 42.66 440 ARG A N 1
ATOM 3453 C CA . ARG A 1 440 ? -28.006 25.182 -24.165 1.00 42.66 440 ARG A CA 1
ATOM 3454 C C . ARG A 1 440 ? -28.245 26.079 -25.369 1.00 42.66 440 ARG A C 1
ATOM 3456 O O . ARG A 1 440 ? -27.522 27.059 -25.548 1.00 42.66 440 ARG A O 1
ATOM 3463 N N . SER A 1 441 ? -29.218 25.713 -26.199 1.00 40.00 441 SER A N 1
ATOM 3464 C CA . SER A 1 441 ? -29.731 26.580 -27.242 1.00 40.00 441 SER A CA 1
ATOM 3465 C C . SER A 1 441 ? -30.089 27.890 -26.561 1.00 40.00 441 SER A C 1
ATOM 3467 O O . SER A 1 441 ? -30.966 27.920 -25.694 1.00 40.00 441 SER A O 1
ATOM 3469 N N . LYS A 1 442 ? -29.371 28.963 -26.896 1.00 42.59 442 LYS A N 1
ATOM 3470 C CA . LYS A 1 442 ? -29.853 30.306 -26.605 1.00 42.59 442 LYS A CA 1
ATOM 3471 C C . LYS A 1 442 ? -31.187 30.411 -27.333 1.00 42.59 442 LYS A C 1
ATOM 3473 O O . LYS A 1 442 ? -31.210 30.467 -28.558 1.00 42.59 442 LYS A O 1
ATOM 3478 N N . SER A 1 443 ? -32.280 30.346 -26.584 1.00 40.78 443 SER A N 1
ATOM 3479 C CA . SER A 1 443 ? -33.580 30.794 -27.053 1.00 40.78 443 SER A CA 1
ATOM 3480 C C . SER A 1 443 ? -33.400 32.233 -27.527 1.00 40.78 443 SER A C 1
ATOM 3482 O O . SER A 1 443 ? -33.013 33.097 -26.736 1.00 40.78 443 SER A O 1
ATOM 3484 N N . ALA A 1 444 ? -33.570 32.443 -28.830 1.00 42.94 444 ALA A N 1
ATOM 3485 C CA . ALA A 1 444 ? -33.643 33.766 -29.424 1.00 42.94 444 ALA A CA 1
ATOM 3486 C C . ALA A 1 444 ? -34.816 34.537 -28.795 1.00 42.94 444 ALA A C 1
ATOM 3488 O O . ALA A 1 444 ? -35.837 33.931 -28.461 1.00 42.94 444 ALA A O 1
ATOM 3489 N N . MET A 1 445 ? -34.602 35.839 -28.587 1.00 39.44 445 MET A N 1
ATOM 3490 C CA . MET A 1 445 ? -35.658 36.808 -28.274 1.00 39.44 445 MET A CA 1
ATOM 3491 C C . MET A 1 445 ? -36.680 36.889 -29.401 1.00 39.44 445 MET A C 1
ATOM 3493 O O . MET A 1 445 ? -36.260 36.711 -30.569 1.00 39.44 445 MET A O 1
#

Secondary structure (DSSP, 8-state):
---HHHHHHHTT--EEE-TTS-EEE-TTS-HHHHHHHHHHHHHTT--EEEETTEEEE-S---HHHHHHHHHTT-----GGGS-TTT--GGGS-TTTHHHHHHHHHTT--EEEEE-GGGTS--EEEESSHHHHHHHHHHHHHTT--EEEETTEEEESS-GGGHHHHHHHHHT-SS-SS----HHHHHHHHHHHHHS--BTT-THHHHHHHHHHHGGG-SEEEE-TT--EEEEEE-SSS-EEEEEEE--BSS---TT--EEEETTTEEEESSS---HHHHHHHHHHHHHHHHGGGS---SEEEEEEES--TTTSHHHHHS-HHHHTTEEEEEEEEESSSSEEEEEETTS-BSS-HHHHHHHHHHHHHHS-TT-EEEEE---THHHHHHTT-EEEEEE-SEESTTSTT-EEEHHHHHHHHHHHHHHHHTHHHHTPPP-----------

Radius of gyration: 25.37 Å; chains: 1; bounding box: 66×57×72 Å